Protein AF-0000000072265231 (afdb_homodimer)

Solvent-accessible surface area (backbone atoms only — not comparable to full-atom values): 34825 Å² total; per-residue (Å²): 138,82,78,79,78,76,76,75,78,77,76,75,73,74,76,71,72,74,74,79,69,71,78,82,55,50,32,37,19,34,35,49,40,60,22,12,35,55,33,32,48,22,30,31,47,48,51,47,38,50,59,7,33,94,73,64,71,48,45,66,60,46,20,39,75,48,39,19,14,90,84,55,50,67,36,39,29,47,83,65,45,37,38,50,45,76,45,57,57,79,75,37,70,82,28,54,29,37,33,34,30,21,34,34,64,88,60,57,61,84,84,46,57,71,58,35,49,50,53,50,52,35,47,74,70,72,29,27,40,33,15,28,23,51,25,23,56,49,43,58,71,54,63,65,39,78,76,34,58,40,16,34,37,67,90,46,37,66,62,48,53,73,71,37,80,87,47,44,70,32,56,36,41,25,49,34,75,27,88,68,29,36,18,11,36,14,30,46,15,20,31,30,47,36,37,41,49,38,29,74,73,72,31,55,69,58,27,47,52,48,24,50,71,33,49,36,41,42,60,56,44,71,34,89,46,49,41,40,37,37,28,64,55,66,20,66,63,48,40,48,48,46,45,51,40,66,77,23,31,54,65,65,67,54,64,64,53,50,17,51,75,66,66,44,50,52,66,55,47,36,50,38,26,35,61,48,69,67,33,43,52,66,53,50,47,50,50,51,25,52,52,46,32,51,49,43,35,57,72,45,88,64,50,65,57,55,39,17,36,59,25,42,30,92,34,49,66,56,38,50,50,51,30,51,75,68,72,45,70,59,71,76,71,51,37,67,84,121,136,82,77,77,76,75,77,76,78,78,76,74,72,72,75,70,71,74,73,77,67,71,79,80,55,48,32,39,20,34,37,48,39,61,22,12,35,56,32,31,49,21,32,31,46,48,53,47,37,49,60,6,33,93,73,63,70,47,44,66,61,45,21,40,75,49,39,20,14,91,83,54,51,69,38,39,29,47,83,66,46,35,37,50,47,74,44,56,58,80,75,37,71,80,28,54,27,38,33,33,31,20,33,36,62,89,60,57,60,83,84,46,59,70,58,35,50,49,54,49,50,34,46,73,70,72,29,27,41,34,16,28,22,53,25,23,55,47,42,57,72,54,63,66,39,78,76,34,58,40,15,34,37,66,91,46,38,67,63,47,52,72,71,36,80,89,48,43,64,30,55,35,43,25,50,35,76,26,89,68,28,35,19,12,36,15,29,45,15,20,30,31,48,35,36,40,49,39,29,74,75,73,32,55,67,58,28,48,51,48,24,52,71,33,52,36,40,44,60,58,43,70,35,89,46,50,41,41,40,35,28,66,56,67,24,67,63,50,42,48,49,48,45,50,41,67,77,23,31,52,64,66,67,54,62,62,53,51,16,52,75,66,59,44,50,52,67,54,46,37,49,38,26,34,60,53,69,69,33,43,53,65,54,50,46,50,49,50,23,50,51,45,31,51,50,42,34,59,72,45,89,65,51,65,57,55,36,16,36,59,25,40,30,93,35,49,66,56,37,50,50,50,31,51,75,68,70,45,71,58,69,75,72,49,37,68,84,122

Secondary structure (DSSP, 8-state):
----------------------PPPEEEEEEEPTTB-HHHHHHHHHHHHHHT-SSSS---SSEEEEEE-SSSS-EE-TTS-EEE-SS-GGGGTT-SEEEEE-B-GGG--TT-HHHHHHHHHHHHTT-EEEEEGGGHHHHHHHT--TT-EEE--GGGHHHHHHH-TT-EEE-SBS-EEETTEEEE-SHHHHHHHHHHHHHHHT-HHHHHHHHHHTT--THHHH---BGGGG-SS--HHHHHHHHHHHHTSSSPPPHHHHHHHTTS-HHHHHHHHHHHHSS-HHHHHHHHHHHHHHHHHHH----HHHHHHHTT-SSHHHHHHHHHHTTPPPGGGGS---/-----------------------PPEEEEEEEPTTB-HHHHHHHHHHHHHHT-SSSS---SSEEEEEE-SSSS-EE-TTS-EEE-SS-GGGGTT-SEEEEE-B-GGG--TT-HHHHHHHHHHHHTT-EEEEEGGGHHHHHHHT--TT-EEE--GGGHHHHHHH-TT-EEE-SBSEEEETTEEEE-SHHHHHHHHHHHHHHHT-HHHHHHHHHHTT--THHHH---BGGGG-SS--HHHHHHHHHHHHTSSSPPPHHHHHHHTTS-HHHHHHHHHHHHSS-HHHHHHHHHHHHHHHHHHH----HHHHHHHTT-SSHHHHHHHHHHTTPPPGGGGS---

Radius of gyration: 30.78 Å; Cα contacts (8 Å, |Δi|>4): 1288; chains: 2; bounding box: 164×71×79 Å

Structure (mmCIF, N/CA/C/O backbone):
data_AF-0000000072265231-model_v1
#
loop_
_entity.id
_entity.type
_entity.pdbx_description
1 polymer 'HTH araC/xylS-type domain-containing protein'
#
loop_
_atom_site.group_PDB
_atom_site.id
_atom_site.type_symbol
_atom_site.label_atom_id
_atom_site.label_alt_id
_atom_site.label_comp_id
_atom_site.label_asym_id
_atom_site.label_entity_id
_atom_site.label_seq_id
_atom_site.pdbx_PDB_ins_code
_atom_site.Cartn_x
_atom_site.Cartn_y
_atom_site.Cartn_z
_atom_site.occupancy
_atom_site.B_iso_or_equiv
_atom_site.auth_seq_id
_atom_site.auth_comp_id
_atom_site.auth_asym_id
_atom_site.auth_atom_id
_atom_site.pdbx_PDB_model_num
ATOM 1 N N . MET A 1 1 ? 81.688 3.184 -34.75 1 27.61 1 MET A N 1
ATOM 2 C CA . MET A 1 1 ? 80.812 2.008 -34.719 1 27.61 1 MET A CA 1
ATOM 3 C C . MET A 1 1 ? 79.938 2.012 -33.469 1 27.61 1 MET A C 1
ATOM 5 O O . MET A 1 1 ? 80.312 1.441 -32.438 1 27.61 1 MET A O 1
ATOM 9 N N . SER A 1 2 ? 79.438 3.213 -33.062 1 27.11 2 SER A N 1
ATOM 10 C CA . SER A 1 2 ? 78.75 3.711 -31.875 1 27.11 2 SER A CA 1
ATOM 11 C C . SER A 1 2 ? 77.375 3.035 -31.703 1 27.11 2 SER A C 1
ATOM 13 O O . SER A 1 2 ? 76.5 3.086 -32.594 1 27.11 2 SER A O 1
ATOM 15 N N . VAL A 1 3 ? 77.375 1.931 -30.922 1 30.22 3 VAL A N 1
ATOM 16 C CA . VAL A 1 3 ? 76.375 0.98 -30.531 1 30.22 3 VAL A CA 1
ATOM 17 C C . VAL A 1 3 ? 75.25 1.715 -29.812 1 30.22 3 VAL A C 1
ATOM 19 O O . VAL A 1 3 ? 75.438 2.342 -28.781 1 30.22 3 VAL A O 1
ATOM 22 N N . VAL A 1 4 ? 74.312 2.377 -30.562 1 28.75 4 VAL A N 1
ATOM 23 C CA . VAL A 1 4 ? 73.125 3.066 -30.094 1 28.75 4 VAL A CA 1
ATOM 24 C C . VAL A 1 4 ? 72.25 2.125 -29.234 1 28.75 4 VAL A C 1
ATOM 26 O O . VAL A 1 4 ? 71.875 1.062 -29.688 1 28.75 4 VAL A O 1
ATOM 29 N N . ASN A 1 5 ? 72.625 1.989 -27.938 1 28.3 5 ASN A N 1
ATOM 30 C CA . ASN A 1 5 ? 72 1.21 -26.891 1 28.3 5 ASN A CA 1
ATOM 31 C C . ASN A 1 5 ? 70.562 1.633 -26.703 1 28.3 5 ASN A C 1
ATOM 33 O O . ASN A 1 5 ? 70.25 2.758 -26.297 1 28.3 5 ASN A O 1
ATOM 37 N N . GLU A 1 6 ? 69.625 1.349 -27.719 1 29.06 6 GLU A N 1
ATOM 38 C CA . GLU A 1 6 ? 68.25 1.659 -27.656 1 29.06 6 GLU A CA 1
ATOM 39 C C . GLU A 1 6 ? 67.562 0.991 -26.438 1 29.06 6 GLU A C 1
ATOM 41 O O . GLU A 1 6 ? 67.438 -0.234 -26.406 1 29.06 6 GLU A O 1
ATOM 46 N N . THR A 1 7 ? 67.938 1.421 -25.203 1 29.33 7 THR A N 1
ATOM 47 C CA . THR A 1 7 ? 67.312 0.877 -24.016 1 29.33 7 THR A CA 1
ATOM 48 C C . THR A 1 7 ? 65.812 1.135 -24.047 1 29.33 7 THR A C 1
ATOM 50 O O . THR A 1 7 ? 65.375 2.287 -24.031 1 29.33 7 THR A O 1
ATOM 53 N N . GLY A 1 8 ? 65.062 0.436 -24.938 1 28.53 8 GLY A N 1
ATOM 54 C CA . GLY A 1 8 ? 63.594 0.529 -24.922 1 28.53 8 GLY A CA 1
ATOM 55 C C . GLY A 1 8 ? 62.969 0.185 -23.578 1 28.53 8 GLY A C 1
ATOM 56 O O . GLY A 1 8 ? 63.062 -0.96 -23.125 1 28.53 8 GLY A O 1
ATOM 57 N N . ARG A 1 9 ? 63 1.127 -22.531 1 31.67 9 ARG A N 1
ATOM 58 C CA . ARG A 1 9 ? 62.312 0.955 -21.25 1 31.67 9 ARG A CA 1
ATOM 59 C C . ARG A 1 9 ? 60.844 0.617 -21.453 1 31.67 9 ARG A C 1
ATOM 61 O O . ARG A 1 9 ? 60.125 1.367 -22.109 1 31.67 9 ARG A O 1
ATOM 68 N N . ASP A 1 10 ? 60.469 -0.664 -21.609 1 31.34 10 ASP A N 1
ATOM 69 C CA . ASP A 1 10 ? 59.094 -1.196 -21.594 1 31.34 10 ASP A CA 1
ATOM 70 C C . ASP A 1 10 ? 58.375 -0.794 -20.312 1 31.34 10 ASP A C 1
ATOM 72 O O . ASP A 1 10 ? 58.75 -1.235 -19.219 1 31.34 10 ASP A O 1
ATOM 76 N N . LEU A 1 11 ? 58.062 0.509 -20.078 1 30.86 11 LEU A N 1
ATOM 77 C CA . LEU A 1 11 ? 57.219 0.862 -18.938 1 30.86 11 LEU A CA 1
ATOM 78 C C . LEU A 1 11 ? 55.875 0.112 -19 1 30.86 11 LEU A C 1
ATOM 80 O O . LEU A 1 11 ? 55 0.437 -19.812 1 30.86 11 LEU A O 1
ATOM 84 N N . GLY A 1 12 ? 55.906 -1.235 -18.906 1 31.86 12 GLY A N 1
ATOM 85 C CA . GLY A 1 12 ? 54.625 -1.908 -18.641 1 31.86 12 GLY A CA 1
ATOM 86 C C . GLY A 1 12 ? 53.875 -1.325 -17.469 1 31.86 12 GLY A C 1
ATOM 87 O O . GLY A 1 12 ? 54.312 -1.486 -16.312 1 31.86 12 GLY A O 1
ATOM 88 N N . GLY A 1 13 ? 53.438 -0.114 -17.562 1 34.81 13 GLY A N 1
ATOM 89 C CA . GLY A 1 13 ? 52.531 0.368 -16.516 1 34.81 13 GLY A CA 1
ATOM 90 C C . GLY A 1 13 ? 51.469 -0.634 -16.125 1 34.81 13 GLY A C 1
ATOM 91 O O . GLY A 1 13 ? 50.75 -1.153 -17 1 34.81 13 GLY A O 1
ATOM 92 N N . LYS A 1 14 ? 51.688 -1.356 -15.016 1 34.59 14 LYS A N 1
ATOM 93 C CA . LYS A 1 14 ? 50.688 -2.184 -14.352 1 34.59 14 LYS A CA 1
ATOM 94 C C . LYS A 1 14 ? 49.375 -1.413 -14.164 1 34.59 14 LYS A C 1
ATOM 96 O O . LYS A 1 14 ? 49.375 -0.356 -13.523 1 34.59 14 LYS A O 1
ATOM 101 N N . ALA A 1 15 ? 48.469 -1.524 -15.023 1 34.97 15 ALA A N 1
ATOM 102 C CA . ALA A 1 15 ? 47.094 -1.153 -14.734 1 34.97 15 ALA A CA 1
ATOM 103 C C . ALA A 1 15 ? 46.656 -1.707 -13.383 1 34.97 15 ALA A C 1
ATOM 105 O O . ALA A 1 15 ? 46.562 -2.924 -13.195 1 34.97 15 ALA A O 1
ATOM 106 N N . GLU A 1 16 ? 47.125 -1.169 -12.273 1 35.59 16 GLU A N 1
ATOM 107 C CA . GLU A 1 16 ? 46.531 -1.557 -11.008 1 35.59 16 GLU A CA 1
ATOM 108 C C . GLU A 1 16 ? 45.031 -1.733 -11.148 1 35.59 16 GLU A C 1
ATOM 110 O O . GLU A 1 16 ? 44.312 -0.835 -11.633 1 35.59 16 GLU A O 1
ATOM 115 N N . ALA A 1 17 ? 44.531 -2.912 -11.25 1 38.34 17 ALA A N 1
ATOM 116 C CA . ALA A 1 17 ? 43.156 -3.295 -11.055 1 38.34 17 ALA A CA 1
ATOM 117 C C . ALA A 1 17 ? 42.5 -2.465 -9.945 1 38.34 17 ALA A C 1
ATOM 119 O O . ALA A 1 17 ? 42.969 -2.457 -8.812 1 38.34 17 ALA A O 1
ATOM 120 N N . THR A 1 18 ? 42.031 -1.324 -10.172 1 35.12 18 THR A N 1
ATOM 121 C CA . THR A 1 18 ? 41.219 -0.663 -9.172 1 35.12 18 THR A CA 1
ATOM 122 C C . THR A 1 18 ? 40.438 -1.687 -8.352 1 35.12 18 THR A C 1
ATOM 124 O O . THR A 1 18 ? 39.75 -2.553 -8.914 1 35.12 18 THR A O 1
ATOM 127 N N . ALA A 1 19 ? 40.812 -2.064 -7.238 1 41.62 19 ALA A N 1
ATOM 128 C CA . ALA A 1 19 ? 40.188 -2.908 -6.215 1 41.62 19 ALA A CA 1
ATOM 129 C C . ALA A 1 19 ? 38.688 -2.703 -6.16 1 41.62 19 ALA A C 1
ATOM 131 O O . ALA A 1 19 ? 38.188 -1.571 -6.25 1 41.62 19 ALA A O 1
ATOM 132 N N . ASP A 1 20 ? 37.844 -3.668 -6.566 1 43.22 20 ASP A N 1
ATOM 133 C CA . ASP A 1 20 ? 36.375 -3.777 -6.535 1 43.22 20 ASP A CA 1
ATOM 134 C C . ASP A 1 20 ? 35.812 -3.203 -5.242 1 43.22 20 ASP A C 1
ATOM 136 O O . ASP A 1 20 ? 36.031 -3.768 -4.164 1 43.22 20 ASP A O 1
ATOM 140 N N . VAL A 1 21 ? 35.906 -1.984 -4.863 1 47.62 21 VAL A N 1
ATOM 141 C CA . VAL A 1 21 ? 35.156 -1.453 -3.719 1 47.62 21 VAL A CA 1
ATOM 142 C C . VAL A 1 21 ? 33.844 -2.189 -3.574 1 47.62 21 VAL A C 1
ATOM 144 O O . VAL A 1 21 ? 33.094 -2.316 -4.539 1 47.62 21 VAL A O 1
ATOM 147 N N . PRO A 1 22 ? 33.812 -3.078 -2.574 1 56.72 22 PRO A N 1
ATOM 148 C CA . PRO A 1 22 ? 32.531 -3.744 -2.379 1 56.72 22 PRO A CA 1
ATOM 149 C C . PRO A 1 22 ? 31.344 -2.777 -2.451 1 56.72 22 PRO A C 1
ATOM 151 O O . PRO A 1 22 ? 31.484 -1.605 -2.094 1 56.72 22 PRO A O 1
ATOM 154 N N . PRO A 1 23 ? 30.406 -2.975 -3.266 1 63.88 23 PRO A N 1
ATOM 155 C CA . PRO A 1 23 ? 29.281 -2.049 -3.391 1 63.88 23 PRO A CA 1
ATOM 156 C C . PRO A 1 23 ? 28.703 -1.636 -2.039 1 63.88 23 PRO A C 1
ATOM 158 O O . PRO A 1 23 ? 28.672 -2.438 -1.102 1 63.88 23 PRO A O 1
ATOM 161 N N . ARG A 1 24 ? 28.719 -0.392 -1.669 1 82.44 24 ARG A N 1
ATOM 162 C CA . ARG A 1 24 ? 28.266 0.214 -0.426 1 82.44 24 ARG A CA 1
ATOM 163 C C . ARG A 1 24 ? 26.844 -0.247 -0.088 1 82.44 24 ARG A C 1
ATOM 165 O O . ARG A 1 24 ? 25.953 -0.21 -0.939 1 82.44 24 ARG A O 1
ATOM 172 N N . ARG A 1 25 ? 26.672 -0.852 1.176 1 93.12 25 ARG A N 1
ATOM 173 C CA . ARG A 1 25 ? 25.391 -1.323 1.702 1 93.12 25 ARG A CA 1
ATOM 174 C C . ARG A 1 25 ? 24.578 -0.167 2.264 1 93.12 25 ARG A C 1
ATOM 176 O O . ARG A 1 25 ? 25.078 0.617 3.076 1 93.12 25 ARG A O 1
ATOM 183 N N . LEU A 1 26 ? 23.422 0.061 1.728 1 96.25 26 LEU A N 1
ATOM 184 C CA . LEU A 1 26 ? 22.5 1.078 2.225 1 96.25 26 LEU A CA 1
ATOM 185 C C . LEU A 1 26 ? 21.891 0.654 3.555 1 96.25 26 LEU A C 1
ATOM 187 O O . LEU A 1 26 ? 21.266 -0.403 3.645 1 96.25 26 LEU A O 1
ATOM 191 N N . SER A 1 27 ? 22.109 1.451 4.602 1 97 27 SER A N 1
ATOM 192 C CA . SER A 1 27 ? 21.656 1.062 5.934 1 97 27 SER A CA 1
ATOM 193 C C . SER A 1 27 ? 20.516 1.944 6.414 1 97 27 SER A C 1
ATOM 195 O O . SER A 1 27 ? 20.562 3.168 6.273 1 97 27 SER A O 1
ATOM 197 N N . VAL A 1 28 ? 19.469 1.254 6.988 1 97.56 28 VAL A N 1
ATOM 198 C CA . VAL A 1 28 ? 18.281 1.949 7.492 1 97.56 28 VAL A CA 1
ATOM 199 C C . VAL A 1 28 ? 18 1.512 8.93 1 97.56 28 VAL A C 1
ATOM 201 O O . VAL A 1 28 ? 17.75 0.333 9.188 1 97.56 28 VAL A O 1
ATOM 204 N N . GLY A 1 29 ? 18.125 2.443 9.875 1 97.12 29 GLY A N 1
ATOM 205 C CA . GLY A 1 29 ? 17.672 2.219 11.242 1 97.12 29 GLY A CA 1
ATOM 206 C C . GLY A 1 29 ? 16.266 2.705 11.492 1 97.12 29 GLY A C 1
ATOM 207 O O . GLY A 1 29 ? 15.922 3.838 11.148 1 97.12 29 GLY A O 1
ATOM 208 N N . ILE A 1 30 ? 15.438 1.831 12.125 1 97.5 30 ILE A N 1
ATOM 209 C CA . ILE A 1 30 ? 14.031 2.17 12.297 1 97.5 30 ILE A CA 1
ATOM 210 C C . ILE A 1 30 ? 13.672 2.16 13.789 1 97.5 30 ILE A C 1
ATOM 212 O O . ILE A 1 30 ? 13.891 1.16 14.477 1 97.5 30 ILE A O 1
ATOM 216 N N . VAL A 1 31 ? 13.109 3.26 14.203 1 96.25 31 VAL A N 1
ATOM 217 C CA . VAL A 1 31 ? 12.602 3.381 15.57 1 96.25 31 VAL A CA 1
ATOM 218 C C . VAL A 1 31 ? 11.078 3.357 15.562 1 96.25 31 VAL A C 1
ATOM 220 O O . VAL A 1 31 ? 10.438 4.223 14.953 1 96.25 31 VAL A O 1
ATOM 223 N N . VAL A 1 32 ? 10.531 2.393 16.234 1 95.94 32 VAL A N 1
ATOM 224 C CA . VAL A 1 32 ? 9.078 2.305 16.281 1 95.94 32 VAL A CA 1
ATOM 225 C C . VAL A 1 32 ? 8.57 2.822 17.625 1 95.94 32 VAL A C 1
ATOM 227 O O . VAL A 1 32 ? 9.133 2.49 18.672 1 95.94 32 VAL A O 1
ATOM 230 N N . LEU A 1 33 ? 7.578 3.693 17.578 1 95.56 33 LEU A N 1
ATOM 231 C CA . LEU A 1 33 ? 7 4.293 18.781 1 95.56 33 LEU A CA 1
ATOM 232 C C . LEU A 1 33 ? 5.758 3.527 19.219 1 95.56 33 LEU A C 1
ATOM 234 O O . LEU A 1 33 ? 5.145 2.812 18.422 1 95.56 33 LEU A O 1
ATOM 238 N N . PRO A 1 34 ? 5.387 3.668 20.531 1 94.06 34 PRO A N 1
ATOM 239 C CA . PRO A 1 34 ? 4.125 3.059 20.969 1 94.06 34 PRO A CA 1
ATOM 240 C C . PRO A 1 34 ? 2.93 3.527 20.141 1 94.06 34 PRO A C 1
ATOM 242 O O . PRO A 1 34 ? 2.791 4.723 19.875 1 94.06 34 PRO A O 1
ATOM 245 N N . GLY A 1 35 ? 2.119 2.547 19.719 1 95.19 35 GLY A N 1
ATOM 246 C CA . GLY A 1 35 ? 0.937 2.869 18.938 1 95.19 35 GLY A CA 1
ATOM 247 C C . GLY A 1 35 ? 1.236 3.098 17.469 1 95.19 35 GLY A C 1
ATOM 248 O O . GLY A 1 35 ? 0.406 3.639 16.734 1 95.19 35 GLY A O 1
ATOM 249 N N . PHE A 1 36 ? 2.395 2.654 17.031 1 95.88 36 PHE A N 1
ATOM 250 C CA . PHE A 1 36 ? 2.773 2.889 15.648 1 95.88 36 PHE A CA 1
ATOM 251 C C . PHE A 1 36 ? 1.827 2.162 14.695 1 95.88 36 PHE A C 1
ATOM 253 O O . PHE A 1 36 ? 1.183 1.185 15.086 1 95.88 36 PHE A O 1
ATOM 260 N N . THR A 1 37 ? 1.709 2.73 13.523 1 96.75 37 THR A N 1
ATOM 261 C CA . THR A 1 37 ? 0.909 2.117 12.469 1 96.75 37 THR A CA 1
ATOM 262 C C . THR A 1 37 ? 1.708 1.041 11.734 1 96.75 37 THR A C 1
ATOM 264 O O . THR A 1 37 ? 2.771 1.32 11.18 1 96.75 37 THR A O 1
ATOM 267 N N . LEU A 1 38 ? 1.184 -0.122 11.688 1 96.75 38 LEU A N 1
ATOM 268 C CA . LEU A 1 38 ? 1.894 -1.271 11.141 1 96.75 38 LEU A CA 1
ATOM 269 C C . LEU A 1 38 ? 2.189 -1.069 9.656 1 96.75 38 LEU A C 1
ATOM 271 O O . LEU A 1 38 ? 3.283 -1.389 9.188 1 96.75 38 LEU A O 1
ATOM 275 N N . SER A 1 39 ? 1.264 -0.56 8.898 1 97.25 39 SER A N 1
ATOM 276 C CA . SER A 1 39 ? 1.458 -0.395 7.465 1 97.25 39 SER A CA 1
ATOM 277 C C . SER A 1 39 ? 2.498 0.679 7.164 1 97.25 39 SER A C 1
ATOM 279 O O . SER A 1 39 ? 3.234 0.582 6.18 1 97.25 39 SER A O 1
ATOM 281 N N . ALA A 1 40 ? 2.566 1.676 8.031 1 97.75 40 ALA A N 1
ATOM 282 C CA . ALA A 1 40 ? 3.615 2.678 7.852 1 97.75 40 ALA A CA 1
ATOM 283 C C . ALA A 1 40 ? 5 2.051 7.98 1 97.75 40 ALA A C 1
ATOM 285 O O . ALA A 1 40 ? 5.891 2.326 7.172 1 97.75 40 ALA A O 1
ATOM 286 N N . LEU A 1 41 ? 5.133 1.222 8.953 1 97.69 41 LEU A N 1
ATOM 287 C CA . LEU A 1 41 ? 6.398 0.517 9.148 1 97.69 41 LEU A CA 1
ATOM 288 C C . LEU A 1 41 ? 6.676 -0.427 7.984 1 97.69 41 LEU A C 1
ATOM 290 O O . LEU A 1 41 ? 7.75 -0.368 7.375 1 97.69 41 LEU A O 1
ATOM 294 N N . SER A 1 42 ? 5.773 -1.27 7.695 1 97.56 42 SER A N 1
ATOM 295 C CA . SER A 1 42 ? 6.004 -2.377 6.777 1 97.56 42 SER A CA 1
ATOM 296 C C . SER A 1 42 ? 6.223 -1.875 5.352 1 97.56 42 SER A C 1
ATOM 298 O O . SER A 1 42 ? 7.066 -2.404 4.625 1 97.56 42 SER A O 1
ATOM 300 N N . LEU A 1 43 ? 5.43 -0.871 4.941 1 97.69 43 LEU A N 1
ATOM 301 C CA . LEU A 1 43 ? 5.527 -0.352 3.582 1 97.69 43 LEU A CA 1
ATOM 302 C C . LEU A 1 43 ? 6.832 0.416 3.385 1 97.69 43 LEU A C 1
ATOM 304 O O . LEU A 1 43 ? 7.34 0.507 2.266 1 97.69 43 LEU A O 1
ATOM 308 N N . PHE A 1 44 ? 7.383 0.903 4.496 1 98.44 44 PHE A N 1
ATOM 309 C CA . PHE A 1 44 ? 8.703 1.52 4.406 1 98.44 44 PHE A CA 1
ATOM 310 C C . PHE A 1 44 ? 9.797 0.461 4.422 1 98.44 44 PHE A C 1
ATOM 312 O O . PHE A 1 44 ? 10.758 0.537 3.65 1 98.44 44 PHE A O 1
ATOM 319 N N . LEU A 1 45 ? 9.688 -0.549 5.168 1 98 45 LEU A N 1
ATOM 320 C CA . LEU A 1 45 ? 10.75 -1.513 5.449 1 98 45 LEU A CA 1
ATOM 321 C C . LEU A 1 45 ? 10.828 -2.562 4.344 1 98 45 LEU A C 1
ATOM 323 O O . LEU A 1 45 ? 11.93 -2.928 3.91 1 98 45 LEU A O 1
ATOM 327 N N . ASP A 1 46 ? 9.727 -3.082 3.898 1 97.5 46 ASP A N 1
ATOM 328 C CA . ASP A 1 46 ? 9.703 -4.242 3.01 1 97.5 46 ASP A CA 1
ATOM 329 C C . ASP A 1 46 ? 10.406 -3.934 1.689 1 97.5 46 ASP A C 1
ATOM 331 O O . ASP A 1 46 ? 11.086 -4.797 1.123 1 97.5 46 ASP A O 1
ATOM 335 N N . PRO A 1 47 ? 10.242 -2.672 1.139 1 97.38 47 PRO A N 1
ATOM 336 C CA . PRO A 1 47 ? 11.016 -2.387 -0.073 1 97.38 47 PRO A CA 1
ATOM 337 C C . PRO A 1 47 ? 12.523 -2.576 0.128 1 97.38 47 PRO A C 1
ATOM 339 O O . PRO A 1 47 ? 13.195 -3.121 -0.746 1 97.38 47 PRO A O 1
ATOM 342 N N . PHE A 1 48 ? 13.062 -2.172 1.239 1 97.81 48 PHE A N 1
ATOM 343 C CA . PHE A 1 48 ? 14.484 -2.361 1.507 1 97.81 48 PHE A CA 1
ATOM 344 C C . PHE A 1 48 ? 14.812 -3.842 1.656 1 97.81 48 PHE A C 1
ATOM 346 O O . PHE A 1 48 ? 15.859 -4.301 1.19 1 97.81 48 PHE A O 1
ATOM 353 N N . ARG A 1 49 ? 13.93 -4.551 2.316 1 96.88 49 ARG A N 1
ATOM 354 C CA . ARG A 1 49 ? 14.125 -5.992 2.463 1 96.88 49 ARG A CA 1
ATOM 355 C C . ARG A 1 49 ? 14.195 -6.676 1.104 1 96.88 49 ARG A C 1
ATOM 357 O O . ARG A 1 49 ? 15.07 -7.508 0.868 1 96.88 49 ARG A O 1
ATOM 364 N N . LEU A 1 50 ? 13.266 -6.316 0.24 1 94.56 50 LEU A N 1
ATOM 365 C CA . LEU A 1 50 ? 13.219 -6.902 -1.096 1 94.56 50 LEU A CA 1
ATOM 366 C C . LEU A 1 50 ? 14.422 -6.457 -1.924 1 94.56 50 LEU A C 1
ATOM 368 O O . LEU A 1 50 ? 14.898 -7.207 -2.777 1 94.56 50 LEU A O 1
ATOM 372 N N . ALA A 1 51 ? 14.938 -5.285 -1.661 1 95 51 ALA A N 1
ATOM 373 C CA . ALA A 1 51 ? 16.078 -4.746 -2.387 1 95 51 ALA A CA 1
ATOM 374 C C . ALA A 1 51 ? 17.375 -5.395 -1.916 1 95 51 ALA A C 1
ATOM 376 O O . ALA A 1 51 ? 18.406 -5.301 -2.59 1 95 51 ALA A O 1
ATOM 377 N N . ALA A 1 52 ? 17.297 -6.016 -0.787 1 94.88 52 ALA A N 1
ATOM 378 C CA . ALA A 1 52 ? 18.516 -6.438 -0.097 1 94.88 52 ALA A CA 1
ATOM 379 C C . ALA A 1 52 ? 19.188 -7.598 -0.825 1 94.88 52 ALA A C 1
ATOM 381 O O . ALA A 1 52 ? 20.406 -7.781 -0.726 1 94.88 52 ALA A O 1
ATOM 382 N N . ASP A 1 53 ? 18.406 -8.367 -1.511 1 87.38 53 ASP A N 1
ATOM 383 C CA . ASP A 1 53 ? 18.984 -9.461 -2.285 1 87.38 53 ASP A CA 1
ATOM 384 C C . ASP A 1 53 ? 18.141 -9.766 -3.518 1 87.38 53 ASP A C 1
ATOM 386 O O . ASP A 1 53 ? 17.109 -9.125 -3.744 1 87.38 53 ASP A O 1
ATOM 390 N N . ASP A 1 54 ? 18.625 -10.703 -4.359 1 77.88 54 ASP A N 1
ATOM 391 C CA . ASP A 1 54 ? 18 -10.891 -5.664 1 77.88 54 ASP A CA 1
ATOM 392 C C . ASP A 1 54 ? 16.953 -12 -5.613 1 77.88 54 ASP A C 1
ATOM 394 O O . ASP A 1 54 ? 16.125 -12.133 -6.527 1 77.88 54 ASP A O 1
ATOM 398 N N . ARG A 1 55 ? 16.828 -12.711 -4.574 1 74.62 55 ARG A N 1
ATOM 399 C CA . ARG A 1 55 ? 16 -13.906 -4.598 1 74.62 55 ARG A CA 1
ATOM 400 C C . ARG A 1 55 ? 14.961 -13.875 -3.48 1 74.62 55 ARG A C 1
ATOM 402 O O . ARG A 1 55 ? 14.516 -14.922 -3.012 1 74.62 55 ARG A O 1
ATOM 409 N N . ASP A 1 56 ? 14.664 -12.742 -2.979 1 79.44 56 ASP A N 1
ATOM 410 C CA . ASP A 1 56 ? 13.664 -12.602 -1.922 1 79.44 56 ASP A CA 1
ATOM 411 C C . ASP A 1 56 ? 13.984 -13.516 -0.741 1 79.44 56 ASP A C 1
ATOM 413 O O . ASP A 1 56 ? 13.102 -14.211 -0.235 1 79.44 56 ASP A O 1
ATOM 417 N N . LYS A 1 57 ? 15.203 -13.578 -0.299 1 81.69 57 LYS A N 1
ATOM 418 C CA . LYS A 1 57 ? 15.625 -14.414 0.825 1 81.69 57 LYS A CA 1
ATOM 419 C C . LYS A 1 57 ? 15.938 -13.562 2.053 1 81.69 57 LYS A C 1
ATOM 421 O O . LYS A 1 57 ? 16.391 -14.078 3.074 1 81.69 57 LYS A O 1
ATOM 426 N N . SER A 1 58 ? 15.781 -12.312 1.901 1 87.44 58 SER A N 1
ATOM 427 C CA . SER A 1 58 ? 15.945 -11.352 2.99 1 87.44 58 SER A CA 1
ATOM 428 C C . SER A 1 58 ? 17.375 -11.344 3.508 1 87.44 58 SER A C 1
ATOM 430 O O . SER A 1 58 ? 17.609 -11.125 4.699 1 87.44 58 SER A O 1
ATOM 432 N N . ARG A 1 59 ? 18.312 -11.781 2.588 1 88.19 59 ARG A N 1
ATOM 433 C CA . ARG A 1 59 ? 19.719 -11.609 2.953 1 88.19 59 ARG A CA 1
ATOM 434 C C . ARG A 1 59 ? 20.125 -10.148 2.855 1 88.19 59 ARG A C 1
ATOM 436 O O . ARG A 1 59 ? 19.906 -9.5 1.827 1 88.19 59 ARG A O 1
ATOM 443 N N . GLN A 1 60 ? 20.656 -9.609 3.902 1 92.44 60 GLN A N 1
ATOM 444 C CA . GLN A 1 60 ? 20.953 -8.18 3.961 1 92.44 60 GLN A CA 1
ATOM 445 C C . GLN A 1 60 ? 22.281 -7.859 3.289 1 92.44 60 GLN A C 1
ATOM 447 O O . GLN A 1 60 ? 23.219 -7.422 3.949 1 92.44 60 GLN A O 1
ATOM 452 N N . ILE A 1 61 ? 22.281 -7.949 1.991 1 93 61 ILE A N 1
ATOM 453 C CA . ILE A 1 61 ? 23.5 -7.758 1.196 1 93 61 ILE A CA 1
ATOM 454 C C . ILE A 1 61 ? 23.562 -6.32 0.687 1 93 61 ILE A C 1
ATOM 456 O O . ILE A 1 61 ? 24.422 -5.543 1.11 1 93 61 ILE A O 1
ATOM 460 N N . ARG A 1 62 ? 22.578 -5.875 -0.064 1 92.81 62 ARG A N 1
ATOM 461 C CA . ARG A 1 62 ? 22.547 -4.539 -0.651 1 92.81 62 ARG A CA 1
ATOM 462 C C . ARG A 1 62 ? 22 -3.516 0.34 1 92.81 62 ARG A C 1
ATOM 464 O O . ARG A 1 62 ? 22.344 -2.334 0.275 1 92.81 62 ARG A O 1
ATOM 471 N N . CYS A 1 63 ? 21.141 -3.994 1.202 1 96.38 63 CYS A N 1
ATOM 472 C CA . CYS A 1 63 ? 20.516 -3.172 2.24 1 96.38 63 CYS A CA 1
ATOM 473 C C . CYS A 1 63 ? 20.609 -3.85 3.602 1 96.38 63 CYS A C 1
ATOM 475 O O . CYS A 1 63 ? 20.578 -5.078 3.689 1 96.38 63 CYS A O 1
ATOM 477 N N . ALA A 1 64 ? 20.781 -3.016 4.559 1 95.62 64 ALA A N 1
ATOM 478 C CA . ALA A 1 64 ? 20.734 -3.453 5.953 1 95.62 64 ALA A CA 1
ATOM 479 C C . ALA A 1 64 ? 19.703 -2.65 6.738 1 95.62 64 ALA A C 1
ATOM 481 O O . ALA A 1 64 ? 19.5 -1.462 6.48 1 95.62 64 ALA A O 1
ATOM 482 N N . TRP A 1 65 ? 19.016 -3.387 7.668 1 96.62 65 TRP A N 1
ATOM 483 C CA . TRP A 1 65 ? 18.031 -2.693 8.5 1 96.62 65 TRP A CA 1
ATOM 484 C C . TRP A 1 65 ? 18.031 -3.248 9.922 1 96.62 65 TRP A C 1
ATOM 486 O O . TRP A 1 65 ? 18.422 -4.391 10.148 1 96.62 65 TRP A O 1
ATOM 496 N N . LYS A 1 66 ? 17.703 -2.357 10.82 1 95.81 66 LYS A N 1
ATOM 497 C CA . LYS A 1 66 ? 17.469 -2.713 12.219 1 95.81 66 LYS A CA 1
ATOM 498 C C . LYS A 1 66 ? 16.234 -2.002 12.766 1 95.81 66 LYS A C 1
ATOM 500 O O . LYS A 1 66 ? 15.867 -0.926 12.289 1 95.81 66 LYS A O 1
ATOM 505 N N . ILE A 1 67 ? 15.625 -2.678 13.68 1 94.5 67 ILE A N 1
ATOM 506 C CA . ILE A 1 67 ? 14.453 -2.107 14.336 1 94.5 67 ILE A CA 1
ATOM 507 C C . ILE A 1 67 ? 14.75 -1.886 15.82 1 94.5 67 ILE A C 1
ATOM 509 O O . ILE A 1 67 ? 15.219 -2.797 16.516 1 94.5 67 ILE A O 1
ATOM 513 N N . CYS A 1 68 ? 14.414 -0.671 16.234 1 94.06 68 CYS A N 1
ATOM 514 C CA . CYS A 1 68 ? 14.656 -0.292 17.625 1 94.06 68 CYS A CA 1
ATOM 515 C C . CYS A 1 68 ? 13.414 0.342 18.234 1 94.06 68 CYS A C 1
ATOM 517 O O . CYS A 1 68 ? 12.477 0.698 17.516 1 94.06 68 CYS A O 1
ATOM 519 N N . THR A 1 69 ? 13.445 0.313 19.5 1 92.75 69 THR A N 1
ATOM 520 C CA . THR A 1 69 ? 12.508 1.101 20.297 1 92.75 69 THR A CA 1
ATOM 521 C C . THR A 1 69 ? 13.25 2.068 21.219 1 92.75 69 THR A C 1
ATOM 523 O O . THR A 1 69 ? 14.469 1.953 21.391 1 92.75 69 THR A O 1
ATOM 526 N N . LEU A 1 70 ? 12.531 3.02 21.656 1 88.56 70 LEU A N 1
ATOM 527 C CA . LEU A 1 70 ? 13.188 4.043 22.453 1 88.56 70 LEU A CA 1
ATOM 528 C C . LEU A 1 70 ? 13.742 3.449 23.75 1 88.56 70 LEU A C 1
ATOM 530 O O . LEU A 1 70 ? 14.859 3.777 24.156 1 88.56 70 LEU A O 1
ATOM 534 N N . SER A 1 71 ? 12.992 2.576 24.406 1 87.5 71 SER A N 1
ATOM 535 C CA . SER A 1 71 ? 13.367 2.033 25.703 1 87.5 71 SER A CA 1
ATOM 536 C C . SER A 1 71 ? 14.102 0.707 25.562 1 87.5 71 SER A C 1
ATOM 538 O O . SER A 1 71 ? 14.703 0.213 26.531 1 87.5 71 SER A O 1
ATOM 540 N N . GLY A 1 72 ? 14.07 0.155 24.453 1 90.44 72 GLY A N 1
ATOM 541 C CA . GLY A 1 72 ? 14.578 -1.196 24.281 1 90.44 72 GLY A CA 1
ATOM 542 C C . GLY A 1 72 ? 13.547 -2.266 24.578 1 90.44 72 GLY A C 1
ATOM 543 O O . GLY A 1 72 ? 13.781 -3.449 24.328 1 90.44 72 GLY A O 1
ATOM 544 N N . ASP A 1 73 ? 12.406 -1.831 25.047 1 92.5 73 ASP A N 1
ATOM 545 C CA . ASP A 1 73 ? 11.305 -2.748 25.344 1 92.5 73 ASP A CA 1
ATOM 546 C C . ASP A 1 73 ? 10.414 -2.957 24.125 1 92.5 73 ASP A C 1
ATOM 548 O O . ASP A 1 73 ? 10.398 -2.131 23.219 1 92.5 73 ASP A O 1
ATOM 552 N N . PRO A 1 74 ? 9.68 -4.105 24.141 1 92.88 74 PRO A N 1
ATOM 553 C CA . PRO A 1 74 ? 8.695 -4.293 23.078 1 92.88 74 PRO A CA 1
ATOM 554 C C . PRO A 1 74 ? 7.645 -3.188 23.047 1 92.88 74 PRO A C 1
ATOM 556 O O . PRO A 1 74 ? 7.309 -2.617 24.094 1 92.88 74 PRO A O 1
ATOM 559 N N . VAL A 1 75 ? 7.211 -2.859 21.859 1 93.44 75 VAL A N 1
ATOM 560 C CA . VAL A 1 75 ? 6.184 -1.835 21.688 1 93.44 75 VAL A CA 1
ATOM 561 C C . VAL A 1 75 ? 4.98 -2.426 20.969 1 93.44 75 VAL A C 1
ATOM 563 O O . VAL A 1 75 ? 5.129 -3.324 20.125 1 93.44 75 VAL A O 1
ATOM 566 N N . THR A 1 76 ? 3.803 -1.888 21.328 1 94.19 76 THR A N 1
ATOM 567 C CA . THR A 1 76 ? 2.551 -2.348 20.734 1 94.19 76 THR A CA 1
ATOM 568 C C . THR A 1 76 ? 2.094 -1.401 19.625 1 94.19 76 THR A C 1
ATOM 570 O O . THR A 1 76 ? 2.09 -0.182 19.812 1 94.19 76 THR A O 1
ATOM 573 N N . SER A 1 77 ? 1.741 -2.002 18.484 1 95 77 SER A N 1
ATOM 574 C CA . SER A 1 77 ? 1.22 -1.219 17.359 1 95 77 SER A CA 1
ATOM 575 C C . SER A 1 77 ? -0.212 -0.765 17.625 1 95 77 SER A C 1
ATOM 577 O O . SER A 1 77 ? -0.835 -1.194 18.594 1 95 77 SER A O 1
ATOM 579 N N . SER A 1 78 ? -0.708 0.1 16.75 1 94.75 78 SER A N 1
ATOM 580 C CA . SER A 1 78 ? -2.082 0.579 16.844 1 94.75 78 SER A CA 1
ATOM 581 C C . SER A 1 78 ? -3.078 -0.565 16.688 1 94.75 78 SER A C 1
ATOM 583 O O . SER A 1 78 ? -4.188 -0.512 17.219 1 94.75 78 SER A O 1
ATOM 585 N N . SER A 1 79 ? -2.672 -1.646 16 1 93.06 79 SER A N 1
ATOM 586 C CA . SER A 1 79 ? -3.559 -2.781 15.766 1 93.06 79 SER A CA 1
ATOM 587 C C . SER A 1 79 ? -3.395 -3.84 16.859 1 93.06 79 SER A C 1
ATOM 589 O O . SER A 1 79 ? -4.004 -4.91 16.781 1 93.06 79 SER A O 1
ATOM 591 N N . GLY A 1 80 ? -2.523 -3.594 17.781 1 91 80 GLY A N 1
ATOM 592 C CA . GLY A 1 80 ? -2.396 -4.488 18.922 1 91 80 GLY A CA 1
ATOM 593 C C . GLY A 1 80 ? -1.255 -5.477 18.781 1 91 80 GLY A C 1
ATOM 594 O O . GLY A 1 80 ? -1.022 -6.301 19.656 1 91 80 GLY A O 1
ATOM 595 N N . MET A 1 81 ? -0.499 -5.344 17.766 1 90 81 MET A N 1
ATOM 596 C CA . MET A 1 81 ? 0.634 -6.242 17.547 1 90 81 MET A CA 1
ATOM 597 C C . MET A 1 81 ? 1.855 -5.77 18.328 1 90 81 MET A C 1
ATOM 599 O O . MET A 1 81 ? 2.23 -4.598 18.266 1 90 81 MET A O 1
ATOM 603 N N . VAL A 1 82 ? 2.412 -6.711 18.984 1 92.75 82 VAL A N 1
ATOM 604 C CA . VAL A 1 82 ? 3.619 -6.398 19.734 1 92.75 82 VAL A CA 1
ATOM 605 C C . VAL A 1 82 ? 4.855 -6.777 18.922 1 92.75 82 VAL A C 1
ATOM 607 O O . VAL A 1 82 ? 4.945 -7.891 18.406 1 92.75 82 VAL A O 1
ATOM 610 N N . ILE A 1 83 ? 5.754 -5.82 18.812 1 89.44 83 ILE A N 1
ATOM 611 C CA . ILE A 1 83 ? 7.004 -6.102 18.125 1 89.44 83 ILE A CA 1
ATOM 612 C C . ILE A 1 83 ? 8.172 -5.984 19.094 1 89.44 83 ILE A C 1
ATOM 614 O O . ILE A 1 83 ? 8.172 -5.125 19.969 1 89.44 83 ILE A O 1
ATOM 618 N N . GLU A 1 84 ? 9.148 -6.797 18.828 1 90.88 84 GLU A N 1
ATOM 619 C CA . GLU A 1 84 ? 10.375 -6.785 19.609 1 90.88 84 GLU A CA 1
ATOM 620 C C . GLU A 1 84 ? 11.5 -6.078 18.859 1 90.88 84 GLU A C 1
ATOM 622 O O . GLU A 1 84 ? 11.719 -6.32 17.672 1 90.88 84 GLU A O 1
ATOM 627 N N . PRO A 1 85 ? 12.148 -5.184 19.625 1 90.12 85 PRO A N 1
ATOM 628 C CA . PRO A 1 85 ? 13.305 -4.57 18.969 1 90.12 85 PRO A CA 1
ATOM 629 C C . PRO A 1 85 ? 14.422 -5.57 18.688 1 90.12 85 PRO A C 1
ATOM 631 O O . PRO A 1 85 ? 14.586 -6.547 19.422 1 90.12 85 PRO A O 1
ATOM 634 N N . THR A 1 86 ? 15.188 -5.273 17.641 1 85 86 THR A N 1
ATOM 635 C CA . THR A 1 86 ? 16.266 -6.184 17.25 1 85 86 THR A CA 1
ATOM 636 C C . THR A 1 86 ? 17.594 -5.723 17.828 1 85 86 THR A C 1
ATOM 638 O O . THR A 1 86 ? 18.531 -6.52 17.984 1 85 86 THR A O 1
ATOM 641 N N . VAL A 1 87 ? 17.75 -4.434 18.109 1 89.31 87 VAL A N 1
ATOM 642 C CA . VAL A 1 87 ? 18.984 -3.855 18.625 1 89.31 87 VAL A CA 1
ATOM 643 C C . VAL A 1 87 ? 18.656 -2.658 19.516 1 89.31 87 VAL A C 1
ATOM 645 O O . VAL A 1 87 ? 17.547 -2.111 19.453 1 89.31 87 VAL A O 1
ATOM 648 N N . PRO A 1 88 ? 19.641 -2.312 20.344 1 90 88 PRO A N 1
ATOM 649 C CA . PRO A 1 88 ? 19.438 -1.078 21.109 1 90 88 PRO A CA 1
ATOM 650 C C . PRO A 1 88 ? 19.531 0.174 20.234 1 90 88 PRO A C 1
ATOM 652 O O . PRO A 1 88 ? 20.125 0.139 19.156 1 90 88 PRO A O 1
ATOM 655 N N . LEU A 1 89 ? 18.938 1.251 20.719 1 90.12 89 LEU A N 1
ATOM 656 C CA . LEU A 1 89 ? 18.812 2.508 19.984 1 90.12 89 LEU A CA 1
ATOM 657 C C . LEU A 1 89 ? 20.188 3.029 19.578 1 90.12 89 LEU A C 1
ATOM 659 O O . LEU A 1 89 ? 20.328 3.582 18.484 1 90.12 89 LEU A O 1
ATOM 663 N N . GLY A 1 90 ? 21.172 2.871 20.312 1 86.12 90 GLY A N 1
ATOM 664 C CA . GLY A 1 90 ? 22.5 3.404 20.062 1 86.12 90 GLY A CA 1
ATOM 665 C C . GLY A 1 90 ? 23.172 2.779 18.859 1 86.12 90 GLY A C 1
ATOM 666 O O . GLY A 1 90 ? 24.094 3.357 18.281 1 86.12 90 GLY A O 1
ATOM 667 N N . GLU A 1 91 ? 22.703 1.685 18.344 1 89.56 91 GLU A N 1
ATOM 668 C CA . GLU A 1 91 ? 23.344 0.938 17.266 1 89.56 91 GLU A CA 1
ATOM 669 C C . GLU A 1 91 ? 22.969 1.518 15.906 1 89.56 91 GLU A C 1
ATOM 671 O O . GLU A 1 91 ? 23.609 1.188 14.898 1 89.56 91 GLU A O 1
ATOM 676 N N . ILE A 1 92 ? 22 2.465 15.883 1 89.31 92 ILE A N 1
ATOM 677 C CA . ILE A 1 92 ? 21.578 2.904 14.562 1 89.31 92 ILE A CA 1
ATOM 678 C C . ILE A 1 92 ? 22.109 4.305 14.281 1 89.31 92 ILE A C 1
ATOM 680 O O . ILE A 1 92 ? 21.766 4.922 13.273 1 89.31 92 ILE A O 1
ATOM 684 N N . ASP A 1 93 ? 23.062 4.781 15.031 1 85.19 93 ASP A N 1
ATOM 685 C CA . ASP A 1 93 ? 23.594 6.133 14.922 1 85.19 93 ASP A CA 1
ATOM 686 C C . ASP A 1 93 ? 24.344 6.32 13.602 1 85.19 93 ASP A C 1
ATOM 688 O O . ASP A 1 93 ? 24.406 7.43 13.062 1 85.19 93 ASP A O 1
ATOM 692 N N . GLU A 1 94 ? 24.844 5.277 13.086 1 89.06 94 GLU A N 1
ATOM 693 C CA . GLU A 1 94 ? 25.703 5.406 11.906 1 89.06 94 GLU A CA 1
ATOM 694 C C . GLU A 1 94 ? 24.953 4.988 10.641 1 89.06 94 GLU A C 1
ATOM 696 O O . GLU A 1 94 ? 25.547 4.918 9.562 1 89.06 94 GLU A O 1
ATOM 701 N N . TYR A 1 95 ? 23.734 4.773 10.773 1 95 95 TYR A N 1
ATOM 702 C CA . TYR A 1 95 ? 22.969 4.324 9.617 1 95 95 TYR A CA 1
ATOM 703 C C . TYR A 1 95 ? 22.703 5.484 8.656 1 95 95 TYR A C 1
ATOM 705 O O . TYR A 1 95 ? 22.641 6.641 9.078 1 95 95 TYR A O 1
ATOM 713 N N . ASP A 1 96 ? 22.594 5.156 7.402 1 96.44 96 ASP A N 1
ATOM 714 C CA . ASP A 1 96 ? 22.406 6.172 6.371 1 96.44 96 ASP A CA 1
ATOM 715 C C . ASP A 1 96 ? 21.078 6.902 6.562 1 96.44 96 ASP A C 1
ATOM 717 O O . ASP A 1 96 ? 21 8.117 6.359 1 96.44 96 ASP A O 1
ATOM 721 N N . TYR A 1 97 ? 20.078 6.156 6.945 1 97.5 97 TYR A N 1
ATOM 722 C CA . TYR A 1 97 ? 18.75 6.676 7.215 1 97.5 97 TYR A CA 1
ATOM 723 C C . TYR A 1 97 ? 18.266 6.242 8.594 1 97.5 97 TYR A C 1
ATOM 725 O O . TYR A 1 97 ? 18.453 5.094 8.992 1 97.5 97 TYR A O 1
ATOM 733 N N . VAL A 1 98 ? 17.688 7.176 9.289 1 97.5 98 VAL A N 1
ATOM 734 C CA . VAL A 1 98 ? 17.016 6.895 10.555 1 97.5 98 VAL A CA 1
ATOM 735 C C . VAL A 1 98 ? 15.523 7.199 10.414 1 97.5 98 VAL A C 1
ATOM 737 O O . VAL A 1 98 ? 15.133 8.359 10.266 1 97.5 98 VAL A O 1
ATOM 740 N N . ALA A 1 99 ? 14.75 6.168 10.492 1 98.19 99 ALA A N 1
ATOM 741 C CA . ALA A 1 99 ? 13.305 6.332 10.359 1 98.19 99 ALA A CA 1
ATOM 742 C C . ALA A 1 99 ? 12.609 6.207 11.711 1 98.19 99 ALA A C 1
ATOM 744 O O . ALA A 1 99 ? 12.938 5.316 12.5 1 98.19 99 ALA A O 1
ATOM 745 N N . VAL A 1 100 ? 11.758 7.129 11.961 1 97.25 100 VAL A N 1
ATOM 746 C CA . VAL A 1 100 ? 10.898 7.066 13.141 1 97.25 100 VAL A CA 1
ATOM 747 C C . VAL A 1 100 ? 9.453 6.82 12.719 1 97.25 100 VAL A C 1
ATOM 749 O O . VAL A 1 100 ? 8.922 7.531 11.859 1 97.25 100 VAL A O 1
ATOM 752 N N . VAL A 1 101 ? 8.844 5.805 13.328 1 97.56 101 VAL A N 1
ATOM 753 C CA . VAL A 1 101 ? 7.504 5.41 12.914 1 97.56 101 VAL A CA 1
ATOM 754 C C . VAL A 1 101 ? 6.508 5.719 14.031 1 97.56 101 VAL A C 1
ATOM 756 O O . VAL A 1 101 ? 6.574 5.133 15.109 1 97.56 101 VAL A O 1
ATOM 759 N N . GLY A 1 102 ? 5.57 6.641 13.719 1 96.25 102 GLY A N 1
ATOM 760 C CA . GLY A 1 102 ? 4.469 6.941 14.625 1 96.25 102 GLY A CA 1
ATOM 761 C C . GLY A 1 102 ? 3.176 6.25 14.234 1 96.25 102 GLY A C 1
ATOM 762 O O . GLY A 1 102 ? 3.188 5.281 13.477 1 96.25 102 GLY A O 1
ATOM 763 N N . GLY A 1 103 ? 2.098 6.684 14.867 1 94.12 103 GLY A N 1
ATOM 764 C CA . GLY A 1 103 ? 0.781 6.109 14.633 1 94.12 103 GLY A CA 1
ATOM 765 C C . GLY A 1 103 ? -0.334 6.879 15.312 1 94.12 103 GLY A C 1
ATOM 766 O O . GLY A 1 103 ? -0.629 8.016 14.938 1 94.12 103 GLY A O 1
ATOM 767 N N . LEU A 1 104 ? -0.849 6.32 16.375 1 86.31 104 LEU A N 1
ATOM 768 C CA . LEU A 1 104 ? -1.945 6.965 17.094 1 86.31 104 LEU A CA 1
ATOM 769 C C . LEU A 1 104 ? -1.504 8.305 17.672 1 86.31 104 LEU A C 1
ATOM 771 O O . LEU A 1 104 ? -0.579 8.359 18.484 1 86.31 104 LEU A O 1
ATOM 775 N N . LEU A 1 105 ? -2.229 9.305 17.25 1 81.62 105 LEU A N 1
ATOM 776 C CA . LEU A 1 105 ? -1.867 10.641 17.703 1 81.62 105 LEU A CA 1
ATOM 777 C C . LEU A 1 105 ? -1.985 10.742 19.219 1 81.62 105 LEU A C 1
ATOM 779 O O . LEU A 1 105 ? -1.206 11.453 19.859 1 81.62 105 LEU A O 1
ATOM 783 N N . ALA A 1 106 ? -2.924 9.992 19.734 1 75.69 106 ALA A N 1
ATOM 784 C CA . ALA A 1 106 ? -3.145 10 21.188 1 75.69 106 ALA A CA 1
ATOM 785 C C . ALA A 1 106 ? -1.895 9.547 21.938 1 75.69 106 ALA A C 1
ATOM 787 O O . ALA A 1 106 ? -1.722 9.867 23.109 1 75.69 106 ALA A O 1
ATOM 788 N N . GLN A 1 107 ? -1.08 8.852 21.25 1 78.5 107 GLN A N 1
ATOM 789 C CA . GLN A 1 107 ? 0.131 8.344 21.891 1 78.5 107 GLN A CA 1
ATOM 790 C C . GLN A 1 107 ? 1.319 9.266 21.625 1 78.5 107 GLN A C 1
ATOM 792 O O . GLN A 1 107 ? 2.402 9.062 22.172 1 78.5 107 GLN A O 1
ATOM 797 N N . TYR A 1 108 ? 1.033 10.172 20.734 1 77.56 108 TYR A N 1
ATOM 798 C CA . TYR A 1 108 ? 2.057 11.18 20.484 1 77.56 108 TYR A CA 1
ATOM 799 C C . TYR A 1 108 ? 2.217 12.086 21.703 1 77.56 108 TYR A C 1
ATOM 801 O O . TYR A 1 108 ? 1.229 12.562 22.266 1 77.56 108 TYR A O 1
ATOM 809 N N . ARG A 1 109 ? 3.365 12.148 22.125 1 74.44 109 ARG A N 1
ATOM 810 C CA . ARG A 1 109 ? 3.699 13.055 23.219 1 74.44 109 ARG A CA 1
ATOM 811 C C . ARG A 1 109 ? 4.672 14.133 22.766 1 74.44 109 ARG A C 1
ATOM 813 O O . ARG A 1 109 ? 5.742 13.828 22.234 1 74.44 109 ARG A O 1
ATOM 820 N N . HIS A 1 110 ? 4.105 15.32 23 1 74 110 HIS A N 1
ATOM 821 C CA . HIS A 1 110 ? 4.949 16.469 22.688 1 74 110 HIS A CA 1
ATOM 822 C C . HIS A 1 110 ? 6.152 16.547 23.625 1 74 110 HIS A C 1
ATOM 824 O O . HIS A 1 110 ? 6.051 16.172 24.797 1 74 110 HIS A O 1
ATOM 830 N N . SER A 1 111 ? 7.266 16.922 23.094 1 71.31 111 SER A N 1
ATOM 831 C CA . SER A 1 111 ? 8.477 17.234 23.844 1 71.31 111 SER A CA 1
ATOM 832 C C . SER A 1 111 ? 9.094 15.984 24.453 1 71.31 111 SER A C 1
ATOM 834 O O . SER A 1 111 ? 9.469 15.969 25.625 1 71.31 111 SER A O 1
ATOM 836 N N . GLN A 1 112 ? 8.898 14.914 23.625 1 80.44 112 GLN A N 1
ATOM 837 C CA . GLN A 1 112 ? 9.695 13.758 24.016 1 80.44 112 GLN A CA 1
ATOM 838 C C . GLN A 1 112 ? 11.172 13.992 23.703 1 80.44 112 GLN A C 1
ATOM 840 O O . GLN A 1 112 ? 11.641 13.703 22.609 1 80.44 112 GLN A O 1
ATOM 845 N N . GLN A 1 113 ? 11.906 14.383 24.703 1 86.62 113 GLN A N 1
ATOM 846 C CA . GLN A 1 113 ? 13.258 14.906 24.547 1 86.62 113 GLN A CA 1
ATOM 847 C C . GLN A 1 113 ? 14.188 13.852 23.953 1 86.62 113 GLN A C 1
ATOM 849 O O . GLN A 1 113 ? 15.039 14.172 23.109 1 86.62 113 GLN A O 1
ATOM 854 N N . ALA A 1 114 ? 13.945 12.648 24.359 1 86.81 114 ALA A N 1
ATOM 855 C CA . ALA A 1 114 ? 14.82 11.586 23.859 1 86.81 114 ALA A CA 1
ATOM 856 C C . ALA A 1 114 ? 14.703 11.438 22.344 1 86.81 114 ALA A C 1
ATOM 858 O O . ALA A 1 114 ? 15.703 11.203 21.672 1 86.81 114 ALA A O 1
ATOM 859 N N . LEU A 1 115 ? 13.516 11.578 21.828 1 90.75 115 LEU A N 1
ATOM 860 C CA . LEU A 1 115 ? 13.289 11.453 20.391 1 90.75 115 LEU A CA 1
ATOM 861 C C . LEU A 1 115 ? 13.828 12.672 19.641 1 90.75 115 LEU A C 1
ATOM 863 O O . LEU A 1 115 ? 14.43 12.531 18.578 1 90.75 115 LEU A O 1
ATOM 867 N N . ILE A 1 116 ? 13.594 13.805 20.234 1 93.5 116 ILE A N 1
ATOM 868 C CA . ILE A 1 116 ? 14.094 15.039 19.641 1 93.5 116 ILE A CA 1
ATOM 869 C C . ILE A 1 116 ? 15.617 15 19.562 1 93.5 116 ILE A C 1
ATOM 871 O O . ILE A 1 116 ? 16.203 15.367 18.547 1 93.5 116 ILE A O 1
ATOM 875 N N . ASP A 1 117 ? 16.219 14.547 20.609 1 92.69 117 ASP A N 1
ATOM 876 C CA . ASP A 1 117 ? 17.672 14.438 20.656 1 92.69 117 ASP A CA 1
ATOM 877 C C . ASP A 1 117 ? 18.188 13.469 19.594 1 92.69 117 ASP A C 1
ATOM 879 O O . ASP A 1 117 ? 19.219 13.711 18.953 1 92.69 117 ASP A O 1
ATOM 883 N N . LEU A 1 118 ? 17.5 12.391 19.453 1 92.81 118 LEU A N 1
ATOM 884 C CA . LEU A 1 118 ? 17.859 11.406 18.438 1 92.81 118 LEU A CA 1
ATOM 885 C C . LEU A 1 118 ? 17.859 12.023 17.047 1 92.81 118 LEU A C 1
ATOM 887 O O . LEU A 1 118 ? 18.797 11.836 16.281 1 92.81 118 LEU A O 1
ATOM 891 N N . ILE A 1 119 ? 16.812 12.742 16.734 1 95.62 119 ILE A N 1
ATOM 892 C CA . ILE A 1 119 ? 16.641 13.352 15.43 1 95.62 119 ILE A CA 1
ATOM 893 C C . ILE A 1 119 ? 17.734 14.398 15.195 1 95.62 119 ILE A C 1
ATOM 895 O O . ILE A 1 119 ? 18.359 14.406 14.141 1 95.62 119 ILE A O 1
ATOM 899 N N . LYS A 1 120 ? 18 15.172 16.172 1 95 120 LYS A N 1
ATOM 900 C CA . LYS A 1 120 ? 19 16.219 16.047 1 95 120 LYS A CA 1
ATOM 901 C C . LYS A 1 120 ? 20.406 15.625 15.914 1 95 120 LYS A C 1
ATOM 903 O O . LYS A 1 120 ? 21.25 16.156 15.18 1 95 120 LYS A O 1
ATOM 908 N N . ARG A 1 121 ? 20.656 14.578 16.656 1 95 121 ARG A N 1
ATOM 909 C CA . ARG A 1 121 ? 21.938 13.906 16.562 1 95 121 ARG A CA 1
ATOM 910 C C . ARG A 1 121 ? 22.172 13.344 15.172 1 95 121 ARG A C 1
ATOM 912 O O . ARG A 1 121 ? 23.266 13.469 14.609 1 95 121 ARG A O 1
ATOM 919 N N . ALA A 1 122 ? 21.156 12.719 14.633 1 94.94 122 ALA A N 1
ATOM 920 C CA . ALA A 1 122 ? 21.25 12.203 13.266 1 94.94 122 ALA A CA 1
ATOM 921 C C . ALA A 1 122 ? 21.516 13.336 12.273 1 94.94 122 ALA A C 1
ATOM 923 O O . ALA A 1 122 ? 22.375 13.211 11.406 1 94.94 122 ALA A O 1
ATOM 924 N N . ASP A 1 123 ? 20.797 14.391 12.43 1 95.19 123 ASP A N 1
ATOM 925 C CA . ASP A 1 123 ? 20.969 15.547 11.562 1 95.19 123 ASP A CA 1
ATOM 926 C C . ASP A 1 123 ? 22.391 16.094 11.641 1 95.19 123 ASP A C 1
ATOM 928 O O . ASP A 1 123 ? 23.016 16.359 10.617 1 95.19 123 ASP A O 1
ATOM 932 N N . LYS A 1 124 ? 22.875 16.234 12.828 1 94.81 124 LYS A N 1
ATOM 933 C CA . LYS A 1 124 ? 24.219 16.766 13.055 1 94.81 124 LYS A CA 1
ATOM 934 C C . LYS A 1 124 ? 25.266 15.859 12.43 1 94.81 124 LYS A C 1
ATOM 936 O O . LYS A 1 124 ? 26.312 16.344 11.961 1 94.81 124 LYS A O 1
ATOM 941 N N . ARG A 1 125 ? 25 14.625 12.367 1 94.75 125 ARG A N 1
ATOM 942 C CA . ARG A 1 125 ? 25.938 13.656 11.82 1 94.75 125 ARG A CA 1
ATOM 943 C C . ARG A 1 125 ? 25.797 13.547 10.305 1 94.75 125 ARG A C 1
ATOM 945 O O . ARG A 1 125 ? 26.422 12.688 9.672 1 94.75 125 ARG A O 1
ATOM 952 N N . GLY A 1 126 ? 24.922 14.273 9.758 1 94.38 126 GLY A N 1
ATOM 953 C CA . GLY A 1 126 ? 24.734 14.289 8.312 1 94.38 126 GLY A CA 1
ATOM 954 C C . GLY A 1 126 ? 23.891 13.133 7.805 1 94.38 126 GLY A C 1
ATOM 955 O O . GLY A 1 126 ? 23.953 12.789 6.625 1 94.38 126 GLY A O 1
ATOM 956 N N . LYS A 1 127 ? 23.141 12.539 8.742 1 95.75 127 LYS A N 1
ATOM 957 C CA . LYS A 1 127 ? 22.281 11.43 8.352 1 95.75 127 LYS A CA 1
ATOM 958 C C . LYS A 1 127 ? 20.875 11.914 8.039 1 95.75 127 LYS A C 1
ATOM 960 O O . LYS A 1 127 ? 20.438 12.938 8.555 1 95.75 127 LYS A O 1
ATOM 965 N N . ALA A 1 128 ? 20.188 11.188 7.156 1 97.25 128 ALA A N 1
ATOM 966 C CA . ALA A 1 128 ? 18.812 11.523 6.805 1 97.25 128 ALA A CA 1
ATOM 967 C C . ALA A 1 128 ? 17.828 10.938 7.816 1 97.25 128 ALA A C 1
ATOM 969 O O . ALA A 1 128 ? 17.969 9.789 8.234 1 97.25 128 ALA A O 1
ATOM 970 N N . VAL A 1 129 ? 16.891 11.789 8.188 1 98.06 129 VAL A N 1
ATOM 971 C CA . VAL A 1 129 ? 15.836 11.336 9.094 1 98.06 129 VAL A CA 1
ATOM 972 C C . VAL A 1 129 ? 14.508 11.258 8.344 1 98.06 129 VAL A C 1
ATOM 974 O O . VAL A 1 129 ? 14.18 12.141 7.551 1 98.06 129 VAL A O 1
ATOM 977 N N . VAL A 1 130 ? 13.82 10.164 8.602 1 98.31 130 VAL A N 1
ATOM 978 C CA . VAL A 1 130 ? 12.516 9.93 7.996 1 98.31 130 VAL A CA 1
ATOM 979 C C . VAL A 1 130 ? 11.438 9.883 9.078 1 98.31 130 VAL A C 1
ATOM 981 O O . VAL A 1 130 ? 11.508 9.07 10 1 98.31 130 VAL A O 1
ATOM 984 N N . GLY A 1 131 ? 10.492 10.82 8.992 1 98.19 131 GLY A N 1
ATOM 985 C CA . GLY A 1 131 ? 9.32 10.773 9.859 1 98.19 131 GLY A CA 1
ATOM 986 C C . GLY A 1 131 ? 8.109 10.148 9.188 1 98.19 131 GLY A C 1
ATOM 987 O O . GLY A 1 131 ? 7.551 10.719 8.25 1 98.19 131 GLY A O 1
ATOM 988 N N . LEU A 1 132 ? 7.688 8.992 9.719 1 97.88 132 LEU A N 1
ATOM 989 C CA . LEU A 1 132 ? 6.57 8.25 9.148 1 97.88 132 LEU A CA 1
ATOM 990 C C . LEU A 1 132 ? 5.32 8.398 10.008 1 97.88 132 LEU A C 1
ATOM 992 O O . LEU A 1 132 ? 5.383 8.227 11.227 1 97.88 132 LEU A O 1
ATOM 996 N N . CYS A 1 133 ? 4.152 8.586 9.281 1 95.81 133 CYS A N 1
ATOM 997 C CA . CYS A 1 133 ? 2.887 8.797 9.977 1 95.81 133 CYS A CA 1
ATOM 998 C C . CYS A 1 133 ? 2.996 9.938 10.984 1 95.81 133 CYS A C 1
ATOM 1000 O O . CYS A 1 133 ? 3.439 11.031 10.633 1 95.81 133 CYS A O 1
ATOM 1002 N N . THR A 1 134 ? 2.592 9.828 12.273 1 94.12 134 THR A N 1
ATOM 1003 C CA . THR A 1 134 ? 2.574 10.945 13.211 1 94.12 134 THR A CA 1
ATOM 1004 C C . THR A 1 134 ? 3.988 11.289 13.68 1 94.12 134 THR A C 1
ATOM 1006 O O . THR A 1 134 ? 4.211 12.328 14.289 1 94.12 134 THR A O 1
ATOM 1009 N N . ALA A 1 135 ? 4.988 10.516 13.305 1 96.31 135 ALA A N 1
ATOM 1010 C CA . ALA A 1 135 ? 6.371 10.844 13.641 1 96.31 135 ALA A CA 1
ATOM 1011 C C . ALA A 1 135 ? 6.871 12.016 12.789 1 96.31 135 ALA A C 1
ATOM 1013 O O . ALA A 1 135 ? 7.91 12.609 13.094 1 96.31 135 ALA A O 1
ATOM 1014 N N . ALA A 1 136 ? 6.125 12.32 11.75 1 96.19 136 ALA A N 1
ATOM 1015 C CA . ALA A 1 136 ? 6.414 13.539 11 1 96.19 136 ALA A CA 1
ATOM 1016 C C . ALA A 1 136 ? 6.379 14.766 11.906 1 96.19 136 ALA A C 1
ATOM 1018 O O . ALA A 1 136 ? 7.16 15.703 11.727 1 96.19 136 ALA A O 1
ATOM 1019 N N . PHE A 1 137 ? 5.516 14.75 12.93 1 95.06 137 PHE A N 1
ATOM 1020 C CA . PHE A 1 137 ? 5.402 15.836 13.898 1 95.06 137 PHE A CA 1
ATOM 1021 C C . PHE A 1 137 ? 6.719 16.047 14.641 1 95.06 137 PHE A C 1
ATOM 1023 O O . PHE A 1 137 ? 7.098 17.172 14.938 1 95.06 137 PHE A O 1
ATOM 1030 N N . LEU A 1 138 ? 7.414 14.977 14.867 1 95.88 138 LEU A N 1
ATOM 1031 C CA . LEU A 1 138 ? 8.641 15.023 15.648 1 95.88 138 LEU A CA 1
ATOM 1032 C C . LEU A 1 138 ? 9.742 15.758 14.891 1 95.88 138 LEU A C 1
ATOM 1034 O O . LEU A 1 138 ? 10.586 16.422 15.5 1 95.88 138 LEU A O 1
ATOM 1038 N N . LEU A 1 139 ? 9.711 15.617 13.57 1 96.62 139 LEU A N 1
ATOM 1039 C CA . LEU A 1 139 ? 10.711 16.328 12.789 1 96.62 139 LEU A CA 1
ATOM 1040 C C . LEU A 1 139 ? 10.453 17.844 12.82 1 96.62 139 LEU A C 1
ATOM 1042 O O . LEU A 1 139 ? 11.391 18.625 12.883 1 96.62 139 LEU A O 1
ATOM 1046 N N . ALA A 1 140 ? 9.188 18.172 12.781 1 95.5 140 ALA A N 1
ATOM 1047 C CA . ALA A 1 140 ? 8.828 19.578 12.945 1 95.5 140 ALA A CA 1
ATOM 1048 C C . ALA A 1 140 ? 9.234 20.094 14.32 1 95.5 140 ALA A C 1
ATOM 1050 O O . ALA A 1 140 ? 9.82 21.188 14.438 1 95.5 140 ALA A O 1
ATOM 1051 N N . GLU A 1 141 ? 8.969 19.328 15.281 1 94.94 141 GLU A N 1
ATOM 1052 C CA . GLU A 1 141 ? 9.305 19.703 16.656 1 94.94 141 GLU A CA 1
ATOM 1053 C C . GLU A 1 141 ? 10.812 19.875 16.828 1 94.94 141 GLU A C 1
ATOM 1055 O O . GLU A 1 141 ? 11.266 20.766 17.531 1 94.94 141 GLU A O 1
ATOM 1060 N N . ALA A 1 142 ? 11.555 18.969 16.188 1 95.69 142 ALA A N 1
ATOM 1061 C CA . ALA A 1 142 ? 13.016 19 16.281 1 95.69 142 ALA A CA 1
ATOM 1062 C C . ALA A 1 142 ? 13.594 20.188 15.508 1 95.69 142 ALA A C 1
ATOM 1064 O O . ALA A 1 142 ? 14.766 20.531 15.68 1 95.69 142 ALA A O 1
ATOM 1065 N N . GLY A 1 143 ? 12.789 20.75 14.625 1 95.5 143 GLY A N 1
ATOM 1066 C CA . GLY A 1 143 ? 13.211 21.938 13.891 1 95.5 143 GLY A CA 1
ATOM 1067 C C . GLY A 1 143 ? 14.211 21.625 12.789 1 95.5 143 GLY A C 1
ATOM 1068 O O . GLY A 1 143 ? 15.039 22.469 12.445 1 95.5 143 GLY A O 1
ATOM 1069 N N . VAL A 1 144 ? 14.102 20.422 12.219 1 96.56 144 VAL A N 1
ATOM 1070 C CA . VAL A 1 144 ? 15.125 20.016 11.258 1 96.56 144 VAL A CA 1
ATOM 1071 C C . VAL A 1 144 ? 14.609 20.234 9.836 1 96.56 144 VAL A C 1
ATOM 1073 O O . VAL A 1 144 ? 15.352 20.047 8.867 1 96.56 144 VAL A O 1
ATOM 1076 N N . LEU A 1 145 ? 13.297 20.562 9.727 1 97.12 145 LEU A N 1
ATOM 1077 C CA . LEU A 1 145 ? 12.719 20.812 8.414 1 97.12 145 LEU A CA 1
ATOM 1078 C C . LEU A 1 145 ? 12.953 22.25 7.988 1 97.12 145 LEU A C 1
ATOM 1080 O O . LEU A 1 145 ? 12.219 23.156 8.406 1 97.12 145 LEU A O 1
ATOM 1084 N N . GLU A 1 146 ? 13.859 22.469 7.078 1 92.62 146 GLU A N 1
ATOM 1085 C CA . GLU A 1 146 ? 14.328 23.797 6.699 1 92.62 146 GLU A CA 1
ATOM 1086 C C . GLU A 1 146 ? 13.227 24.594 6.012 1 92.62 146 GLU A C 1
ATOM 1088 O O . GLU A 1 146 ? 13.117 25.812 6.215 1 92.62 146 GLU A O 1
ATOM 1093 N N . ASP A 1 147 ? 12.477 23.969 5.238 1 92.25 147 ASP A N 1
ATOM 1094 C CA . ASP A 1 147 ? 11.469 24.688 4.465 1 92.25 147 ASP A CA 1
ATOM 1095 C C . ASP A 1 147 ? 10.164 24.812 5.246 1 92.25 147 ASP A C 1
ATOM 1097 O O . ASP A 1 147 ? 9.195 25.406 4.758 1 92.25 147 ASP A O 1
ATOM 1101 N N . ARG A 1 148 ? 10.094 24.266 6.434 1 93.94 148 ARG A N 1
ATOM 1102 C CA . ARG A 1 148 ? 8.953 24.297 7.336 1 93.94 148 ARG A CA 1
ATOM 1103 C C . ARG A 1 148 ? 7.707 23.719 6.668 1 93.94 148 ARG A C 1
ATOM 1105 O O . ARG A 1 148 ? 6.602 24.219 6.871 1 93.94 148 ARG A O 1
ATOM 1112 N N . ASN A 1 149 ? 7.965 22.734 5.812 1 93.38 149 ASN A N 1
ATOM 1113 C CA . ASN A 1 149 ? 6.902 21.969 5.176 1 93.38 149 ASN A CA 1
ATOM 1114 C C . ASN A 1 149 ? 6.926 20.5 5.625 1 93.38 149 ASN A C 1
ATOM 1116 O O . ASN A 1 149 ? 7.965 19.844 5.566 1 93.38 149 ASN A O 1
ATOM 1120 N N . CYS A 1 150 ? 5.777 20.078 6.117 1 95.31 150 CYS A N 1
ATOM 1121 C CA . CYS A 1 150 ? 5.68 18.734 6.66 1 95.31 150 CYS A CA 1
ATOM 1122 C C . CYS A 1 150 ? 4.551 17.953 5.988 1 95.31 150 CYS A C 1
ATOM 1124 O O . CYS A 1 150 ? 3.41 18.422 5.953 1 95.31 150 CYS A O 1
ATOM 1126 N N . CYS A 1 151 ? 4.902 16.812 5.43 1 93.75 151 CYS A N 1
ATOM 1127 C CA . CYS A 1 151 ? 3.879 15.938 4.875 1 93.75 151 CYS A CA 1
ATOM 1128 C C . CYS A 1 151 ? 3.156 15.172 5.98 1 93.75 151 CYS A C 1
ATOM 1130 O O . CYS A 1 151 ? 3.775 14.406 6.723 1 93.75 151 CYS A O 1
ATOM 1132 N N . VAL A 1 152 ? 1.877 15.414 6.129 1 92.38 152 VAL A N 1
ATOM 1133 C CA . VAL A 1 152 ? 1.082 14.781 7.176 1 92.38 152 VAL A CA 1
ATOM 1134 C C . VAL A 1 152 ? -0.224 14.25 6.582 1 92.38 152 VAL A C 1
ATOM 1136 O O . VAL A 1 152 ? -0.622 14.656 5.488 1 92.38 152 VAL A O 1
ATOM 1139 N N . SER A 1 153 ? -0.793 13.305 7.273 1 89.19 153 SER A N 1
ATOM 1140 C CA . SER A 1 153 ? -2.113 12.828 6.875 1 89.19 153 SER A CA 1
ATOM 1141 C C . SER A 1 153 ? -3.154 13.945 6.977 1 89.19 153 SER A C 1
ATOM 1143 O O . SER A 1 153 ? -3.137 14.727 7.926 1 89.19 153 SER A O 1
ATOM 1145 N N . TRP A 1 154 ? -4.074 13.969 6.031 1 80.81 154 TRP A N 1
ATOM 1146 C CA . TRP A 1 154 ? -5.156 14.938 6.113 1 80.81 154 TRP A CA 1
ATOM 1147 C C . TRP A 1 154 ? -5.953 14.766 7.402 1 80.81 154 TRP A C 1
ATOM 1149 O O . TRP A 1 154 ? -6.516 15.727 7.93 1 80.81 154 TRP A O 1
ATOM 1159 N N . PHE A 1 155 ? -5.914 13.555 7.855 1 76.94 155 PHE A N 1
ATOM 1160 C CA . PHE A 1 155 ? -6.633 13.211 9.078 1 76.94 155 PHE A CA 1
ATOM 1161 C C . PHE A 1 155 ? -6.051 13.953 10.273 1 76.94 155 PHE A C 1
ATOM 1163 O O . PHE A 1 155 ? -6.75 14.195 11.258 1 76.94 155 PHE A O 1
ATOM 1170 N N . HIS A 1 156 ? -4.828 14.32 10.219 1 86.31 156 HIS A N 1
ATOM 1171 C CA . HIS A 1 156 ? -4.16 14.969 11.344 1 86.31 156 HIS A CA 1
ATOM 1172 C C . HIS A 1 156 ? -3.689 16.375 10.977 1 86.31 156 HIS A C 1
ATOM 1174 O O . HIS A 1 156 ? -2.834 16.938 11.656 1 86.31 156 HIS A O 1
ATOM 1180 N N . ARG A 1 157 ? -4.191 16.875 9.938 1 85.81 157 ARG A N 1
ATOM 1181 C CA . ARG A 1 157 ? -3.764 18.188 9.438 1 85.81 157 ARG A CA 1
ATOM 1182 C C . ARG A 1 157 ? -3.99 19.266 10.484 1 85.81 157 ARG A C 1
ATOM 1184 O O . ARG A 1 157 ? -3.07 20.031 10.812 1 85.81 157 ARG A O 1
ATOM 1191 N N . ASP A 1 158 ? -5.191 19.312 11.039 1 81.69 158 ASP A N 1
ATOM 1192 C CA . ASP A 1 158 ? -5.547 20.375 11.969 1 81.69 158 ASP A CA 1
ATOM 1193 C C . ASP A 1 158 ? -4.766 20.25 13.273 1 81.69 158 ASP A C 1
ATOM 1195 O O . ASP A 1 158 ? -4.316 21.25 13.836 1 81.69 158 ASP A O 1
ATOM 1199 N N . ASP A 1 159 ? -4.586 19 13.664 1 83.69 159 ASP A N 1
ATOM 1200 C CA . ASP A 1 159 ? -3.766 18.766 14.852 1 83.69 159 ASP A CA 1
ATOM 1201 C C . ASP A 1 159 ? -2.348 19.281 14.648 1 83.69 159 ASP A C 1
ATOM 1203 O O . ASP A 1 159 ? -1.77 19.891 15.555 1 83.69 159 ASP A O 1
ATOM 1207 N N . PHE A 1 160 ? -1.844 19.109 13.477 1 92.06 160 PHE A N 1
ATOM 1208 C CA . PHE A 1 160 ? -0.483 19.516 13.164 1 92.06 160 PHE A CA 1
ATOM 1209 C C . PHE A 1 160 ? -0.369 21.047 13.18 1 92.06 160 PHE A C 1
ATOM 1211 O O . PHE A 1 160 ? 0.546 21.594 13.789 1 92.06 160 PHE A O 1
ATOM 1218 N N . LEU A 1 161 ? -1.291 21.672 12.602 1 85.62 161 LEU A N 1
ATOM 1219 C CA . LEU A 1 161 ? -1.239 23.125 12.453 1 85.62 161 LEU A CA 1
ATOM 1220 C C . LEU A 1 161 ? -1.479 23.812 13.797 1 85.62 161 LEU A C 1
ATOM 1222 O O . LEU A 1 161 ? -0.977 24.922 14.023 1 85.62 161 LEU A O 1
ATOM 1226 N N . GLU A 1 162 ? -2.199 23.188 14.633 1 87.19 162 GLU A N 1
ATOM 1227 C CA . GLU A 1 162 ? -2.42 23.719 15.977 1 87.19 162 GLU A CA 1
ATOM 1228 C C . GLU A 1 162 ? -1.143 23.656 16.812 1 87.19 162 GLU A C 1
ATOM 1230 O O . GLU A 1 162 ? -0.907 24.531 17.656 1 87.19 162 GLU A O 1
ATOM 1235 N N . LEU A 1 163 ? -0.317 22.719 16.484 1 88.62 163 LEU A N 1
ATOM 1236 C CA . LEU A 1 163 ? 0.867 22.484 17.297 1 88.62 163 LEU A CA 1
ATOM 1237 C C . LEU A 1 163 ? 2.064 23.25 16.75 1 88.62 163 LEU A C 1
ATOM 1239 O O . LEU A 1 163 ? 2.961 23.641 17.516 1 88.62 163 LEU A O 1
ATOM 1243 N N . PHE A 1 164 ? 2.041 23.438 15.469 1 91.31 164 PHE A N 1
ATOM 1244 C CA . PHE A 1 164 ? 3.264 23.953 14.867 1 91.31 164 PHE A CA 1
ATOM 1245 C C . PHE A 1 164 ? 2.973 25.188 14.031 1 91.31 164 PHE A C 1
ATOM 1247 O O . PHE A 1 164 ? 2.721 25.094 12.828 1 91.31 164 PHE A O 1
ATOM 1254 N N . ASP A 1 165 ? 3.26 26.312 14.68 1 89.69 165 ASP A N 1
ATOM 1255 C CA . ASP A 1 165 ? 3.08 27.594 14.016 1 89.69 165 ASP A CA 1
ATOM 1256 C C . ASP A 1 165 ? 4.176 27.828 12.984 1 89.69 165 ASP A C 1
ATOM 1258 O O . ASP A 1 165 ? 5.344 27.516 13.227 1 89.69 165 ASP A O 1
ATOM 1262 N N . GLY A 1 166 ? 3.75 28.359 11.852 1 89.06 166 GLY A N 1
ATOM 1263 C CA . GLY A 1 166 ? 4.723 28.703 10.828 1 89.06 166 GLY A CA 1
ATOM 1264 C C . GLY A 1 166 ? 5.027 27.562 9.883 1 89.06 166 GLY A C 1
ATOM 1265 O O . GLY A 1 166 ? 5.754 27.734 8.898 1 89.06 166 GLY A O 1
ATOM 1266 N N . TYR A 1 167 ? 4.504 26.438 10.203 1 91.38 167 TYR A N 1
ATOM 1267 C CA . TYR A 1 167 ? 4.695 25.281 9.32 1 91.38 167 TYR A CA 1
ATOM 1268 C C . TYR A 1 167 ? 3.537 25.156 8.336 1 91.38 167 TYR A C 1
ATOM 1270 O O . TYR A 1 167 ? 2.424 25.609 8.617 1 91.38 167 TYR A O 1
ATOM 1278 N N . THR A 1 168 ? 3.873 24.562 7.195 1 90.56 168 THR A N 1
ATOM 1279 C CA . THR A 1 168 ? 2.84 24.125 6.266 1 90.56 168 THR A CA 1
ATOM 1280 C C . THR A 1 168 ? 2.604 22.625 6.395 1 90.56 168 THR A C 1
ATOM 1282 O O . THR A 1 168 ? 3.551 21.844 6.559 1 90.56 168 THR A O 1
ATOM 1285 N N . ALA A 1 169 ? 1.332 22.281 6.375 1 88.81 169 ALA A N 1
ATOM 1286 C CA . ALA A 1 169 ? 0.951 20.875 6.371 1 88.81 169 ALA A CA 1
ATOM 1287 C C . ALA A 1 169 ? 0.62 20.406 4.957 1 88.81 169 ALA A C 1
ATOM 1289 O O . ALA A 1 169 ? -0.434 20.734 4.414 1 88.81 169 ALA A O 1
ATOM 1290 N N . ASP A 1 170 ? 1.543 19.641 4.391 1 87.81 170 ASP A N 1
ATOM 1291 C CA . ASP A 1 170 ? 1.323 19.047 3.072 1 87.81 170 ASP A CA 1
ATOM 1292 C C . ASP A 1 170 ? 0.543 17.75 3.18 1 87.81 170 ASP A C 1
ATOM 1294 O O . ASP A 1 170 ? 1.081 16.734 3.629 1 87.81 170 ASP A O 1
ATOM 1298 N N . THR A 1 171 ? -0.692 17.75 2.721 1 84.5 171 THR A N 1
ATOM 1299 C CA . THR A 1 171 ? -1.539 16.578 2.824 1 84.5 171 THR A CA 1
ATOM 1300 C C . THR A 1 171 ? -1.788 15.961 1.448 1 84.5 171 THR A C 1
ATOM 1302 O O . THR A 1 171 ? -2.627 15.07 1.302 1 84.5 171 THR A O 1
ATOM 1305 N N . THR A 1 172 ? -1.037 16.375 0.479 1 74.25 172 THR A N 1
ATOM 1306 C CA . THR A 1 172 ? -1.354 15.984 -0.889 1 74.25 172 THR A CA 1
ATOM 1307 C C . THR A 1 172 ? -0.225 15.148 -1.485 1 74.25 172 THR A C 1
ATOM 1309 O O . THR A 1 172 ? -0.45 14.352 -2.402 1 74.25 172 THR A O 1
ATOM 1312 N N . SER A 1 173 ? 0.914 15.367 -0.929 1 83 173 SER A N 1
ATOM 1313 C CA . SER A 1 173 ? 2.062 14.617 -1.423 1 83 173 SER A CA 1
ATOM 1314 C C . SER A 1 173 ? 2.148 13.242 -0.763 1 83 173 SER A C 1
ATOM 1316 O O . SER A 1 173 ? 1.668 13.055 0.356 1 83 173 SER A O 1
ATOM 1318 N N . LEU A 1 174 ? 2.723 12.328 -1.521 1 88.38 174 LEU A N 1
ATOM 1319 C CA . LEU A 1 174 ? 2.977 11.023 -0.932 1 88.38 174 LEU A CA 1
ATOM 1320 C C . LEU A 1 174 ? 4.023 11.117 0.172 1 88.38 174 LEU A C 1
ATOM 1322 O O . LEU A 1 174 ? 3.934 10.414 1.183 1 88.38 174 LEU A O 1
ATOM 1326 N N . PHE A 1 175 ? 5.012 11.922 -0.076 1 92.81 175 PHE A N 1
ATOM 1327 C CA . PHE A 1 175 ? 6.035 12.266 0.903 1 92.81 175 PHE A CA 1
ATOM 1328 C C . PHE A 1 175 ? 6.691 13.594 0.556 1 92.81 175 PHE A C 1
ATOM 1330 O O . PHE A 1 175 ? 6.473 14.133 -0.529 1 92.81 175 PHE A O 1
ATOM 1337 N N . HIS A 1 176 ? 7.418 14.188 1.558 1 92.75 176 HIS A N 1
ATOM 1338 C CA . HIS A 1 176 ? 8.086 15.461 1.343 1 92.75 176 HIS A CA 1
ATOM 1339 C C . HIS A 1 176 ? 9.539 15.406 1.8 1 92.75 176 HIS A C 1
ATOM 1341 O O . HIS A 1 176 ? 9.836 14.914 2.893 1 92.75 176 HIS A O 1
ATOM 1347 N N . LEU A 1 177 ? 10.422 15.859 0.875 1 92.81 177 LEU A N 1
ATOM 1348 C CA . LEU A 1 177 ? 11.836 15.992 1.195 1 92.81 177 LEU A CA 1
ATOM 1349 C C . LEU A 1 177 ? 12.18 17.422 1.574 1 92.81 177 LEU A C 1
ATOM 1351 O O . LEU A 1 177 ? 12.008 18.344 0.767 1 92.81 177 LEU A O 1
ATOM 1355 N N . SER A 1 178 ? 12.555 17.688 2.762 1 93.88 178 SER A N 1
ATOM 1356 C CA . SER A 1 178 ? 13.109 18.938 3.244 1 93.88 178 SER A CA 1
ATOM 1357 C C . SER A 1 178 ? 14.609 18.828 3.508 1 93.88 178 SER A C 1
ATOM 1359 O O . SER A 1 178 ? 15.016 18.312 4.555 1 93.88 178 SER A O 1
ATOM 1361 N N . GLY A 1 179 ? 15.438 19.375 2.6 1 93 179 GLY A N 1
ATOM 1362 C CA . GLY A 1 179 ? 16.859 19.062 2.703 1 93 179 GLY A CA 1
ATOM 1363 C C . GLY A 1 179 ? 17.156 17.594 2.547 1 93 179 GLY A C 1
ATOM 1364 O O . GLY A 1 179 ? 16.875 17 1.503 1 93 179 GLY A O 1
ATOM 1365 N N . ARG A 1 180 ? 17.578 16.969 3.596 1 94.44 180 ARG A N 1
ATOM 1366 C CA . ARG A 1 180 ? 17.859 15.547 3.516 1 94.44 180 ARG A CA 1
ATOM 1367 C C . ARG A 1 180 ? 16.828 14.742 4.305 1 94.44 180 ARG A C 1
ATOM 1369 O O . ARG A 1 180 ? 16.844 13.508 4.285 1 94.44 180 ARG A O 1
ATOM 1376 N N . HIS A 1 181 ? 15.938 15.422 4.918 1 97.5 181 HIS A N 1
ATOM 1377 C CA . HIS A 1 181 ? 14.969 14.766 5.789 1 97.5 181 HI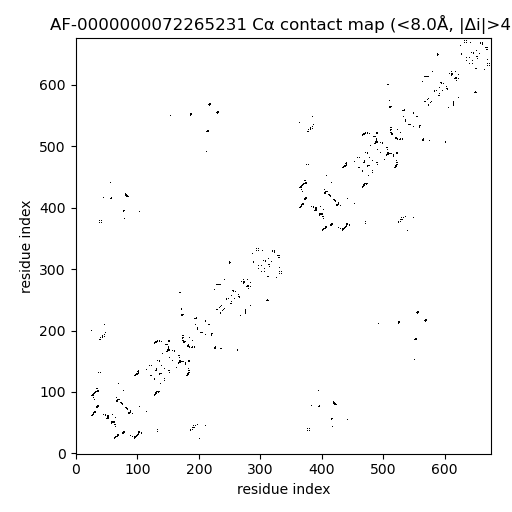S A CA 1
ATOM 1378 C C . HIS A 1 181 ? 13.641 14.555 5.074 1 97.5 181 HIS A C 1
ATOM 1380 O O . HIS A 1 181 ? 13.25 15.359 4.223 1 97.5 181 HIS A O 1
ATOM 1386 N N . TYR A 1 182 ? 12.969 13.453 5.438 1 97.19 182 TYR A N 1
ATOM 1387 C CA . TYR A 1 182 ? 11.711 13.086 4.789 1 97.19 182 TYR A CA 1
ATOM 1388 C C . TYR A 1 182 ? 10.57 13.055 5.797 1 97.19 182 TYR A C 1
ATOM 1390 O O . TYR A 1 182 ? 10.75 12.609 6.934 1 97.19 182 TYR A O 1
ATOM 1398 N N . THR A 1 183 ? 9.43 13.523 5.355 1 97.12 183 THR A N 1
ATOM 1399 C CA . THR A 1 183 ? 8.188 13.312 6.086 1 97.12 183 THR A CA 1
ATOM 1400 C C . THR A 1 183 ? 7.137 12.656 5.191 1 97.12 183 THR A C 1
ATOM 1402 O O . THR A 1 183 ? 7.098 12.914 3.986 1 97.12 183 THR A O 1
ATOM 1405 N N . CYS A 1 184 ? 6.359 11.781 5.805 1 94.88 184 CYS A N 1
ATOM 1406 C CA . CYS A 1 184 ? 5.367 10.992 5.09 1 94.88 184 CYS A CA 1
ATOM 1407 C C . CYS A 1 184 ? 4.18 10.664 5.988 1 94.88 184 CYS A C 1
ATOM 1409 O O . CYS A 1 184 ? 4.359 10.359 7.172 1 94.88 184 CYS A O 1
ATOM 1411 N N . ALA A 1 185 ? 3.004 10.742 5.406 1 93 185 ALA A N 1
ATOM 1412 C CA . ALA A 1 185 ? 1.785 10.5 6.176 1 93 185 ALA A CA 1
ATOM 1413 C C . ALA A 1 185 ? 1.618 9.016 6.488 1 93 185 ALA A C 1
ATOM 1415 O O . ALA A 1 185 ? 0.822 8.648 7.355 1 93 185 ALA A O 1
ATOM 1416 N N . GLY A 1 186 ? 2.301 8.172 5.859 1 94.25 186 GLY A N 1
ATOM 1417 C CA . GLY A 1 186 ? 2.131 6.734 5.953 1 94.25 186 GLY A CA 1
ATOM 1418 C C . GLY A 1 186 ? 1.48 6.129 4.727 1 94.25 186 GLY A C 1
ATOM 1419 O O . GLY A 1 186 ? 1.601 6.668 3.623 1 94.25 186 GLY A O 1
ATOM 1420 N N . GLY A 1 187 ? 0.89 4.961 4.922 1 92.56 187 GLY A N 1
ATOM 1421 C CA . GLY A 1 187 ? 0.234 4.305 3.803 1 92.56 187 GLY A CA 1
ATOM 1422 C C . GLY A 1 187 ? 1.144 4.121 2.604 1 92.56 187 GLY A C 1
ATOM 1423 O O . GLY A 1 187 ? 2.324 3.797 2.756 1 92.56 187 GLY A O 1
ATOM 1424 N N . LEU A 1 188 ? 0.541 4.355 1.481 1 91.5 188 LEU A N 1
ATOM 1425 C CA . LEU A 1 188 ? 1.287 4.164 0.243 1 91.5 188 LEU A CA 1
ATOM 1426 C C . LEU A 1 188 ? 2.426 5.172 0.131 1 91.5 188 LEU A C 1
ATOM 1428 O O . LEU A 1 188 ? 3.393 4.941 -0.6 1 91.5 188 LEU A O 1
ATOM 1432 N N . GLY A 1 189 ? 2.32 6.277 0.839 1 93.31 189 GLY A N 1
ATOM 1433 C CA . GLY A 1 189 ? 3.404 7.246 0.866 1 93.31 189 GLY A CA 1
ATOM 1434 C C . GLY A 1 189 ? 4.703 6.676 1.4 1 93.31 189 GLY A C 1
ATOM 1435 O O . GLY A 1 189 ? 5.785 7.008 0.909 1 93.31 189 GLY A O 1
ATOM 1436 N N . ALA A 1 190 ? 4.578 5.812 2.387 1 96.81 190 ALA A N 1
ATOM 1437 C CA . ALA A 1 190 ? 5.762 5.18 2.967 1 96.81 190 ALA A CA 1
ATOM 1438 C C . ALA A 1 190 ? 6.477 4.305 1.939 1 96.81 190 ALA A C 1
ATOM 1440 O O . ALA A 1 190 ? 7.707 4.305 1.862 1 96.81 190 ALA A O 1
ATOM 1441 N N . ALA A 1 191 ? 5.719 3.594 1.184 1 95.75 191 ALA A N 1
ATOM 1442 C CA . ALA A 1 191 ? 6.301 2.756 0.14 1 95.75 191 ALA A CA 1
ATOM 1443 C C . ALA A 1 191 ? 6.957 3.607 -0.945 1 95.75 191 ALA A C 1
ATOM 1445 O O . ALA A 1 191 ? 8.062 3.307 -1.396 1 95.75 191 ALA A O 1
ATOM 1446 N N . ALA A 1 192 ? 6.246 4.637 -1.346 1 92.69 192 ALA A N 1
ATOM 1447 C CA . ALA A 1 192 ? 6.773 5.531 -2.373 1 92.69 192 ALA A CA 1
ATOM 1448 C C . ALA A 1 192 ? 8.086 6.164 -1.927 1 92.69 192 ALA A C 1
ATOM 1450 O O . ALA A 1 192 ? 9.031 6.273 -2.715 1 92.69 192 ALA A O 1
ATOM 1451 N N . LEU A 1 193 ? 8.094 6.547 -0.708 1 95.06 193 LEU A N 1
ATOM 1452 C CA . LEU A 1 193 ? 9.305 7.133 -0.143 1 95.06 193 LEU A CA 1
ATOM 1453 C C . LEU A 1 193 ? 10.453 6.133 -0.171 1 95.06 193 LEU A C 1
ATOM 1455 O O . LEU A 1 193 ? 11.555 6.457 -0.623 1 95.06 193 LEU A O 1
ATOM 1459 N N . ALA A 1 194 ? 10.234 4.934 0.288 1 97.56 194 ALA A N 1
ATOM 1460 C CA . ALA A 1 194 ? 11.273 3.902 0.295 1 97.56 194 ALA A CA 1
ATOM 1461 C C . ALA A 1 194 ? 11.766 3.613 -1.119 1 97.56 194 ALA A C 1
ATOM 1463 O O . ALA A 1 194 ? 12.969 3.51 -1.353 1 97.56 194 ALA A O 1
ATOM 1464 N N . LEU A 1 195 ? 10.836 3.51 -2.033 1 95 195 LEU A N 1
ATOM 1465 C CA . LEU A 1 195 ? 11.188 3.227 -3.42 1 95 195 LEU A CA 1
ATOM 1466 C C . LEU A 1 195 ? 12 4.375 -4.023 1 95 195 LEU A C 1
ATOM 1468 O O . LEU A 1 195 ? 12.906 4.145 -4.82 1 95 195 LEU A O 1
ATOM 1472 N N . SER A 1 196 ? 11.664 5.586 -3.656 1 92.81 196 SER A N 1
ATOM 1473 C CA . SER A 1 196 ? 12.43 6.742 -4.117 1 92.81 196 SER A CA 1
ATOM 1474 C C . SER A 1 196 ? 13.867 6.691 -3.611 1 92.81 196 SER A C 1
ATOM 1476 O O . SER A 1 196 ? 14.805 6.996 -4.355 1 92.81 196 SER A O 1
ATOM 1478 N N . ILE A 1 197 ? 14.039 6.316 -2.391 1 94.56 197 ILE A N 1
ATOM 1479 C CA . ILE A 1 197 ? 15.375 6.188 -1.823 1 94.56 197 ILE A CA 1
ATOM 1480 C C . ILE A 1 197 ? 16.156 5.105 -2.572 1 94.56 197 ILE A C 1
ATOM 1482 O O . ILE A 1 197 ? 17.297 5.312 -2.963 1 94.56 197 ILE A O 1
ATOM 1486 N N . ILE A 1 198 ? 15.555 3.986 -2.803 1 94.81 198 ILE A N 1
ATOM 1487 C CA . ILE A 1 198 ? 16.203 2.873 -3.49 1 94.81 198 ILE A CA 1
ATOM 1488 C C . ILE A 1 198 ? 16.562 3.283 -4.914 1 94.81 198 ILE A C 1
ATOM 1490 O O . ILE A 1 198 ? 17.656 2.971 -5.402 1 94.81 198 ILE A O 1
ATOM 1494 N N . GLN A 1 199 ? 15.641 3.975 -5.559 1 89.44 199 GLN A N 1
ATOM 1495 C CA . GLN A 1 199 ? 15.883 4.473 -6.906 1 89.44 199 GLN A CA 1
ATOM 1496 C C . GLN A 1 199 ? 17.125 5.352 -6.949 1 89.44 199 GLN A C 1
ATOM 1498 O O . GLN A 1 199 ? 17.984 5.199 -7.832 1 89.44 199 GLN A O 1
ATOM 1503 N N . ASN A 1 200 ? 17.281 6.207 -6.008 1 90.56 200 ASN A N 1
ATOM 1504 C CA . ASN A 1 200 ? 18.344 7.199 -5.98 1 90.56 200 ASN A CA 1
ATOM 1505 C C . ASN A 1 200 ? 19.656 6.602 -5.48 1 90.56 200 ASN A C 1
ATOM 1507 O O . ASN A 1 200 ? 20.734 6.984 -5.938 1 90.56 200 ASN A O 1
ATOM 1511 N N . GLU A 1 201 ? 19.562 5.656 -4.52 1 91.5 201 GLU A N 1
ATOM 1512 C CA . GLU A 1 201 ? 20.75 5.152 -3.838 1 91.5 201 GLU A CA 1
ATOM 1513 C C . GLU A 1 201 ? 21.297 3.91 -4.531 1 91.5 201 GLU A C 1
ATOM 1515 O O . GLU A 1 201 ? 22.5 3.607 -4.422 1 91.5 201 GLU A O 1
ATOM 1520 N N . ILE A 1 202 ? 20.422 3.189 -5.184 1 91.38 202 ILE A N 1
ATOM 1521 C CA . ILE A 1 202 ? 20.859 1.923 -5.762 1 91.38 202 ILE A CA 1
ATOM 1522 C C . ILE A 1 202 ? 20.578 1.926 -7.266 1 91.38 202 ILE A C 1
ATOM 1524 O O . ILE A 1 202 ? 21.516 2.074 -8.062 1 91.38 202 ILE A O 1
ATOM 1528 N N . SER A 1 203 ? 19.281 1.797 -7.688 1 86.5 203 SER A N 1
ATOM 1529 C CA . SER A 1 203 ? 18.969 1.873 -9.109 1 86.5 203 SER A CA 1
ATOM 1530 C C . SER A 1 203 ? 17.469 1.978 -9.344 1 86.5 203 SER A C 1
ATOM 1532 O O . SER A 1 203 ? 16.672 1.483 -8.539 1 86.5 203 SER A O 1
ATOM 1534 N N . GLU A 1 204 ? 17.141 2.588 -10.398 1 84.06 204 GLU A N 1
ATOM 1535 C CA . GLU A 1 204 ? 15.75 2.664 -10.805 1 84.06 204 GLU A CA 1
ATOM 1536 C C . GLU A 1 204 ? 15.203 1.288 -11.18 1 84.06 204 GLU A C 1
ATOM 1538 O O . GLU A 1 204 ? 14.047 0.976 -10.906 1 84.06 204 GLU A O 1
ATOM 1543 N N . GLU A 1 205 ? 15.984 0.487 -11.758 1 81.06 205 GLU A N 1
ATOM 1544 C CA . GLU A 1 205 ? 15.578 -0.854 -12.164 1 81.06 205 GLU A CA 1
ATOM 1545 C C . GLU A 1 205 ? 15.156 -1.695 -10.969 1 81.06 205 GLU A C 1
ATOM 1547 O O . GLU A 1 205 ? 14.117 -2.359 -11.008 1 81.06 205 GLU A O 1
ATOM 1552 N N . LEU A 1 206 ? 15.938 -1.601 -9.945 1 87.38 206 LEU A N 1
ATOM 1553 C CA . LEU A 1 206 ? 15.617 -2.354 -8.734 1 87.38 206 LEU A CA 1
ATOM 1554 C C . LEU A 1 206 ? 14.344 -1.816 -8.086 1 87.38 206 LEU A C 1
ATOM 1556 O O . LEU A 1 206 ? 13.484 -2.59 -7.668 1 87.38 206 LEU A O 1
ATOM 1560 N N . ALA A 1 207 ? 14.219 -0.5 -8.055 1 90.94 207 ALA A N 1
ATOM 1561 C CA . ALA A 1 207 ? 13.023 0.118 -7.496 1 90.94 207 ALA A CA 1
ATOM 1562 C C . ALA A 1 207 ? 11.773 -0.321 -8.266 1 90.94 207 ALA A C 1
ATOM 1564 O O . ALA A 1 207 ? 10.75 -0.637 -7.656 1 90.94 207 ALA A O 1
ATOM 1565 N N . ARG A 1 208 ? 11.867 -0.377 -9.5 1 83.69 208 ARG A N 1
ATOM 1566 C CA . ARG A 1 208 ? 10.758 -0.792 -10.344 1 83.69 208 ARG A CA 1
ATOM 1567 C C . ARG A 1 208 ? 10.398 -2.254 -10.102 1 83.69 208 ARG A C 1
ATOM 1569 O O . ARG A 1 208 ? 9.219 -2.605 -10.039 1 83.69 208 ARG A O 1
ATOM 1576 N N . LYS A 1 209 ? 11.375 -3.045 -10 1 83.44 209 LYS A N 1
ATOM 1577 C CA . LYS A 1 209 ? 11.148 -4.461 -9.727 1 83.44 209 LYS A CA 1
ATOM 1578 C C . LYS A 1 209 ? 10.406 -4.648 -8.406 1 83.44 209 LYS A C 1
ATOM 1580 O O . LYS A 1 209 ? 9.438 -5.406 -8.336 1 83.44 209 LYS A O 1
ATOM 1585 N N . ILE A 1 210 ? 10.836 -3.945 -7.43 1 91.94 210 ILE A N 1
ATOM 1586 C CA . ILE A 1 210 ? 10.25 -4.051 -6.102 1 91.94 210 ILE A CA 1
ATOM 1587 C C . ILE A 1 210 ? 8.812 -3.533 -6.133 1 91.94 210 ILE A C 1
ATOM 1589 O O . ILE A 1 210 ? 7.91 -4.145 -5.555 1 91.94 210 ILE A O 1
ATOM 1593 N N . ALA A 1 211 ? 8.625 -2.404 -6.789 1 89.62 211 ALA A N 1
ATOM 1594 C CA . ALA A 1 211 ? 7.273 -1.872 -6.949 1 89.62 211 ALA A CA 1
ATOM 1595 C C . ALA A 1 211 ? 6.352 -2.9 -7.598 1 89.62 211 ALA A C 1
ATOM 1597 O O . ALA A 1 211 ? 5.199 -3.057 -7.188 1 89.62 211 ALA A O 1
ATOM 1598 N N . SER A 1 212 ? 6.887 -3.6 -8.5 1 84.75 212 SER A N 1
ATOM 1599 C CA . SER A 1 212 ? 6.117 -4.625 -9.203 1 84.75 212 SER A CA 1
ATOM 1600 C C . SER A 1 212 ? 5.77 -5.785 -8.273 1 84.75 212 SER A C 1
ATOM 1602 O O . SER A 1 212 ? 4.645 -6.281 -8.289 1 84.75 212 SER A O 1
ATOM 1604 N N . ILE A 1 213 ? 6.676 -6.172 -7.465 1 86.5 213 ILE A N 1
ATOM 1605 C CA . ILE A 1 213 ? 6.457 -7.266 -6.527 1 86.5 213 ILE A CA 1
ATOM 1606 C C . ILE A 1 213 ? 5.371 -6.875 -5.523 1 86.5 213 ILE A C 1
ATOM 1608 O O . ILE A 1 213 ? 4.508 -7.688 -5.188 1 86.5 213 ILE A O 1
ATOM 1612 N N . LEU A 1 214 ? 5.359 -5.625 -5.129 1 91.88 214 LEU A N 1
ATOM 1613 C CA . LEU A 1 214 ? 4.434 -5.141 -4.109 1 91.88 214 LEU A CA 1
ATOM 1614 C C . LEU A 1 214 ? 3.158 -4.598 -4.75 1 91.88 214 LEU A C 1
ATOM 1616 O O . LEU A 1 214 ? 2.271 -4.102 -4.051 1 91.88 214 LEU A O 1
ATOM 1620 N N . LEU A 1 215 ? 3.115 -4.629 -6.07 1 87.62 215 LEU A N 1
ATOM 1621 C CA . LEU A 1 215 ? 1.964 -4.184 -6.848 1 87.62 215 LEU A CA 1
ATOM 1622 C C . LEU A 1 215 ? 1.714 -2.691 -6.645 1 87.62 215 LEU A C 1
ATOM 1624 O O . LEU A 1 215 ? 0.563 -2.26 -6.551 1 87.62 215 LEU A O 1
ATOM 1628 N N . ILE A 1 216 ? 2.773 -1.943 -6.426 1 86.62 216 ILE A N 1
ATOM 1629 C CA . ILE A 1 216 ? 2.709 -0.492 -6.285 1 86.62 216 ILE A CA 1
ATOM 1630 C C . ILE A 1 216 ? 2.9 0.166 -7.648 1 86.62 216 ILE A C 1
ATOM 1632 O O . ILE A 1 216 ? 3.889 -0.094 -8.336 1 86.62 216 ILE A O 1
ATOM 1636 N N . PRO A 1 217 ? 1.972 1.036 -8.023 1 76.25 217 PRO A N 1
ATOM 1637 C CA . PRO A 1 217 ? 2.205 1.773 -9.266 1 76.25 217 PRO A CA 1
ATOM 1638 C C . PRO A 1 217 ? 3.447 2.662 -9.203 1 76.25 217 PRO A C 1
ATOM 1640 O O . PRO A 1 217 ? 3.494 3.604 -8.406 1 76.25 217 PRO A O 1
ATOM 1643 N N . TYR A 1 218 ? 4.391 2.334 -10.016 1 77.62 218 TYR A N 1
ATOM 1644 C CA . TYR A 1 218 ? 5.684 3.004 -9.93 1 77.62 218 TYR A CA 1
ATOM 1645 C C . TYR A 1 218 ? 5.562 4.48 -10.281 1 77.62 218 TYR A C 1
ATOM 1647 O O . TYR A 1 218 ? 6.402 5.293 -9.891 1 77.62 218 TYR A O 1
ATOM 1655 N N . GLU A 1 219 ? 4.547 4.84 -11.047 1 68.44 219 GLU A N 1
ATOM 1656 C CA . GLU A 1 219 ? 4.297 6.234 -11.398 1 68.44 219 GLU A CA 1
ATOM 1657 C C . GLU A 1 219 ? 4.141 7.098 -10.148 1 68.44 219 GLU A C 1
ATOM 1659 O O . GLU A 1 219 ? 4.379 8.305 -10.188 1 68.44 219 GLU A O 1
ATOM 1664 N N . LEU A 1 220 ? 3.803 6.402 -9.102 1 66.69 220 LEU A N 1
ATOM 1665 C CA . LEU A 1 220 ? 3.645 7.117 -7.844 1 66.69 220 LEU A CA 1
ATOM 1666 C C . LEU A 1 220 ? 5 7.523 -7.277 1 66.69 220 LEU A C 1
ATOM 1668 O O . LEU A 1 220 ? 5.086 8.453 -6.469 1 66.69 220 LEU A O 1
ATOM 1672 N N . VAL A 1 221 ? 5.984 6.746 -7.582 1 67.44 221 VAL A N 1
ATOM 1673 C CA . VAL A 1 221 ? 7.332 6.992 -7.082 1 67.44 221 VAL A CA 1
ATOM 1674 C C . VAL A 1 221 ? 7.961 8.156 -7.844 1 67.44 221 VAL A C 1
ATOM 1676 O O . VAL A 1 221 ? 8.648 8.992 -7.258 1 67.44 221 VAL A O 1
ATOM 1679 N N . ARG A 1 222 ? 7.852 8 -9.219 1 55.84 222 ARG A N 1
ATOM 1680 C CA . ARG A 1 222 ? 8.5 8.984 -10.086 1 55.84 222 ARG A CA 1
ATOM 1681 C C . ARG A 1 222 ? 7.883 10.367 -9.914 1 55.84 222 ARG A C 1
ATOM 1683 O O . ARG A 1 222 ? 8.562 11.383 -10.062 1 55.84 222 ARG A O 1
ATOM 1690 N N . SER A 1 223 ? 6.547 10.227 -9.922 1 46.22 223 SER A N 1
ATOM 1691 C CA . SER A 1 223 ? 5.902 11.523 -10.039 1 46.22 223 SER A CA 1
ATOM 1692 C C . SER A 1 223 ? 5.98 12.297 -8.727 1 46.22 223 SER A C 1
ATOM 1694 O O . SER A 1 223 ? 5.734 11.742 -7.66 1 46.22 223 SER A O 1
ATOM 1696 N N . GLU A 1 224 ? 7.023 13.023 -8.586 1 44.12 224 GLU A N 1
ATOM 1697 C CA . GLU A 1 224 ? 6.801 14.062 -7.59 1 44.12 224 GLU A CA 1
ATOM 1698 C C . GLU A 1 224 ? 5.316 14.383 -7.445 1 44.12 224 GLU A C 1
ATOM 1700 O O . GLU A 1 224 ? 4.945 15.484 -7.039 1 44.12 224 GLU A O 1
ATOM 1705 N N . GLN A 1 225 ? 4.555 13.438 -7.988 1 41.16 225 GLN A N 1
ATOM 1706 C CA . GLN A 1 225 ? 3.137 13.766 -8.078 1 41.16 225 GLN A CA 1
ATOM 1707 C C . GLN A 1 225 ? 2.457 13.648 -6.715 1 41.16 225 GLN A C 1
ATOM 1709 O O . GLN A 1 225 ? 2.812 12.781 -5.914 1 41.16 225 GLN A O 1
ATOM 1714 N N . PRO A 1 226 ? 1.812 14.648 -6.328 1 39.81 226 PRO A N 1
ATOM 1715 C CA . PRO A 1 226 ? 1.021 14.648 -5.098 1 39.81 226 PRO A CA 1
ATOM 1716 C C . PRO A 1 226 ? 0.184 13.383 -4.934 1 39.81 226 PRO A C 1
ATOM 1718 O O . PRO A 1 226 ? -0.269 12.805 -5.926 1 39.81 226 PRO A O 1
ATOM 1721 N N . ALA A 1 227 ? 0.309 12.508 -3.908 1 40.66 227 ALA A N 1
ATOM 1722 C CA . ALA A 1 227 ? -0.464 11.352 -3.451 1 40.66 227 ALA A CA 1
ATOM 1723 C C . ALA A 1 227 ? -1.944 11.523 -3.783 1 40.66 227 ALA A C 1
ATOM 1725 O O . ALA A 1 227 ? -2.682 10.539 -3.871 1 40.66 227 ALA A O 1
ATOM 1726 N N . LEU A 1 228 ? -2.52 12.602 -3.781 1 39.03 228 LEU A N 1
ATOM 1727 C CA . LEU A 1 228 ? -3.932 12.961 -3.85 1 39.03 228 LEU A CA 1
ATOM 1728 C C . LEU A 1 228 ? -4.562 12.445 -5.137 1 39.03 228 LEU A C 1
ATOM 1730 O O . LEU A 1 228 ? -5.777 12.539 -5.316 1 39.03 228 LEU A O 1
ATOM 1734 N N . SER A 1 229 ? -3.832 12.117 -6.184 1 37.34 229 SER A N 1
ATOM 1735 C CA . SER A 1 229 ? -4.457 11.797 -7.461 1 37.34 229 SER A CA 1
ATOM 1736 C C . SER A 1 229 ? -5.211 10.477 -7.391 1 37.34 229 SER A C 1
ATOM 1738 O O . SER A 1 229 ? -5.957 10.133 -8.312 1 37.34 229 SER A O 1
ATOM 1740 N N . PHE A 1 230 ? -4.867 9.688 -6.605 1 34.22 230 PHE A N 1
ATOM 1741 C CA . PHE A 1 230 ? -5.402 8.336 -6.672 1 34.22 230 PHE A CA 1
ATOM 1742 C C . PHE A 1 230 ? -6.84 8.297 -6.16 1 34.22 230 PHE A C 1
ATOM 1744 O O . PHE A 1 230 ? -7.5 7.258 -6.223 1 34.22 230 PHE A O 1
ATOM 1751 N N . ASN A 1 231 ? -7.207 8.906 -5.102 1 33.78 231 ASN A N 1
ATOM 1752 C CA . ASN A 1 231 ? -8.57 8.711 -4.625 1 33.78 231 ASN A CA 1
ATOM 1753 C C . ASN A 1 231 ? -9.594 9.164 -5.656 1 33.78 231 ASN A C 1
ATOM 1755 O O . ASN A 1 231 ? -9.516 10.289 -6.16 1 33.78 231 ASN A O 1
ATOM 1759 N N . GLY A 1 232 ? -9.82 8.477 -6.594 1 33.22 232 GLY A N 1
ATOM 1760 C CA . GLY A 1 232 ? -11.055 8.805 -7.281 1 33.22 232 GLY A CA 1
ATOM 1761 C C . GLY A 1 232 ? -11.922 9.789 -6.523 1 33.22 232 GLY A C 1
ATOM 1762 O O . GLY A 1 232 ? -13 10.164 -6.984 1 33.22 232 GLY A O 1
ATOM 1763 N N . VAL A 1 233 ? -12.156 9.469 -5.254 1 32.66 233 VAL A N 1
ATOM 1764 C CA . VAL A 1 233 ? -12.898 10.531 -4.586 1 32.66 233 VAL A CA 1
ATOM 1765 C C . VAL A 1 233 ? -12.18 11.867 -4.781 1 32.66 233 VAL A C 1
ATOM 1767 O O . VAL A 1 233 ? -10.953 11.914 -4.82 1 32.66 233 VAL A O 1
ATOM 1770 N N . ARG A 1 234 ? -12.766 12.898 -5.109 1 40.5 234 ARG A N 1
ATOM 1771 C CA . ARG A 1 234 ? -12.32 14.289 -5.066 1 40.5 234 ARG A CA 1
ATOM 1772 C C . ARG A 1 234 ? -11.242 14.484 -4.004 1 40.5 234 ARG A C 1
ATOM 1774 O O . ARG A 1 234 ? -11.5 14.289 -2.812 1 40.5 234 ARG A O 1
ATOM 1781 N N . SER A 1 235 ? -9.875 14.109 -4.258 1 46.47 235 SER A N 1
ATOM 1782 C CA . SER A 1 235 ? -8.773 14.508 -3.389 1 46.47 235 SER A CA 1
ATOM 1783 C C . SER A 1 235 ? -9.203 15.602 -2.416 1 46.47 235 SER A C 1
ATOM 1785 O O . SER A 1 235 ? -10.031 16.453 -2.752 1 46.47 235 SER A O 1
ATOM 1787 N N . PRO A 1 236 ? -9.047 15.273 -1.207 1 49.47 236 PRO A N 1
ATOM 1788 C CA . PRO A 1 236 ? -9.398 16.391 -0.338 1 49.47 236 PRO A CA 1
ATOM 1789 C C . PRO A 1 236 ? -8.977 17.75 -0.92 1 49.47 236 PRO A C 1
ATOM 1791 O O . PRO A 1 236 ? -9.711 18.734 -0.804 1 49.47 236 PRO A O 1
ATOM 1794 N N . MET A 1 237 ? -7.828 17.641 -1.63 1 58.44 237 MET A N 1
ATOM 1795 C CA . MET A 1 237 ? -7.379 18.891 -2.236 1 58.44 237 MET A CA 1
ATOM 1796 C C . MET A 1 237 ? -8.359 19.359 -3.307 1 58.44 237 MET A C 1
ATOM 1798 O O . MET A 1 237 ? -8.727 20.531 -3.348 1 58.44 237 MET A O 1
ATOM 1802 N N . ILE A 1 238 ? -8.742 18.297 -4.047 1 66.19 238 ILE A N 1
ATOM 1803 C CA . ILE A 1 238 ? -9.688 18.656 -5.102 1 66.19 238 ILE A CA 1
ATOM 1804 C C . ILE A 1 238 ? -11.008 19.094 -4.477 1 66.19 238 ILE A C 1
ATOM 1806 O O . ILE A 1 238 ? -11.609 20.078 -4.914 1 66.19 238 ILE A O 1
ATOM 1810 N N . ARG A 1 239 ? -11.328 18.344 -3.51 1 64.69 239 ARG A N 1
ATOM 1811 C CA . ARG A 1 239 ? -12.555 18.734 -2.82 1 64.69 239 ARG A CA 1
ATOM 1812 C C . ARG A 1 239 ? -12.414 20.109 -2.178 1 64.69 239 ARG A C 1
ATOM 1814 O O . ARG A 1 239 ? -13.328 20.938 -2.258 1 64.69 239 ARG A O 1
ATOM 1821 N N . LYS A 1 240 ? -11.297 20.297 -1.535 1 71.5 240 LYS A N 1
ATOM 1822 C CA . LYS A 1 240 ? -11.047 21.609 -0.946 1 71.5 240 LYS A CA 1
ATOM 1823 C C . LYS A 1 240 ? -10.992 22.703 -2.02 1 71.5 240 LYS A C 1
ATOM 1825 O O . LYS A 1 240 ? -11.539 23.797 -1.833 1 71.5 240 LYS A O 1
ATOM 1830 N N . ALA A 1 241 ? -10.305 22.312 -3.072 1 78.81 241 ALA A N 1
ATOM 1831 C CA . ALA A 1 241 ? -10.242 23.281 -4.168 1 78.81 241 ALA A CA 1
ATOM 1832 C C . ALA A 1 241 ? -11.641 23.594 -4.695 1 78.81 241 ALA A C 1
ATOM 1834 O O . ALA A 1 241 ? -11.992 24.766 -4.891 1 78.81 241 ALA A O 1
ATOM 1835 N N . ILE A 1 242 ? -12.367 22.516 -4.754 1 78.38 242 ILE A N 1
ATOM 1836 C CA . ILE A 1 242 ? -13.727 22.688 -5.266 1 78.38 242 ILE A CA 1
ATOM 1837 C C . ILE A 1 242 ? -14.555 23.484 -4.266 1 78.38 242 ILE A C 1
ATOM 1839 O O . ILE A 1 242 ? -15.344 24.344 -4.656 1 78.38 242 ILE A O 1
ATOM 1843 N N . ARG A 1 243 ? -14.336 23.219 -3.076 1 78.56 243 ARG A N 1
ATOM 1844 C CA . ARG A 1 243 ? -15.016 24.016 -2.053 1 78.56 243 ARG A CA 1
ATOM 1845 C C . ARG A 1 243 ? -14.617 25.484 -2.133 1 78.56 243 ARG A C 1
ATOM 1847 O O . ARG A 1 243 ? -15.469 26.359 -2.023 1 78.56 243 ARG A O 1
ATOM 1854 N N . ILE A 1 244 ? -13.344 25.703 -2.248 1 83.38 244 ILE A N 1
ATOM 1855 C CA . ILE A 1 244 ? -12.867 27.078 -2.418 1 83.38 244 ILE A CA 1
ATOM 1856 C C . ILE A 1 244 ? -13.531 27.703 -3.643 1 83.38 244 ILE A C 1
ATOM 1858 O O . ILE A 1 244 ? -14 28.844 -3.59 1 83.38 244 ILE A O 1
ATOM 1862 N N . PHE A 1 245 ? -13.617 26.891 -4.703 1 85.81 245 PHE A N 1
ATOM 1863 C CA . PHE A 1 245 ? -14.289 27.375 -5.895 1 85.81 245 PHE A CA 1
ATOM 1864 C C . PHE A 1 245 ? -15.734 27.766 -5.582 1 85.81 245 PHE A C 1
ATOM 1866 O O . PHE A 1 245 ? -16.172 28.859 -5.914 1 85.81 245 PHE A O 1
ATOM 1873 N N . GLU A 1 246 ? -16.344 26.875 -4.914 1 82.56 246 GLU A N 1
ATOM 1874 C CA . GLU A 1 246 ? -17.766 27.078 -4.633 1 82.56 246 GLU A CA 1
ATOM 1875 C C . GLU A 1 246 ? -17.984 28.281 -3.721 1 82.56 246 GLU A C 1
ATOM 1877 O O . GLU A 1 246 ? -18.938 29.031 -3.906 1 82.56 246 GLU A O 1
ATOM 1882 N N . GLU A 1 247 ? -17.141 28.453 -2.799 1 81.31 247 GLU A N 1
ATOM 1883 C CA . GLU A 1 247 ? -17.281 29.516 -1.808 1 81.31 247 GLU A CA 1
ATOM 1884 C C . GLU A 1 247 ? -16.875 30.875 -2.395 1 81.31 247 GLU A C 1
ATOM 1886 O O . GLU A 1 247 ? -17.234 31.922 -1.844 1 81.31 247 GLU A O 1
ATOM 1891 N N . THR A 1 248 ? -16.172 30.828 -3.504 1 85.06 248 THR A N 1
ATOM 1892 C CA . THR A 1 248 ? -15.648 32.062 -4.035 1 85.06 248 THR A CA 1
ATOM 1893 C C . THR A 1 248 ? -16.094 32.281 -5.48 1 85.06 248 THR A C 1
ATOM 1895 O O . THR A 1 248 ? -15.375 32.875 -6.277 1 85.06 248 THR A O 1
ATOM 1898 N N . LEU A 1 249 ? -17.188 31.766 -5.848 1 85.25 249 LEU A N 1
ATOM 1899 C CA . LEU A 1 249 ? -17.625 31.812 -7.234 1 85.25 249 LEU A CA 1
ATOM 1900 C C . LEU A 1 249 ? -17.875 33.25 -7.688 1 85.25 249 LEU A C 1
ATOM 1902 O O . LEU A 1 249 ? -17.531 33.625 -8.812 1 85.25 249 LEU A O 1
ATOM 1906 N N . GLU A 1 250 ? -18.5 34.031 -6.855 1 83.88 250 GLU A N 1
ATOM 1907 C CA . GLU A 1 250 ? -18.844 35.406 -7.176 1 83.88 250 GLU A CA 1
ATOM 1908 C C . GLU A 1 250 ? -17.594 36.281 -7.277 1 83.88 250 GLU A C 1
ATOM 1910 O O . GLU A 1 250 ? -17.547 37.219 -8.109 1 83.88 250 GLU A O 1
ATOM 1915 N N . ASP A 1 251 ? -16.672 36.031 -6.375 1 83.81 251 ASP A N 1
ATOM 1916 C CA . ASP A 1 251 ? -15.375 36.719 -6.359 1 83.81 251 ASP A CA 1
ATOM 1917 C C . ASP A 1 251 ? -14.227 35.719 -6.438 1 83.81 251 ASP A C 1
ATOM 1919 O O . ASP A 1 251 ? -13.625 35.375 -5.418 1 83.81 251 ASP A O 1
ATOM 1923 N N . PRO A 1 252 ? -13.984 35.375 -7.703 1 80.75 252 PRO A N 1
ATOM 1924 C CA . PRO A 1 252 ? -13.07 34.25 -7.855 1 80.75 252 PRO A CA 1
ATOM 1925 C C . PRO A 1 252 ? -11.641 34.562 -7.426 1 80.75 252 PRO A C 1
ATOM 1927 O O . PRO A 1 252 ? -11.125 35.625 -7.758 1 80.75 252 PRO A O 1
ATOM 1930 N N . VAL A 1 253 ? -11.062 33.625 -6.688 1 83.75 253 VAL A N 1
ATOM 1931 C CA . VAL A 1 253 ? -9.664 33.688 -6.266 1 83.75 253 VAL A CA 1
ATOM 1932 C C . VAL A 1 253 ? -8.766 33.156 -7.383 1 83.75 253 VAL A C 1
ATOM 1934 O O . VAL A 1 253 ? -9.086 32.188 -8.039 1 83.75 253 VAL A O 1
ATOM 1937 N N . PRO A 1 254 ? -7.742 34 -7.688 1 86.19 254 PRO A N 1
ATOM 1938 C CA . PRO A 1 254 ? -6.789 33.5 -8.68 1 86.19 254 PRO A CA 1
ATOM 1939 C C . PRO A 1 254 ? -6.281 32.094 -8.344 1 86.19 254 PRO A C 1
ATOM 1941 O O . PRO A 1 254 ? -6.148 31.734 -7.164 1 86.19 254 PRO A O 1
ATOM 1944 N N . MET A 1 255 ? -6.043 31.328 -9.445 1 87 255 MET A N 1
ATOM 1945 C CA . MET A 1 255 ? -5.629 29.938 -9.281 1 87 255 MET A CA 1
ATOM 1946 C C . MET A 1 255 ? -4.395 29.844 -8.391 1 87 255 MET A C 1
ATOM 1948 O O . MET A 1 255 ? -4.266 28.891 -7.605 1 87 255 MET A O 1
ATOM 1952 N N . ILE A 1 256 ? -3.564 30.859 -8.586 1 84.69 256 ILE A N 1
ATOM 1953 C CA . ILE A 1 256 ? -2.342 30.891 -7.789 1 84.69 256 ILE A CA 1
ATOM 1954 C C . ILE A 1 256 ? -2.689 30.984 -6.309 1 84.69 256 ILE A C 1
ATOM 1956 O O . ILE A 1 256 ? -2.033 30.375 -5.465 1 84.69 256 ILE A O 1
ATOM 1960 N N . ASP A 1 257 ? -3.727 31.703 -5.992 1 85.75 257 ASP A N 1
ATOM 1961 C CA . ASP A 1 257 ? -4.141 31.891 -4.602 1 85.75 257 ASP A CA 1
ATOM 1962 C C . ASP A 1 257 ? -4.863 30.656 -4.078 1 85.75 257 ASP A C 1
ATOM 1964 O O . ASP A 1 257 ? -4.727 30.297 -2.904 1 85.75 257 ASP A O 1
ATOM 1968 N N . VAL A 1 258 ? -5.609 30.031 -4.953 1 85.75 258 VAL A N 1
ATOM 1969 C CA . VAL A 1 258 ? -6.238 28.781 -4.57 1 85.75 258 VAL A CA 1
ATOM 1970 C C . VAL A 1 258 ? -5.168 27.75 -4.215 1 85.75 258 VAL A C 1
ATOM 1972 O O . VAL A 1 258 ? -5.242 27.094 -3.168 1 85.75 258 VAL A O 1
ATOM 1975 N N . ALA A 1 259 ? -4.215 27.688 -5.062 1 81.75 259 ALA A N 1
ATOM 1976 C CA . ALA A 1 259 ? -3.107 26.766 -4.848 1 81.75 259 ALA A CA 1
ATOM 1977 C C . ALA A 1 259 ? -2.381 27.062 -3.541 1 81.75 259 ALA A C 1
ATOM 1979 O O . ALA A 1 259 ? -2.057 26.156 -2.777 1 81.75 259 ALA A O 1
ATOM 1980 N N . ARG A 1 260 ? -2.213 28.359 -3.311 1 76.62 260 ARG A N 1
ATOM 1981 C CA . ARG A 1 260 ? -1.551 28.797 -2.088 1 76.62 260 ARG A CA 1
ATOM 1982 C C . ARG A 1 260 ? -2.336 28.359 -0.854 1 76.62 260 ARG A C 1
ATOM 1984 O O . ARG A 1 260 ? -1.753 27.875 0.12 1 76.62 260 ARG A O 1
ATOM 1991 N N . ARG A 1 261 ? -3.613 28.484 -0.946 1 75.25 261 ARG A N 1
ATOM 1992 C CA . ARG A 1 261 ? -4.477 28.094 0.166 1 75.25 261 ARG A CA 1
ATOM 1993 C C . ARG A 1 261 ? -4.426 26.594 0.409 1 75.25 261 ARG A C 1
ATOM 1995 O O . ARG A 1 261 ? -4.641 26.125 1.531 1 75.25 261 ARG A O 1
ATOM 2002 N N . LEU A 1 262 ? -4.172 25.969 -0.664 1 71.94 262 LEU A N 1
ATOM 2003 C CA . LEU A 1 262 ? -4.121 24.516 -0.601 1 71.94 262 LEU A CA 1
ATOM 2004 C C . LEU A 1 262 ? -2.717 24.031 -0.254 1 71.94 262 LEU A C 1
ATOM 2006 O O . LEU A 1 262 ? -2.492 22.844 -0.072 1 71.94 262 LEU A O 1
ATOM 2010 N N . GLY A 1 263 ? -1.74 25.078 -0.309 1 65.06 263 GLY A N 1
ATOM 2011 C CA . GLY A 1 263 ? -0.359 24.75 0.007 1 65.06 263 GLY A CA 1
ATOM 2012 C C . GLY A 1 263 ? 0.354 24.031 -1.118 1 65.06 263 GLY A C 1
ATOM 2013 O O . GLY A 1 263 ? 1.235 23.203 -0.871 1 65.06 263 GLY A O 1
ATOM 2014 N N . ILE A 1 264 ? -0.116 24.203 -2.301 1 67.38 264 ILE A N 1
ATOM 2015 C CA . ILE A 1 264 ? 0.471 23.516 -3.455 1 67.38 264 ILE A CA 1
ATOM 2016 C C . ILE A 1 264 ? 0.722 24.531 -4.57 1 67.38 264 ILE A C 1
ATOM 2018 O O . ILE A 1 264 ? 0.315 25.688 -4.469 1 67.38 264 ILE A O 1
ATOM 2022 N N . SER A 1 265 ? 1.6 24.141 -5.559 1 68.56 265 SER A N 1
ATOM 2023 C CA . SER A 1 265 ? 1.797 24.969 -6.734 1 68.56 265 SER A CA 1
ATOM 2024 C C . SER A 1 265 ? 0.624 24.859 -7.703 1 68.56 265 SER A C 1
ATOM 2026 O O . SER A 1 265 ? -0.145 23.891 -7.637 1 68.56 265 SER A O 1
ATOM 2028 N N . VAL A 1 266 ? 0.555 25.859 -8.508 1 78.12 266 VAL A N 1
ATOM 2029 C CA . VAL A 1 266 ? -0.486 25.844 -9.531 1 78.12 266 VAL A CA 1
ATOM 2030 C C . VAL A 1 266 ? -0.309 24.609 -10.422 1 78.12 266 VAL A C 1
ATOM 2032 O O . VAL A 1 266 ? -1.29 23.969 -10.812 1 78.12 266 VAL A O 1
ATOM 2035 N N . ARG A 1 267 ? 0.891 24.281 -10.617 1 71.88 267 ARG A N 1
ATOM 2036 C CA . ARG A 1 267 ? 1.187 23.109 -11.453 1 71.88 267 ARG A CA 1
ATOM 2037 C C . ARG A 1 267 ? 0.688 21.828 -10.805 1 71.88 267 ARG A C 1
ATOM 2039 O O . ARG A 1 267 ? 0.066 21 -11.461 1 71.88 267 ARG A O 1
ATOM 2046 N N . GLN A 1 268 ? 0.84 21.703 -9.625 1 66.31 268 GLN A N 1
ATOM 2047 C CA . GLN A 1 268 ? 0.379 20.547 -8.859 1 66.31 268 GLN A CA 1
ATOM 2048 C C . GLN A 1 268 ? -1.145 20.469 -8.844 1 66.31 268 GLN A C 1
ATOM 2050 O O . GLN A 1 268 ? -1.72 19.391 -8.961 1 66.31 268 GLN A O 1
ATOM 2055 N N . MET A 1 269 ? -1.753 21.641 -8.656 1 75.75 269 MET A N 1
ATOM 2056 C CA . MET A 1 269 ? -3.211 21.703 -8.648 1 75.75 269 MET A CA 1
ATOM 2057 C C . MET A 1 269 ? -3.781 21.25 -9.984 1 75.75 269 MET A C 1
ATOM 2059 O O . MET A 1 269 ? -4.684 20.406 -10.023 1 75.75 269 MET A O 1
ATOM 2063 N N . GLU A 1 270 ? -3.172 21.703 -11 1 77.06 270 GLU A N 1
ATOM 2064 C CA . GLU A 1 270 ? -3.641 21.375 -12.344 1 77.06 270 GLU A CA 1
ATOM 2065 C C . GLU A 1 270 ? -3.463 19.891 -12.641 1 77.06 270 GLU A C 1
ATOM 2067 O O . GLU A 1 270 ? -4.359 19.25 -13.195 1 77.06 270 GLU A O 1
ATOM 2072 N N . ARG A 1 271 ? -2.453 19.422 -12.211 1 68.75 271 ARG A N 1
ATOM 2073 C CA . ARG A 1 271 ? -2.191 18 -12.398 1 68.75 271 ARG A CA 1
ATOM 2074 C C . ARG A 1 271 ? -3.199 17.156 -11.625 1 68.75 271 ARG A C 1
ATOM 2076 O O . ARG A 1 271 ? -3.713 16.172 -12.148 1 68.75 271 ARG A O 1
ATOM 2083 N N . GLY A 1 272 ? -3.465 17.609 -10.398 1 65.56 272 GLY A N 1
ATOM 2084 C CA . GLY A 1 272 ? -4.469 16.922 -9.594 1 65.56 272 GLY A CA 1
ATOM 2085 C C . GLY A 1 272 ? -5.832 16.891 -10.258 1 65.56 272 GLY A C 1
ATOM 2086 O O . GLY A 1 272 ? -6.484 15.836 -10.273 1 65.56 272 GLY A O 1
ATOM 2087 N N . PHE A 1 273 ? -6.23 17.969 -10.773 1 73.19 273 PHE A N 1
ATOM 2088 C CA . PHE A 1 273 ? -7.531 18.062 -11.422 1 73.19 273 PHE A CA 1
ATOM 2089 C C . PHE A 1 273 ? -7.582 17.172 -12.664 1 73.19 273 PHE A C 1
ATOM 2091 O O . PHE A 1 273 ? -8.547 16.438 -12.867 1 73.19 273 PHE A O 1
ATOM 2098 N N . ARG A 1 274 ? -6.555 17.109 -13.367 1 69.06 274 ARG A N 1
ATOM 2099 C CA . ARG A 1 274 ? -6.508 16.312 -14.586 1 69.06 274 ARG A CA 1
ATOM 2100 C C . ARG A 1 274 ? -6.527 14.82 -14.25 1 69.06 274 ARG A C 1
ATOM 2102 O O . ARG A 1 274 ? -7.246 14.047 -14.883 1 69.06 274 ARG A O 1
ATOM 2109 N N . LEU A 1 275 ? -5.898 14.602 -13.273 1 58.75 275 LEU A N 1
ATOM 2110 C CA . LEU A 1 275 ? -5.781 13.195 -12.891 1 58.75 275 LEU A CA 1
ATOM 2111 C C . LEU A 1 275 ? -7.078 12.695 -12.266 1 58.75 275 LEU A C 1
ATOM 2113 O O . LEU A 1 275 ? -7.496 11.57 -12.516 1 58.75 275 LEU A O 1
ATOM 2117 N N . SER A 1 276 ? -7.629 13.562 -11.422 1 58.09 276 SER A N 1
ATOM 2118 C CA . SER A 1 276 ? -8.789 13.148 -10.641 1 58.09 276 SER A CA 1
ATOM 2119 C C . SER A 1 276 ? -10.07 13.25 -11.453 1 58.09 276 SER A C 1
ATOM 2121 O O . SER A 1 276 ? -10.953 12.398 -11.336 1 58.09 276 SER A O 1
ATOM 2123 N N . LEU A 1 277 ? -10.148 14.352 -12.188 1 63.34 277 LEU A N 1
ATOM 2124 C CA . LEU A 1 277 ? -11.438 14.648 -12.805 1 63.34 277 LEU A CA 1
ATOM 2125 C C . LEU A 1 277 ? -11.32 14.68 -14.328 1 63.34 277 LEU A C 1
ATOM 2127 O O . LEU A 1 277 ? -12.32 14.828 -15.031 1 63.34 277 LEU A O 1
ATOM 2131 N N . GLY A 1 278 ? -10.094 14.453 -14.758 1 62.09 278 GLY A N 1
ATOM 2132 C CA . GLY A 1 278 ? -9.875 14.516 -16.188 1 62.09 278 GLY A CA 1
ATOM 2133 C C . GLY A 1 278 ? -10.055 15.906 -16.766 1 62.09 278 GLY A C 1
ATOM 2134 O O . GLY A 1 278 ? -10.227 16.078 -17.969 1 62.09 278 GLY A O 1
ATOM 2135 N N . ARG A 1 279 ? -10.164 16.828 -15.953 1 73.81 279 ARG A N 1
ATOM 2136 C CA . ARG A 1 279 ? -10.383 18.219 -16.312 1 73.81 279 ARG A CA 1
ATOM 2137 C C . ARG A 1 279 ? -9.422 19.141 -15.555 1 73.81 279 ARG A C 1
ATOM 2139 O O . ARG A 1 279 ? -8.875 18.75 -14.523 1 73.81 279 ARG A O 1
ATOM 2146 N N . THR A 1 280 ? -9.156 20.328 -16.141 1 82 280 THR A N 1
ATOM 2147 C CA . THR A 1 280 ? -8.336 21.312 -15.43 1 82 280 THR A CA 1
ATOM 2148 C C . THR A 1 280 ? -9.133 21.969 -14.305 1 82 280 THR A C 1
ATOM 2150 O O . THR A 1 280 ? -10.359 21.891 -14.281 1 82 280 THR A O 1
ATOM 2153 N N . ALA A 1 281 ? -8.375 22.594 -13.438 1 84.81 281 ALA A N 1
ATOM 2154 C CA . ALA A 1 281 ? -9.023 23.359 -12.367 1 84.81 281 ALA A CA 1
ATOM 2155 C C . ALA A 1 281 ? -9.938 24.438 -12.938 1 84.81 281 ALA A C 1
ATOM 2157 O O . ALA A 1 281 ? -11.039 24.656 -12.43 1 84.81 281 ALA A O 1
ATOM 2158 N N . PHE A 1 282 ? -9.469 24.969 -13.977 1 85.75 282 PHE A N 1
ATOM 2159 C CA . PHE A 1 282 ? -10.234 26.016 -14.633 1 85.75 282 PHE A CA 1
ATOM 2160 C C . PHE A 1 282 ? -11.555 25.469 -15.164 1 85.75 282 PHE A C 1
ATOM 2162 O O . PHE A 1 282 ? -12.609 26.062 -14.953 1 85.75 282 PHE A O 1
ATOM 2169 N N . GLU A 1 283 ? -11.469 24.328 -15.75 1 86.5 283 GLU A N 1
ATOM 2170 C CA . GLU A 1 283 ? -12.664 23.719 -16.312 1 86.5 283 GLU A CA 1
ATOM 2171 C C . GLU A 1 283 ? -13.664 23.359 -15.227 1 86.5 283 GLU A C 1
ATOM 2173 O O . GLU A 1 283 ? -14.875 23.547 -15.398 1 86.5 283 GLU A O 1
ATOM 2178 N N . VAL A 1 284 ? -13.109 22.875 -14.219 1 86 284 VAL A N 1
ATOM 2179 C CA . VAL A 1 284 ? -13.969 22.484 -13.109 1 86 284 VAL A CA 1
ATOM 2180 C C . VAL A 1 284 ? -14.641 23.719 -12.516 1 86 284 VAL A C 1
ATOM 2182 O O . VAL A 1 284 ? -15.844 23.719 -12.234 1 86 284 VAL A O 1
ATOM 2185 N N . ARG A 1 285 ? -13.891 24.75 -12.289 1 89 285 ARG A N 1
ATOM 2186 C CA . ARG A 1 285 ? -14.461 25.984 -11.773 1 89 285 ARG A CA 1
ATOM 2187 C C . ARG A 1 285 ? -15.531 26.531 -12.711 1 89 285 ARG A C 1
ATOM 2189 O O . ARG A 1 285 ? -16.594 26.984 -12.266 1 89 285 ARG A O 1
ATOM 2196 N N . GLU A 1 286 ? -15.273 26.422 -13.953 1 88.31 286 GLU A N 1
ATOM 2197 C CA . GLU A 1 286 ? -16.234 26.891 -14.945 1 88.31 286 GLU A CA 1
ATOM 2198 C C . GLU A 1 286 ? -17.531 26.062 -14.883 1 88.31 286 GLU A C 1
ATOM 2200 O O . GLU A 1 286 ? -18.625 26.625 -15.016 1 88.31 286 GLU A O 1
ATOM 2205 N N . GLU A 1 287 ? -17.359 24.875 -14.727 1 89 287 GLU A N 1
ATOM 2206 C CA . GLU A 1 287 ? -18.531 24 -14.609 1 89 287 GLU A CA 1
ATOM 2207 C C . GLU A 1 287 ? -19.375 24.359 -13.391 1 89 287 GLU A C 1
ATOM 2209 O O . GLU A 1 287 ? -20.594 24.344 -13.445 1 89 287 GLU A O 1
ATOM 2214 N N . LEU A 1 288 ? -18.703 24.609 -12.391 1 88.88 288 LEU A N 1
ATOM 2215 C CA . LEU A 1 288 ? -19.391 25 -11.164 1 88.88 288 LEU A CA 1
ATOM 2216 C C . LEU A 1 288 ? -20.141 26.328 -11.359 1 88.88 288 LEU A C 1
ATOM 2218 O O . LEU A 1 288 ? -21.234 26.5 -10.828 1 88.88 288 LEU A O 1
ATOM 2222 N N . ARG A 1 289 ? -19.516 27.188 -12.07 1 90.75 289 ARG A N 1
ATOM 2223 C CA . ARG A 1 289 ? -20.156 28.469 -12.383 1 90.75 289 ARG A CA 1
ATOM 2224 C C . ARG A 1 289 ? -21.438 28.25 -13.172 1 90.75 289 ARG A C 1
ATOM 2226 O O . ARG A 1 289 ? -22.484 28.844 -12.859 1 90.75 289 ARG A O 1
ATOM 2233 N N . VAL A 1 290 ? -21.359 27.438 -14.117 1 91.12 290 VAL A N 1
ATOM 2234 C CA . VAL A 1 290 ? -22.516 27.156 -14.953 1 91.12 290 VAL A CA 1
ATOM 2235 C C . VAL A 1 290 ? -23.609 26.5 -14.117 1 91.12 290 VAL A C 1
ATOM 2237 O O . VAL A 1 290 ? -24.797 26.828 -14.25 1 91.12 290 VAL A O 1
ATOM 2240 N N . LYS A 1 291 ? -23.219 25.625 -13.398 1 89.31 291 LYS A N 1
ATOM 2241 C CA . LYS A 1 291 ? -24.172 24.953 -12.516 1 89.31 291 LYS A CA 1
ATOM 2242 C C . LYS A 1 291 ? -24.891 25.953 -11.609 1 89.31 291 LYS A C 1
ATOM 2244 O O . LYS A 1 291 ? -26.109 25.891 -11.453 1 89.31 291 LYS A O 1
ATOM 2249 N N . LYS A 1 292 ? -24.156 26.797 -11.023 1 89.94 292 LYS A N 1
ATOM 2250 C CA . LYS A 1 292 ? -24.734 27.828 -10.164 1 89.94 292 LYS A CA 1
ATOM 2251 C C . LYS A 1 292 ? -25.672 28.75 -10.945 1 89.94 292 LYS A C 1
ATOM 2253 O O . LYS A 1 292 ? -26.75 29.094 -10.461 1 89.94 292 LYS A O 1
ATOM 2258 N N . ALA A 1 293 ? -25.234 29.062 -12.055 1 92.25 293 ALA A N 1
ATOM 2259 C CA . ALA A 1 293 ? -26.062 29.906 -12.906 1 92.25 293 ALA A CA 1
ATOM 2260 C C . ALA A 1 293 ? -27.391 29.234 -13.219 1 92.25 293 ALA A C 1
ATOM 2262 O O . ALA A 1 293 ? -28.453 29.859 -13.133 1 92.25 293 ALA A O 1
ATOM 2263 N N . LYS A 1 294 ? -27.297 28 -13.508 1 89.94 294 LYS A N 1
ATOM 2264 C CA . LYS A 1 294 ? -28.5 27.234 -13.789 1 89.94 294 LYS A CA 1
ATOM 2265 C C . LYS A 1 294 ? -29.438 27.219 -12.586 1 89.94 294 LYS A C 1
ATOM 2267 O O . LYS A 1 294 ? -30.656 27.406 -12.734 1 89.94 294 LYS A O 1
ATOM 2272 N N . GLU A 1 295 ? -28.938 27.047 -11.539 1 86.94 295 GLU A N 1
ATOM 2273 C CA . GLU A 1 295 ? -29.703 27.031 -10.297 1 86.94 295 GLU A CA 1
ATOM 2274 C C . GLU A 1 295 ? -30.375 28.375 -10.047 1 86.94 295 GLU A C 1
ATOM 2276 O O . GLU A 1 295 ? -31.562 28.422 -9.719 1 86.94 295 GLU A O 1
ATOM 2281 N N . LEU A 1 296 ? -29.625 29.359 -10.211 1 89.19 296 LEU A N 1
ATOM 2282 C CA . LEU A 1 296 ? -30.156 30.703 -9.969 1 89.19 296 LEU A CA 1
ATOM 2283 C C . LEU A 1 296 ? -31.234 31.062 -10.992 1 89.19 296 LEU A C 1
ATOM 2285 O O . LEU A 1 296 ? -32.25 31.688 -10.641 1 89.19 296 LEU A O 1
ATOM 2289 N N . LEU A 1 297 ? -31.016 30.609 -12.188 1 89.56 297 LEU A N 1
ATOM 2290 C CA . LEU A 1 297 ? -31.984 30.875 -13.234 1 89.56 297 LEU A CA 1
ATOM 2291 C C . LEU A 1 297 ? -33.281 30.141 -12.961 1 89.56 297 LEU A C 1
ATOM 2293 O O . LEU A 1 297 ? -34.375 30.656 -13.227 1 89.56 297 LEU A O 1
ATOM 2297 N N . ALA A 1 298 ? -33.188 29.047 -12.352 1 85.5 298 ALA A N 1
ATOM 2298 C CA . ALA A 1 298 ? -34.375 28.219 -12.062 1 85.5 298 ALA A CA 1
ATOM 2299 C C . ALA A 1 298 ? -35.062 28.672 -10.789 1 85.5 298 ALA A C 1
ATOM 2301 O O . ALA A 1 298 ? -36.281 28.547 -10.664 1 85.5 298 ALA A O 1
ATOM 2302 N N . GLU A 1 299 ? -34.312 29.281 -9.969 1 83.25 299 GLU A N 1
ATOM 2303 C CA . GLU A 1 299 ? -34.875 29.438 -8.625 1 83.25 299 GLU A CA 1
ATOM 2304 C C . GLU A 1 299 ? -35.125 30.922 -8.312 1 83.25 299 GLU A C 1
ATOM 2306 O O . GLU A 1 299 ? -35.781 31.234 -7.32 1 83.25 299 GLU A O 1
ATOM 2311 N N . THR A 1 300 ? -34.562 31.734 -9.148 1 84.88 300 THR A N 1
ATOM 2312 C CA . THR A 1 300 ? -34.688 33.156 -8.828 1 84.88 300 THR A CA 1
ATOM 2313 C C . THR A 1 300 ? -35.188 33.938 -10.039 1 84.88 300 THR A C 1
ATOM 2315 O O . THR A 1 300 ? -35.312 33.375 -11.133 1 84.88 300 THR A O 1
ATOM 2318 N N . SER A 1 301 ? -35.594 35.219 -9.852 1 87.44 301 SER A N 1
ATOM 2319 C CA . SER A 1 301 ? -36 36.094 -10.922 1 87.44 301 SER A CA 1
ATOM 2320 C C . SER A 1 301 ? -34.938 37.125 -11.242 1 87.44 301 SER A C 1
ATOM 2322 O O . SER A 1 301 ? -35.219 38.219 -11.766 1 87.44 301 SER A O 1
ATOM 2324 N N . LEU A 1 302 ? -33.719 36.781 -10.906 1 88.75 302 LEU A N 1
ATOM 2325 C CA . LEU A 1 302 ? -32.594 37.656 -11.164 1 88.75 302 LEU A CA 1
ATOM 2326 C C . LEU A 1 302 ? -32.375 37.875 -12.664 1 88.75 302 LEU A C 1
ATOM 2328 O O . LEU A 1 302 ? -32.688 36.969 -13.461 1 88.75 302 LEU A O 1
ATOM 2332 N N . SER A 1 303 ? -31.938 39.062 -13 1 90.81 303 SER A N 1
ATOM 2333 C CA . SER A 1 303 ? -31.625 39.312 -14.398 1 90.81 303 SER A CA 1
ATOM 2334 C C . SER A 1 303 ? -30.453 38.469 -14.867 1 90.81 303 SER A C 1
ATOM 2336 O O . SER A 1 303 ? -29.719 37.906 -14.047 1 90.81 303 SER A O 1
ATOM 2338 N N . LEU A 1 304 ? -30.312 38.344 -16.094 1 91.69 304 LEU A N 1
ATOM 2339 C CA . LEU A 1 304 ? -29.219 37.562 -16.656 1 91.69 304 LEU A CA 1
ATOM 2340 C C . LEU A 1 304 ? -27.875 38.094 -16.188 1 91.69 304 LEU A C 1
ATOM 2342 O O . LEU A 1 304 ? -26.953 37.312 -15.914 1 91.69 304 LEU A O 1
ATOM 2346 N N . LEU A 1 305 ? -27.812 39.438 -16.109 1 90.19 305 LEU A N 1
ATOM 2347 C CA . LEU A 1 305 ? -26.562 40.062 -15.664 1 90.19 305 LEU A CA 1
ATOM 2348 C C . LEU A 1 305 ? -26.281 39.75 -14.203 1 90.19 305 LEU A C 1
ATOM 2350 O O . LEU A 1 305 ? -25.141 39.469 -13.828 1 90.19 305 LEU A O 1
ATOM 2354 N N . GLU A 1 306 ? -27.312 39.812 -13.414 1 91.25 306 GLU A N 1
ATOM 2355 C CA . GLU A 1 306 ? -27.172 39.469 -12 1 91.25 306 GLU A CA 1
ATOM 2356 C C . GLU A 1 306 ? -26.75 38.031 -11.805 1 91.25 306 GLU A C 1
ATOM 2358 O O . GLU A 1 306 ? -25.906 37.719 -10.953 1 91.25 306 GLU A O 1
ATOM 2363 N N . VAL A 1 307 ? -27.359 37.125 -12.539 1 93.12 307 VAL A N 1
ATOM 2364 C CA . VAL A 1 307 ? -27 35.719 -12.484 1 93.12 307 VAL A CA 1
ATOM 2365 C C . VAL A 1 307 ? -25.547 35.531 -12.906 1 93.12 307 VAL A C 1
ATOM 2367 O O . VAL A 1 307 ? -24.812 34.781 -12.289 1 93.12 307 VAL A O 1
ATOM 2370 N N . ALA A 1 308 ? -25.156 36.25 -13.922 1 92.88 308 ALA A N 1
ATOM 2371 C CA . ALA A 1 308 ? -23.781 36.156 -14.398 1 92.88 308 ALA A CA 1
ATOM 2372 C C . ALA A 1 308 ? -22.797 36.531 -13.305 1 92.88 308 ALA A C 1
ATOM 2374 O O . ALA A 1 308 ? -21.859 35.781 -13 1 92.88 308 ALA A O 1
ATOM 2375 N N . VAL A 1 309 ? -23.062 37.594 -12.648 1 87 309 VAL A N 1
ATOM 2376 C CA . VAL A 1 309 ? -22.172 38.125 -11.617 1 87 309 VAL A CA 1
ATOM 2377 C C . VAL A 1 309 ? -22.172 37.188 -10.414 1 87 309 VAL A C 1
ATOM 2379 O O . VAL A 1 309 ? -21.109 36.844 -9.875 1 87 309 VAL A O 1
ATOM 2382 N N . ALA A 1 310 ? -23.312 36.719 -10.102 1 89 310 ALA A N 1
ATOM 2383 C CA . ALA A 1 310 ? -23.453 35.875 -8.93 1 89 310 ALA A CA 1
ATOM 2384 C C . ALA A 1 310 ? -22.766 34.531 -9.148 1 89 310 ALA A C 1
ATOM 2386 O O . ALA A 1 310 ? -22.391 33.844 -8.18 1 89 310 ALA A O 1
ATOM 2387 N N . SER A 1 311 ? -22.688 34.188 -10.375 1 91.88 311 SER A N 1
ATOM 2388 C CA . SER A 1 311 ? -22.078 32.906 -10.703 1 91.88 311 SER A CA 1
ATOM 2389 C C . SER A 1 311 ? -20.594 33.062 -11.039 1 91.88 311 SER A C 1
ATOM 2391 O O . SER A 1 311 ? -19.922 32.094 -11.383 1 91.88 311 SER A O 1
ATOM 2393 N N . GLY A 1 312 ? -20.094 34.312 -11.031 1 89.62 312 GLY A N 1
ATOM 2394 C CA . GLY A 1 312 ? -18.656 34.562 -11.164 1 89.62 312 GLY A CA 1
ATOM 2395 C C . GLY A 1 312 ? -18.25 34.938 -12.578 1 89.62 312 GLY A C 1
ATOM 2396 O O . GLY A 1 312 ? -17.062 34.938 -12.906 1 89.62 312 GLY A O 1
ATOM 2397 N N . PHE A 1 313 ? -19.156 35.281 -13.398 1 90.5 313 PHE A N 1
ATOM 2398 C CA . PHE A 1 313 ? -18.844 35.75 -14.742 1 90.5 313 PHE A CA 1
ATOM 2399 C C . PHE A 1 313 ? -18.734 37.281 -14.773 1 90.5 313 PHE A C 1
ATOM 2401 O O . PHE A 1 313 ? -19.344 37.969 -13.961 1 90.5 313 PHE A O 1
ATOM 2408 N N . THR A 1 314 ? -17.906 37.719 -15.688 1 86.25 314 THR A N 1
ATOM 2409 C CA . THR A 1 314 ? -17.719 39.188 -15.812 1 86.25 314 THR A CA 1
ATOM 2410 C C . THR A 1 314 ? -18.938 39.844 -16.438 1 86.25 314 THR A C 1
ATOM 2412 O O . THR A 1 314 ? -19.25 41 -16.141 1 86.25 314 THR A O 1
ATOM 2415 N N . ASP A 1 315 ? -19.547 39.062 -17.359 1 88.69 315 ASP A N 1
ATOM 2416 C CA . ASP A 1 315 ? -20.734 39.594 -18.047 1 88.69 315 ASP A CA 1
ATOM 2417 C C . ASP A 1 315 ? -21.562 38.469 -18.641 1 88.69 315 ASP A C 1
ATOM 2419 O O . ASP A 1 315 ? -21.188 37.281 -18.531 1 88.69 315 ASP A O 1
ATOM 2423 N N . THR A 1 316 ? -22.734 38.875 -19.125 1 91.19 316 THR A N 1
ATOM 2424 C CA . THR A 1 316 ? -23.656 37.906 -19.703 1 91.19 316 THR A CA 1
ATOM 2425 C C . THR A 1 316 ? -23.031 37.219 -20.906 1 91.19 316 THR A C 1
ATOM 2427 O O . THR A 1 316 ? -23.281 36.031 -21.156 1 91.19 316 THR A O 1
ATOM 2430 N N . ARG A 1 317 ? -22.219 37.938 -21.594 1 89.75 317 ARG A N 1
ATOM 2431 C CA . ARG A 1 317 ? -21.547 37.375 -22.766 1 89.75 317 ARG A CA 1
ATOM 2432 C C . ARG A 1 317 ? -20.625 36.219 -22.359 1 89.75 317 ARG A C 1
ATOM 2434 O O . ARG A 1 317 ? -20.609 35.156 -23 1 89.75 317 ARG A O 1
ATOM 2441 N N . SER A 1 318 ? -19.859 36.469 -21.359 1 92.38 318 SER A N 1
ATOM 2442 C CA . SER A 1 318 ? -18.938 35.438 -20.875 1 92.38 318 SER A CA 1
ATOM 2443 C C . SER A 1 318 ? -19.703 34.219 -20.359 1 92.38 318 SER A C 1
ATOM 2445 O O . SER A 1 318 ? -19.266 33.094 -20.562 1 92.38 318 SER A O 1
ATOM 2447 N N . MET A 1 319 ? -20.781 34.469 -19.75 1 93.5 319 MET A N 1
ATOM 2448 C CA . MET A 1 319 ? -21.609 33.375 -19.266 1 93.5 319 MET A CA 1
ATOM 2449 C C . MET A 1 319 ? -22.156 32.562 -20.438 1 93.5 319 MET A C 1
ATOM 2451 O O . MET A 1 319 ? -22.062 31.328 -20.438 1 93.5 319 MET A O 1
ATOM 2455 N N . ASN A 1 320 ? -22.688 33.219 -21.391 1 91.94 320 ASN A N 1
ATOM 2456 C CA . ASN A 1 320 ? -23.234 32.531 -22.578 1 91.94 320 ASN A CA 1
ATOM 2457 C C . ASN A 1 320 ? -22.188 31.688 -23.266 1 91.94 320 ASN A C 1
ATOM 2459 O O . ASN A 1 320 ? -22.484 30.578 -23.719 1 91.94 320 ASN A O 1
ATOM 2463 N N . ARG A 1 321 ? -21.062 32.188 -23.359 1 90 321 ARG A N 1
ATOM 2464 C CA . ARG A 1 321 ? -19.953 31.453 -23.984 1 90 321 ARG A CA 1
ATOM 2465 C C . ARG A 1 321 ? -19.656 30.156 -23.234 1 90 321 ARG A C 1
ATOM 2467 O O . ARG A 1 321 ? -19.406 29.125 -23.844 1 90 321 ARG A O 1
ATOM 2474 N N . SER A 1 322 ? -19.656 30.297 -21.953 1 91.31 322 SER A N 1
ATOM 2475 C CA . SER A 1 322 ? -19.359 29.125 -21.125 1 91.31 322 SER A CA 1
ATOM 2476 C C . SER A 1 322 ? -20.469 28.078 -21.234 1 91.31 322 SER A C 1
ATOM 2478 O O . SER A 1 322 ? -20.188 26.875 -21.266 1 91.31 322 SER A O 1
ATOM 2480 N N . PHE A 1 323 ? -21.703 28.484 -21.281 1 91.56 323 PHE A N 1
ATOM 2481 C CA . PHE A 1 323 ? -22.812 27.578 -21.5 1 91.56 323 PHE A CA 1
ATOM 2482 C C . PHE A 1 323 ? -22.656 26.828 -22.828 1 91.56 323 PHE A C 1
ATOM 2484 O O . PHE A 1 323 ? -22.812 25.609 -22.891 1 91.56 323 PHE A O 1
ATOM 2491 N N . SER A 1 324 ? -22.266 27.562 -23.781 1 89.12 324 SER A N 1
ATOM 2492 C CA . SER A 1 324 ? -22.094 26.984 -25.109 1 89.12 324 SER A CA 1
ATOM 2493 C C . SER A 1 324 ? -20.922 26 -25.125 1 89.12 324 SER A C 1
ATOM 2495 O O . SER A 1 324 ? -21.031 24.922 -25.703 1 89.12 324 SER A O 1
ATOM 2497 N N . ARG A 1 325 ? -19.875 26.344 -24.547 1 85.31 325 ARG A N 1
ATOM 2498 C CA . ARG A 1 325 ? -18.688 25.5 -24.5 1 85.31 325 ARG A CA 1
ATOM 2499 C C . ARG A 1 325 ? -18.984 24.172 -23.812 1 85.31 325 ARG A C 1
ATOM 2501 O O . ARG A 1 325 ? -18.422 23.141 -24.188 1 85.31 325 ARG A O 1
ATOM 2508 N N . GLN A 1 326 ? -19.859 24.297 -22.891 1 87.25 326 GLN A N 1
ATOM 2509 C CA . GLN A 1 326 ? -20.203 23.109 -22.125 1 87.25 326 GLN A CA 1
ATOM 2510 C C . GLN A 1 326 ? -21.422 22.406 -22.703 1 87.25 326 GLN A C 1
ATOM 2512 O O . GLN A 1 326 ? -22.016 21.547 -22.047 1 87.25 326 GLN A O 1
ATOM 2517 N N . LYS A 1 327 ? -21.891 22.859 -23.844 1 85.69 327 LYS A N 1
ATOM 2518 C CA . LYS A 1 327 ? -23.016 22.281 -24.594 1 85.69 327 LYS A CA 1
ATOM 2519 C C . LYS A 1 327 ? -24.297 22.328 -23.781 1 85.69 327 LYS A C 1
ATOM 2521 O O . LYS A 1 327 ? -25.047 21.344 -23.766 1 85.69 327 LYS A O 1
ATOM 2526 N N . GLN A 1 328 ? -24.453 23.328 -23.062 1 83.94 328 GLN A N 1
ATOM 2527 C CA . GLN A 1 328 ? -25.672 23.547 -22.297 1 83.94 328 GLN A CA 1
ATOM 2528 C C . GLN A 1 328 ? -26.656 24.422 -23.078 1 83.94 328 GLN A C 1
ATOM 2530 O O . GLN A 1 328 ? -26.266 25.141 -24 1 83.94 328 GLN A O 1
ATOM 2535 N N . LYS A 1 329 ? -27.922 24.359 -22.703 1 86.31 329 LYS A N 1
ATOM 2536 C CA . LYS A 1 329 ? -28.906 25.297 -23.234 1 86.31 329 LYS A CA 1
ATOM 2537 C C . LYS A 1 329 ? -28.562 26.734 -22.875 1 86.31 329 LYS A C 1
ATOM 2539 O O . LYS A 1 329 ? -27.844 26.984 -21.906 1 86.31 329 LYS A O 1
ATOM 2544 N N . ALA A 1 330 ? -29.109 27.609 -23.703 1 88.62 330 ALA A N 1
ATOM 2545 C CA . ALA A 1 330 ? -28.891 29.031 -23.406 1 88.62 330 ALA A CA 1
ATOM 2546 C C . ALA A 1 330 ? -29.453 29.391 -22.031 1 88.62 330 ALA A C 1
ATOM 2548 O O . ALA A 1 330 ? -30.5 28.891 -21.641 1 88.62 330 ALA A O 1
ATOM 2549 N N . PRO A 1 331 ? -28.75 30.234 -21.359 1 88.88 331 PRO A N 1
ATOM 2550 C CA . PRO A 1 331 ? -29.188 30.609 -20.016 1 88.88 331 PRO A CA 1
ATOM 2551 C C . PRO A 1 331 ? -30.656 31.047 -19.984 1 88.88 331 PRO A C 1
ATOM 2553 O O . PRO A 1 331 ? -31.391 30.672 -19.062 1 88.88 331 PRO A O 1
ATOM 2556 N N . ARG A 1 332 ? -31.141 31.719 -20.922 1 86.12 332 ARG A N 1
ATOM 2557 C CA . ARG A 1 332 ? -32.5 32.219 -20.953 1 86.12 332 ARG A CA 1
ATOM 2558 C C . ARG A 1 332 ? -33.5 31.062 -20.969 1 86.12 332 ARG A C 1
ATOM 2560 O O . ARG A 1 332 ? -34.656 31.219 -20.484 1 86.12 332 ARG A O 1
ATOM 2567 N N . ASP A 1 333 ? -33.094 30 -21.453 1 85.69 333 ASP A N 1
ATOM 2568 C CA . ASP A 1 333 ? -33.969 28.859 -21.609 1 85.69 333 ASP A CA 1
ATOM 2569 C C . ASP A 1 333 ? -34.188 28.141 -20.281 1 85.69 333 ASP A C 1
ATOM 2571 O O . ASP A 1 333 ? -35.062 27.281 -20.172 1 85.69 333 ASP A O 1
ATOM 2575 N N . TYR A 1 334 ? -33.344 28.375 -19.391 1 82.38 334 TYR A N 1
ATOM 2576 C CA . TYR A 1 334 ? -33.5 27.734 -18.078 1 82.38 334 TYR A CA 1
ATOM 2577 C C . TYR A 1 334 ? -34.469 28.516 -17.203 1 82.38 334 TYR A C 1
ATOM 2579 O O . TYR A 1 334 ? -34.844 28.047 -16.125 1 82.38 334 TYR A O 1
ATOM 2587 N N . ARG A 1 335 ? -34.875 29.656 -17.531 1 75.38 335 ARG A N 1
ATOM 2588 C CA . ARG A 1 335 ? -35.875 30.422 -16.781 1 75.38 335 ARG A CA 1
ATOM 2589 C C . ARG A 1 335 ? -37.281 29.875 -16.984 1 75.38 335 ARG A C 1
ATOM 2591 O O . ARG A 1 335 ? -37.656 29.516 -18.109 1 75.38 335 ARG A O 1
ATOM 2598 N N . ARG A 1 336 ? -37.844 29.266 -15.977 1 58.69 336 ARG A N 1
ATOM 2599 C CA . ARG A 1 336 ? -39.219 28.844 -16.062 1 58.69 336 ARG A CA 1
ATOM 2600 C C . ARG A 1 336 ? -40.094 29.938 -16.688 1 58.69 336 ARG A C 1
ATOM 2602 O O . ARG A 1 336 ? -39.875 31.125 -16.438 1 58.69 336 ARG A O 1
ATOM 2609 N N . GLN A 1 337 ? -40.562 29.75 -17.859 1 49.53 337 GLN A N 1
ATOM 2610 C CA . GLN A 1 337 ? -41.688 30.562 -18.344 1 49.53 337 GLN A CA 1
ATOM 2611 C C . GLN A 1 337 ? -42.625 30.938 -17.203 1 49.53 337 GLN A C 1
ATOM 2613 O O . GLN A 1 337 ? -43.156 30.062 -16.516 1 49.53 337 GLN A O 1
ATOM 2618 N N . ARG A 1 338 ? -42.344 31.875 -16.375 1 40.84 338 ARG A N 1
ATOM 2619 C CA . ARG A 1 338 ? -43.562 32.469 -15.797 1 40.84 338 ARG A CA 1
ATOM 2620 C C . ARG A 1 338 ? -44.375 33.219 -16.859 1 40.84 338 ARG A C 1
ATOM 2622 O O . ARG A 1 338 ? -43.812 33.812 -17.781 1 40.84 338 ARG A O 1
ATOM 2629 N N . MET B 1 1 ? -84.438 3.609 21.453 1 27.17 1 MET B N 1
ATOM 2630 C CA . MET B 1 1 ? -83.312 3.855 22.406 1 27.17 1 MET B CA 1
ATOM 2631 C C . MET B 1 1 ? -82 3.387 21.828 1 27.17 1 MET B C 1
ATOM 2633 O O . MET B 1 1 ? -81.812 2.188 21.641 1 27.17 1 MET B O 1
ATOM 2637 N N . SER B 1 2 ? -81.5 4.117 20.812 1 28.27 2 SER B N 1
ATOM 2638 C CA . SER B 1 2 ? -80.438 4.004 19.812 1 28.27 2 SER B CA 1
ATOM 2639 C C . SER B 1 2 ? -79.062 3.998 20.469 1 28.27 2 SER B C 1
ATOM 2641 O O . SER B 1 2 ? -78.688 4.988 21.078 1 28.27 2 SER B O 1
ATOM 2643 N N . VAL B 1 3 ? -78.75 2.859 21.109 1 27.33 3 VAL B N 1
ATOM 2644 C CA . VAL B 1 3 ? -77.562 2.613 21.875 1 27.33 3 VAL B CA 1
ATOM 2645 C C . VAL B 1 3 ? -76.312 2.871 21 1 27.33 3 VAL B C 1
ATOM 2647 O O . VAL B 1 3 ? -76.125 2.225 19.969 1 27.33 3 VAL B O 1
ATOM 2650 N N . VAL B 1 4 ? -75.938 4.129 20.844 1 30.23 4 VAL B N 1
ATOM 2651 C CA . VAL B 1 4 ? -74.75 4.629 20.172 1 30.23 4 VAL B CA 1
ATOM 2652 C C . VAL B 1 4 ? -73.5 3.949 20.75 1 30.23 4 VAL B C 1
ATOM 2654 O O . VAL B 1 4 ? -73.188 4.125 21.938 1 30.23 4 VAL B O 1
ATOM 2657 N N . ASN B 1 5 ? -73.375 2.633 20.562 1 27.59 5 ASN B N 1
ATOM 2658 C CA . ASN B 1 5 ? -72.25 1.867 21.047 1 27.59 5 ASN B CA 1
ATOM 2659 C C . ASN B 1 5 ? -70.938 2.43 20.516 1 27.59 5 ASN B C 1
ATOM 2661 O O . ASN B 1 5 ? -70.625 2.363 19.312 1 27.59 5 ASN B O 1
ATOM 2665 N N . GLU B 1 6 ? -70.5 3.627 20.969 1 27.97 6 GLU B N 1
ATOM 2666 C CA . GLU B 1 6 ? -69.25 4.285 20.547 1 27.97 6 GLU B CA 1
ATOM 2667 C C . GLU B 1 6 ? -68.062 3.451 20.922 1 27.97 6 GLU B C 1
ATOM 2669 O O . GLU B 1 6 ? -67.5 3.574 22.031 1 27.97 6 GLU B O 1
ATOM 2674 N N . THR B 1 7 ? -68.062 2.133 20.859 1 29.17 7 THR B N 1
ATOM 2675 C CA . THR B 1 7 ? -66.875 1.482 21.375 1 29.17 7 THR B CA 1
ATOM 2676 C C . THR B 1 7 ? -65.625 1.845 20.531 1 29.17 7 THR B C 1
ATOM 2678 O O . THR B 1 7 ? -65.5 1.418 19.375 1 29.17 7 THR B O 1
ATOM 2681 N N . GLY B 1 8 ? -65.25 3.145 20.438 1 28.09 8 GLY B N 1
ATOM 2682 C CA . GLY B 1 8 ? -64 3.432 19.688 1 28.09 8 GLY B CA 1
ATOM 2683 C C . GLY B 1 8 ? -62.812 2.73 20.266 1 28.09 8 GLY B C 1
ATOM 2684 O O . GLY B 1 8 ? -62.344 3.051 21.359 1 28.09 8 GLY B O 1
ATOM 2685 N N . ARG B 1 9 ? -62.594 1.362 20.125 1 30.84 9 ARG B N 1
ATOM 2686 C CA . ARG B 1 9 ? -61.375 0.666 20.516 1 30.84 9 ARG B CA 1
ATOM 2687 C C . ARG B 1 9 ? -60.156 1.314 19.891 1 30.84 9 ARG B C 1
ATOM 2689 O O . ARG B 1 9 ? -60.062 1.427 18.672 1 30.84 9 ARG B O 1
ATOM 2696 N N . ASP B 1 10 ? -59.562 2.352 20.516 1 30.44 10 ASP B N 1
ATOM 2697 C CA . ASP B 1 10 ? -58.25 2.928 20.172 1 30.44 10 ASP B CA 1
ATOM 2698 C C . ASP B 1 10 ? -57.156 1.86 20.172 1 30.44 10 ASP B C 1
ATOM 2700 O O . ASP B 1 10 ? -56.844 1.287 21.219 1 30.44 10 ASP B O 1
ATOM 2704 N N . LEU B 1 11 ? -57.125 0.872 19.25 1 31.22 11 LEU B N 1
ATOM 2705 C CA . LEU B 1 11 ? -55.969 -0.015 19.125 1 31.22 11 LEU B CA 1
ATOM 2706 C C . LEU B 1 11 ? -54.688 0.785 18.922 1 31.22 11 LEU B C 1
ATOM 2708 O O . LEU B 1 11 ? -54.469 1.366 17.859 1 31.22 11 LEU B O 1
ATOM 2712 N N . GLY B 1 12 ? -54.281 1.595 19.938 1 31.75 12 GLY B N 1
ATOM 2713 C CA . GLY B 1 12 ? -52.906 2.08 19.844 1 31.75 12 GLY B CA 1
ATOM 2714 C C . GLY B 1 12 ? -51.906 0.974 19.625 1 31.75 12 GLY B C 1
ATOM 2715 O O . GLY B 1 12 ? -51.625 0.176 20.531 1 31.75 12 GLY B O 1
ATOM 2716 N N . GLY B 1 13 ? -51.938 0.296 18.516 1 34.25 13 GLY B N 1
ATOM 2717 C CA . GLY B 1 13 ? -50.812 -0.59 18.25 1 34.25 13 GLY B CA 1
ATOM 2718 C C . GLY B 1 13 ? -49.469 0.046 18.547 1 34.25 13 GLY B C 1
ATOM 2719 O O . GLY B 1 13 ? -49.188 1.14 18.062 1 34.25 13 GLY B O 1
ATOM 2720 N N . LYS B 1 14 ? -48.969 -0.227 19.75 1 33.94 14 LYS B N 1
ATOM 2721 C CA . LYS B 1 14 ? -47.562 0.078 20.062 1 33.94 14 LYS B CA 1
ATOM 2722 C C . LYS B 1 14 ? -46.625 -0.381 18.953 1 33.94 14 LYS B C 1
ATOM 2724 O O . LYS B 1 14 ? -46.625 -1.56 18.594 1 33.94 14 LYS B O 1
ATOM 2729 N N . ALA B 1 15 ? -46.344 0.459 18.078 1 35.12 15 ALA B N 1
ATOM 2730 C CA . ALA B 1 15 ? -45.156 0.234 17.25 1 35.12 15 ALA B CA 1
ATOM 2731 C C . ALA B 1 15 ? -44 -0.277 18.078 1 35.12 15 ALA B C 1
ATOM 2733 O O . ALA B 1 15 ? -43.469 0.439 18.938 1 35.12 15 ALA B O 1
ATOM 2734 N N . GLU B 1 16 ? -44.031 -1.522 18.562 1 35.28 16 GLU B N 1
ATOM 2735 C CA . GLU B 1 16 ? -42.781 -2.045 19.125 1 35.28 16 GLU B CA 1
ATOM 2736 C C . GLU B 1 16 ? -41.562 -1.516 18.359 1 35.28 16 GLU B C 1
ATOM 2738 O O . GLU B 1 16 ? -41.5 -1.635 17.141 1 35.28 16 GLU B O 1
ATOM 2743 N N . ALA B 1 17 ? -40.969 -0.536 18.844 1 38.06 17 ALA B N 1
ATOM 2744 C CA . ALA B 1 17 ? -39.594 -0.15 18.453 1 38.06 17 ALA B CA 1
ATOM 2745 C C . ALA B 1 17 ? -38.75 -1.375 18.109 1 38.06 17 ALA B C 1
ATOM 2747 O O . ALA B 1 17 ? -38.594 -2.279 18.922 1 38.06 17 ALA B O 1
ATOM 2748 N N . THR B 1 18 ? -38.844 -1.914 17 1 35.66 18 THR B N 1
ATOM 2749 C CA . THR B 1 18 ? -37.844 -2.912 16.609 1 35.66 18 THR B CA 1
ATOM 2750 C C . THR B 1 18 ? -36.531 -2.65 17.297 1 35.66 18 THR B C 1
ATOM 2752 O O . THR B 1 18 ? -36 -1.53 17.266 1 35.66 18 THR B O 1
ATOM 2755 N N . ALA B 1 19 ? -36.156 -3.262 18.312 1 41.72 19 ALA B N 1
ATOM 2756 C CA . ALA B 1 19 ? -34.938 -3.285 19.078 1 41.72 19 ALA B CA 1
ATOM 2757 C C . ALA B 1 19 ? -33.719 -3.119 18.156 1 41.72 19 ALA B C 1
ATOM 2759 O O . ALA B 1 19 ? -33.688 -3.689 17.062 1 41.72 19 ALA B O 1
ATOM 2760 N N . ASP B 1 20 ? -33 -1.994 18.156 1 43.09 20 ASP B N 1
ATOM 2761 C CA . ASP B 1 20 ? -31.781 -1.632 17.484 1 43.09 20 ASP B CA 1
ATOM 2762 C C . ASP B 1 20 ? -30.812 -2.811 17.438 1 43.09 20 ASP B C 1
ATOM 2764 O O . ASP B 1 20 ? -30.281 -3.23 18.469 1 43.09 20 ASP B O 1
ATOM 2768 N N . VAL B 1 21 ? -31.031 -3.926 16.859 1 47.88 21 VAL B N 1
ATOM 2769 C CA . VAL B 1 21 ? -29.984 -4.926 16.672 1 47.88 21 VAL B CA 1
ATOM 2770 C C . VAL B 1 21 ? -28.625 -4.242 16.562 1 47.88 21 VAL B C 1
ATOM 2772 O O . VAL B 1 21 ? -28.453 -3.307 15.781 1 47.88 21 VAL B O 1
ATOM 2775 N N . PRO B 1 22 ? -27.891 -4.332 17.672 1 56.84 22 PRO B N 1
ATOM 2776 C CA . PRO B 1 22 ? -26.562 -3.734 17.562 1 56.84 22 PRO B CA 1
ATOM 2777 C C . PRO B 1 22 ? -25.859 -4.07 16.234 1 56.84 22 PRO B C 1
ATOM 2779 O O . PRO B 1 22 ? -26.094 -5.141 15.672 1 56.84 22 PRO B O 1
ATOM 2782 N N . PRO B 1 23 ? -25.484 -3.158 15.469 1 64.12 23 PRO B N 1
ATOM 2783 C CA . PRO B 1 23 ? -24.844 -3.438 14.18 1 64.12 23 PRO B CA 1
ATOM 2784 C C . PRO B 1 23 ? -23.797 -4.535 14.266 1 64.12 23 PRO B C 1
ATOM 2786 O O . PRO B 1 23 ? -23.094 -4.652 15.281 1 64.12 23 PRO B O 1
ATOM 2789 N N . ARG B 1 24 ? -23.938 -5.641 13.594 1 82.5 24 ARG B N 1
ATOM 2790 C CA . ARG B 1 24 ? -23.078 -6.812 13.539 1 82.5 24 ARG B CA 1
ATOM 2791 C C . ARG B 1 24 ? -21.625 -6.41 13.32 1 82.5 24 ARG B C 1
ATOM 2793 O O . ARG B 1 24 ? -21.312 -5.617 12.422 1 82.5 24 ARG B O 1
ATOM 2800 N N . ARG B 1 25 ? -20.703 -6.859 14.289 1 93.25 25 ARG B N 1
ATOM 2801 C CA . ARG B 1 25 ? -19.266 -6.617 14.234 1 93.25 25 ARG B CA 1
ATOM 2802 C C . ARG B 1 25 ? -18.578 -7.59 13.281 1 93.25 25 ARG B C 1
ATOM 2804 O O . ARG B 1 25 ? -18.781 -8.805 13.383 1 93.25 25 ARG B O 1
ATOM 2811 N N . LEU B 1 26 ? -17.953 -7.102 12.273 1 96.31 26 LEU B N 1
ATOM 2812 C CA . LEU B 1 26 ? -17.188 -7.914 11.336 1 96.31 26 LEU B CA 1
ATOM 2813 C C . LEU B 1 26 ? -15.906 -8.43 11.984 1 96.31 26 LEU B C 1
ATOM 2815 O O . LEU B 1 26 ? -15.086 -7.637 12.453 1 96.31 26 LEU B O 1
ATOM 2819 N N . SER B 1 27 ? -15.742 -9.75 12.047 1 97.06 27 SER B N 1
ATOM 2820 C CA . SER B 1 27 ? -14.609 -10.32 12.758 1 97.06 27 SER B CA 1
ATOM 2821 C C . SER B 1 27 ? -13.625 -10.977 11.789 1 97.06 27 SER B C 1
ATOM 2823 O O . SER B 1 27 ? -14.031 -11.703 10.883 1 97.06 27 SER B O 1
ATOM 2825 N N . VAL B 1 28 ? -12.305 -10.672 12.039 1 97.56 28 VAL B N 1
ATOM 2826 C CA . VAL B 1 28 ? -11.234 -11.211 11.203 1 97.56 28 VAL B CA 1
ATOM 2827 C C . VAL B 1 28 ? -10.172 -11.859 12.086 1 97.56 28 VAL B C 1
ATOM 2829 O O . VAL B 1 28 ? -9.547 -11.195 12.922 1 97.56 28 VAL B O 1
ATOM 2832 N N . GLY B 1 29 ? -10.023 -13.172 11.969 1 97.12 29 GLY B N 1
ATOM 2833 C CA . GLY B 1 29 ? -8.906 -13.883 12.578 1 97.12 29 GLY B CA 1
ATOM 2834 C C . GLY B 1 29 ? -7.723 -14.055 11.648 1 97.12 29 GLY B C 1
ATOM 2835 O O . GLY B 1 29 ? -7.879 -14.477 10.5 1 97.12 29 GLY B O 1
ATOM 2836 N N . ILE B 1 30 ? -6.508 -13.727 12.164 1 97.44 30 ILE B N 1
ATOM 2837 C CA . ILE B 1 30 ? -5.332 -13.734 11.305 1 97.44 30 ILE B CA 1
ATOM 2838 C C . ILE B 1 30 ? -4.289 -14.695 11.875 1 97.44 30 ILE B C 1
ATOM 2840 O O . ILE B 1 30 ? -3.883 -14.57 13.031 1 97.44 30 ILE B O 1
ATOM 2844 N N . VAL B 1 31 ? -3.871 -15.594 11.023 1 96.19 31 VAL B N 1
ATOM 2845 C CA . VAL B 1 31 ? -2.793 -16.516 11.359 1 96.19 31 VAL B CA 1
ATOM 2846 C C . VAL B 1 31 ? -1.525 -16.125 10.602 1 96.19 31 VAL B C 1
ATOM 2848 O O . VAL B 1 31 ? -1.51 -16.125 9.367 1 96.19 31 VAL B O 1
ATOM 2851 N N . VAL B 1 32 ? -0.511 -15.836 11.344 1 95.88 32 VAL B N 1
ATOM 2852 C CA . VAL B 1 32 ? 0.743 -15.469 10.695 1 95.88 32 VAL B CA 1
ATOM 2853 C C . VAL B 1 32 ? 1.718 -16.641 10.75 1 95.88 32 VAL B C 1
ATOM 2855 O O . VAL B 1 32 ? 1.858 -17.297 11.789 1 95.88 32 VAL B O 1
ATOM 2858 N N . LEU B 1 33 ? 2.324 -16.953 9.609 1 95.38 33 LEU B N 1
ATOM 2859 C CA . LEU B 1 33 ? 3.266 -18.062 9.492 1 95.38 33 LEU B CA 1
ATOM 2860 C C . LEU B 1 33 ? 4.703 -17.562 9.625 1 95.38 33 LEU B C 1
ATOM 2862 O O . LEU B 1 33 ? 4.98 -16.391 9.422 1 95.38 33 LEU B O 1
ATOM 2866 N N . PRO B 1 34 ? 5.637 -18.516 10 1 93.94 34 PRO B N 1
ATOM 2867 C CA . PRO B 1 34 ? 7.047 -18.109 10.008 1 93.94 34 PRO B CA 1
ATOM 2868 C C . PRO B 1 34 ? 7.512 -17.562 8.664 1 93.94 34 PRO B C 1
ATOM 2870 O O . PRO B 1 34 ? 7.207 -18.141 7.617 1 93.94 34 PRO B O 1
ATOM 2873 N N . GLY B 1 35 ? 8.203 -16.422 8.727 1 95.06 35 GLY B N 1
ATOM 2874 C CA . GLY B 1 35 ? 8.719 -15.797 7.516 1 95.06 35 GLY B CA 1
ATOM 2875 C C . GLY B 1 35 ? 7.676 -14.984 6.773 1 95.06 35 GLY B C 1
ATOM 2876 O O . GLY B 1 35 ? 7.867 -14.633 5.609 1 95.06 35 GLY B O 1
ATOM 2877 N N . PHE B 1 36 ? 6.598 -14.656 7.457 1 95.81 36 PHE B N 1
ATOM 2878 C CA . PHE B 1 36 ? 5.527 -13.922 6.793 1 95.81 36 PHE B CA 1
ATOM 2879 C C . PHE B 1 36 ? 6.008 -12.539 6.359 1 95.81 36 PHE B C 1
ATOM 2881 O O . PHE B 1 36 ? 6.973 -12.008 6.914 1 95.81 36 PHE B O 1
ATOM 2888 N N . THR B 1 37 ? 5.379 -12.055 5.309 1 96.69 37 THR B N 1
ATOM 2889 C CA . THR B 1 37 ? 5.66 -10.711 4.816 1 96.69 37 THR B CA 1
ATOM 2890 C C . THR B 1 37 ? 4.887 -9.664 5.617 1 96.69 37 THR B C 1
ATOM 2892 O O . THR B 1 37 ? 3.656 -9.711 5.68 1 96.69 37 THR B O 1
ATOM 2895 N N . LEU B 1 38 ? 5.574 -8.734 6.152 1 96.69 38 LEU B N 1
ATOM 2896 C CA . LEU B 1 38 ? 4.98 -7.746 7.047 1 96.69 38 LEU B CA 1
ATOM 2897 C C . LEU B 1 38 ? 3.943 -6.902 6.316 1 96.69 38 LEU B C 1
ATOM 2899 O O . LEU B 1 38 ? 2.873 -6.617 6.859 1 96.69 38 LEU B O 1
ATOM 2903 N N . SER B 1 39 ? 4.211 -6.488 5.113 1 97.19 39 SER B N 1
ATOM 2904 C CA . SER B 1 39 ? 3.289 -5.633 4.379 1 97.19 39 SER B CA 1
ATOM 2905 C C . SER B 1 39 ? 2.02 -6.383 3.998 1 97.19 39 SER B C 1
ATOM 2907 O O . SER B 1 39 ? 0.936 -5.797 3.947 1 97.19 39 SER B O 1
ATOM 2909 N N . ALA B 1 40 ? 2.158 -7.672 3.758 1 97.75 40 ALA B N 1
ATOM 2910 C CA . ALA B 1 40 ? 0.958 -8.461 3.49 1 97.75 40 ALA B CA 1
ATOM 2911 C C . ALA B 1 40 ? 0.02 -8.461 4.691 1 97.75 40 ALA B C 1
ATOM 2913 O O . ALA B 1 40 ? -1.19 -8.281 4.543 1 97.75 40 ALA B O 1
ATOM 2914 N N . LEU B 1 41 ? 0.595 -8.625 5.828 1 97.69 41 LEU B N 1
ATOM 2915 C CA . LEU B 1 41 ? -0.189 -8.594 7.059 1 97.69 41 LEU B CA 1
ATOM 2916 C C . LEU B 1 41 ? -0.785 -7.211 7.285 1 97.69 41 LEU B C 1
ATOM 2918 O O . LEU B 1 41 ? -1.995 -7.074 7.484 1 97.69 41 LEU B O 1
ATOM 2922 N N . SER B 1 42 ? 0.03 -6.23 7.285 1 97.62 42 SER B N 1
ATOM 2923 C CA . SER B 1 42 ? -0.365 -4.898 7.727 1 97.62 42 SER B CA 1
ATOM 2924 C C . SER B 1 42 ? -1.383 -4.281 6.773 1 97.62 42 SER B C 1
ATOM 2926 O O . SER B 1 42 ? -2.322 -3.611 7.207 1 97.62 42 SER B O 1
ATOM 2928 N N . LEU B 1 43 ? -1.17 -4.469 5.461 1 97.69 43 LEU B N 1
ATOM 2929 C CA . LEU B 1 43 ? -2.059 -3.877 4.465 1 97.69 43 LEU B CA 1
ATOM 2930 C C . LEU B 1 43 ? -3.422 -4.559 4.48 1 97.69 43 LEU B C 1
ATOM 2932 O O . LEU B 1 43 ? -4.43 -3.949 4.117 1 97.69 43 LEU B O 1
ATOM 2936 N N . PHE B 1 44 ? -3.439 -5.809 4.965 1 98.44 44 PHE B N 1
ATOM 2937 C CA . PHE B 1 44 ? -4.727 -6.469 5.145 1 98.44 44 PHE B CA 1
ATOM 2938 C C . PHE B 1 44 ? -5.379 -6.035 6.453 1 98.44 44 PHE B C 1
ATOM 2940 O O . PHE B 1 44 ? -6.578 -5.762 6.496 1 98.44 44 PHE B O 1
ATOM 2947 N N . LEU B 1 45 ? -4.672 -5.859 7.484 1 98 45 LEU B N 1
ATOM 2948 C CA . LEU B 1 45 ? -5.188 -5.664 8.836 1 98 45 LEU B CA 1
ATOM 2949 C C . LEU B 1 45 ? -5.562 -4.207 9.07 1 98 45 LEU B C 1
ATOM 2951 O O . LEU B 1 45 ? -6.609 -3.918 9.656 1 98 45 LEU B O 1
ATOM 2955 N N . ASP B 1 46 ? -4.738 -3.279 8.664 1 97.56 46 ASP B N 1
ATOM 2956 C CA . ASP B 1 46 ? -4.895 -1.876 9.031 1 97.56 46 ASP B CA 1
ATOM 2957 C C . ASP B 1 46 ? -6.215 -1.315 8.508 1 97.56 46 ASP B C 1
ATOM 2959 O O . ASP B 1 46 ? -6.855 -0.498 9.172 1 97.56 46 ASP B O 1
ATOM 2963 N N . PRO B 1 47 ? -6.66 -1.729 7.262 1 97.44 47 PRO B N 1
ATOM 2964 C CA . PRO B 1 47 ? -7.98 -1.248 6.844 1 97.44 47 PRO B CA 1
ATOM 2965 C C . PRO B 1 47 ? -9.086 -1.618 7.836 1 97.44 47 PRO B C 1
ATOM 2967 O O . PRO B 1 47 ? -9.953 -0.796 8.133 1 97.44 47 PRO B O 1
ATOM 2970 N N . PHE B 1 48 ? -9.07 -2.807 8.375 1 97.81 48 PHE B N 1
ATOM 2971 C CA . PHE B 1 48 ? -10.07 -3.205 9.359 1 97.81 48 PHE B CA 1
ATOM 2972 C C . PHE B 1 48 ? -9.914 -2.4 10.641 1 97.81 48 PHE B C 1
ATOM 2974 O O . PHE B 1 48 ? -10.906 -2.012 11.266 1 97.81 48 PHE B O 1
ATOM 2981 N N . ARG B 1 49 ? -8.688 -2.182 11.031 1 96.94 49 ARG B N 1
ATOM 2982 C CA . ARG B 1 49 ? -8.43 -1.373 12.219 1 96.94 49 ARG B CA 1
ATOM 2983 C C . ARG B 1 49 ? -9.008 0.029 12.062 1 96.94 49 ARG B C 1
ATOM 2985 O O . ARG B 1 49 ? -9.664 0.542 12.977 1 96.94 49 ARG B O 1
ATOM 2992 N N . LEU B 1 50 ? -8.758 0.622 10.914 1 94.88 50 LEU B N 1
ATOM 2993 C CA . LEU B 1 50 ? -9.25 1.967 10.633 1 94.88 50 LEU B CA 1
ATOM 2994 C C . LEU B 1 50 ? -10.773 1.972 10.516 1 94.88 50 LEU B C 1
ATOM 2996 O O . LEU B 1 50 ? -11.422 2.959 10.867 1 94.88 50 LEU B O 1
ATOM 3000 N N . ALA B 1 51 ? -11.352 0.885 10.078 1 95.19 51 ALA B N 1
ATOM 3001 C CA . ALA B 1 51 ? -12.797 0.766 9.914 1 95.19 51 ALA B CA 1
ATOM 3002 C C . ALA B 1 51 ? -13.484 0.562 11.266 1 95.19 51 ALA B C 1
ATOM 3004 O O . ALA B 1 51 ? -14.703 0.738 11.383 1 95.19 51 ALA B O 1
ATOM 3005 N N . ALA B 1 52 ? -12.695 0.19 12.227 1 95.06 52 ALA B N 1
ATOM 3006 C CA . ALA B 1 52 ? -13.266 -0.304 13.477 1 95.06 52 ALA B CA 1
ATOM 3007 C C . ALA B 1 52 ? -13.906 0.828 14.273 1 95.06 52 ALA B C 1
ATOM 3009 O O . ALA B 1 52 ? -14.828 0.595 15.062 1 95.06 52 ALA B O 1
ATOM 3010 N N . ASP B 1 53 ? -13.414 2.004 14.078 1 87.75 53 ASP B N 1
ATOM 3011 C CA . ASP B 1 53 ? -14.023 3.15 14.75 1 87.75 53 ASP B CA 1
ATOM 3012 C C . ASP B 1 53 ? -13.859 4.422 13.922 1 87.75 53 ASP B C 1
ATOM 3014 O O . ASP B 1 53 ? -13.266 4.395 12.844 1 87.75 53 ASP B O 1
ATOM 3018 N N . ASP B 1 54 ? -14.484 5.523 14.406 1 78.25 54 ASP B N 1
ATOM 3019 C CA . ASP B 1 54 ? -14.57 6.719 13.57 1 78.25 54 ASP B CA 1
ATOM 3020 C C . ASP B 1 54 ? -13.414 7.668 13.844 1 78.25 54 ASP B C 1
ATOM 3022 O O . ASP B 1 54 ? -13.156 8.586 13.07 1 78.25 54 ASP B O 1
ATOM 3026 N N . ARG B 1 55 ? -12.625 7.438 14.82 1 75.62 55 ARG B N 1
ATOM 3027 C CA . ARG B 1 55 ? -11.664 8.453 15.234 1 75.62 55 ARG B CA 1
ATOM 3028 C C . ARG B 1 55 ? -10.242 7.891 15.242 1 75.62 55 ARG B C 1
ATOM 3030 O O . ARG B 1 55 ? -9.383 8.367 15.992 1 75.62 55 ARG B O 1
ATOM 3037 N N . ASP B 1 56 ? -10.016 6.844 14.555 1 80.12 56 ASP B N 1
ATOM 3038 C CA . ASP B 1 56 ? -8.688 6.238 14.477 1 80.12 56 ASP B CA 1
ATOM 3039 C C . ASP B 1 56 ? -8.133 5.945 15.867 1 80.12 56 ASP B C 1
ATOM 3041 O O . ASP B 1 56 ? -6.98 6.27 16.156 1 80.12 56 ASP B O 1
ATOM 3045 N N . LYS B 1 57 ? -8.906 5.387 16.75 1 82.25 57 LYS B N 1
ATOM 3046 C CA . LYS B 1 57 ? -8.484 5.051 18.094 1 82.25 57 LYS B CA 1
ATOM 3047 C C . LYS B 1 57 ? -8.336 3.543 18.266 1 82.25 57 LYS B C 1
ATOM 3049 O O . LYS B 1 57 ? -8.086 3.061 19.375 1 82.25 57 LYS B O 1
ATOM 3054 N N . SER B 1 58 ? -8.578 2.844 17.234 1 88.19 58 SER B N 1
ATOM 3055 C CA . SER B 1 58 ? -8.398 1.397 17.188 1 88.19 58 SER B CA 1
ATOM 3056 C C . SER B 1 58 ? -9.328 0.688 18.156 1 88.19 58 SER B C 1
ATOM 3058 O O . SER B 1 58 ? -8.984 -0.358 18.719 1 88.19 58 SER B O 1
ATOM 3060 N N . ARG B 1 59 ? -10.461 1.406 18.484 1 89 59 ARG B N 1
ATOM 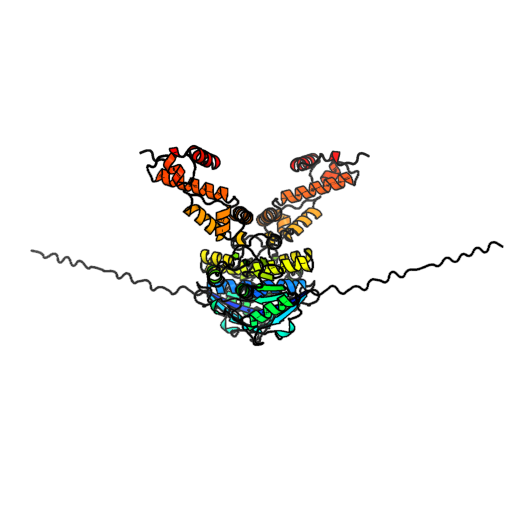3061 C CA . ARG B 1 59 ? -11.484 0.7 19.234 1 89 59 ARG B CA 1
ATOM 3062 C C . ARG B 1 59 ? -12.227 -0.305 18.359 1 89 59 ARG B C 1
ATOM 3064 O O . ARG B 1 59 ? -12.719 0.046 17.297 1 89 59 ARG B O 1
ATOM 3071 N N . GLN B 1 60 ? -12.266 -1.533 18.781 1 92.69 60 GLN B N 1
ATOM 3072 C CA . GLN B 1 60 ? -12.82 -2.596 17.938 1 92.69 60 GLN B CA 1
ATOM 3073 C C . GLN B 1 60 ? -14.344 -2.646 18.062 1 92.69 60 GLN B C 1
ATOM 3075 O O . GLN B 1 60 ? -14.898 -3.627 18.562 1 92.69 60 GLN B O 1
ATOM 3080 N N . ILE B 1 61 ? -14.984 -1.668 17.469 1 93.25 61 ILE B N 1
ATOM 3081 C CA . ILE B 1 61 ? -16.438 -1.52 17.547 1 93.25 61 ILE B CA 1
ATOM 3082 C C . ILE B 1 61 ? -17.078 -2.135 16.312 1 93.25 61 ILE B C 1
ATOM 3084 O O . ILE B 1 61 ? -17.766 -3.162 16.406 1 93.25 61 ILE B O 1
ATOM 3088 N N . ARG B 1 62 ? -16.766 -1.67 15.141 1 93.06 62 ARG B N 1
ATOM 3089 C CA . ARG B 1 62 ? -17.344 -2.141 13.891 1 93.06 62 ARG B CA 1
ATOM 3090 C C . ARG B 1 62 ? -16.625 -3.391 13.383 1 93.06 62 ARG B C 1
ATOM 3092 O O . ARG B 1 62 ? -17.234 -4.211 12.688 1 93.06 62 ARG B O 1
ATOM 3099 N N . CYS B 1 63 ? -15.359 -3.479 13.711 1 96.5 63 CYS B N 1
ATOM 3100 C CA . CYS B 1 63 ? -14.523 -4.613 13.336 1 96.5 63 CYS B CA 1
ATOM 3101 C C . CYS B 1 63 ? -13.758 -5.145 14.539 1 96.5 63 CYS B C 1
ATOM 3103 O O . CYS B 1 63 ? -13.398 -4.379 15.438 1 96.5 63 CYS B O 1
ATOM 3105 N N . ALA B 1 64 ? -13.609 -6.426 14.516 1 95.75 64 ALA B N 1
ATOM 3106 C CA . ALA B 1 64 ? -12.758 -7.102 15.484 1 95.75 64 ALA B CA 1
ATOM 3107 C C . ALA B 1 64 ? -11.695 -7.945 14.789 1 95.75 64 ALA B C 1
ATOM 3109 O O . ALA B 1 64 ? -11.938 -8.508 13.719 1 95.75 64 ALA B O 1
ATOM 3110 N N . TRP B 1 65 ? -10.484 -7.938 15.43 1 96.62 65 TRP B N 1
ATOM 3111 C CA . TRP B 1 65 ? -9.414 -8.75 14.859 1 96.62 65 TRP B CA 1
ATOM 3112 C C . TRP B 1 65 ? -8.57 -9.383 15.961 1 96.62 65 TRP B C 1
ATOM 3114 O O . TRP B 1 65 ? -8.516 -8.875 17.078 1 96.62 65 TRP B O 1
ATOM 3124 N N . LYS B 1 66 ? -8.039 -10.531 15.617 1 95.81 66 LYS B N 1
ATOM 3125 C CA . LYS B 1 66 ? -7.059 -11.219 16.453 1 95.81 66 LYS B CA 1
ATOM 3126 C C . LYS B 1 66 ? -5.93 -11.797 15.594 1 95.81 66 LYS B C 1
ATOM 3128 O O . LYS B 1 66 ? -6.121 -12.086 14.414 1 95.81 66 LYS B O 1
ATOM 3133 N N . ILE B 1 67 ? -4.805 -11.852 16.219 1 94.5 67 ILE B N 1
ATOM 3134 C CA . ILE B 1 67 ? -3.641 -12.43 15.555 1 94.5 67 ILE B CA 1
ATOM 3135 C C . ILE B 1 67 ? -3.199 -13.695 16.281 1 94.5 67 ILE B C 1
ATOM 3137 O O . ILE B 1 67 ? -3.025 -13.68 17.5 1 94.5 67 ILE B O 1
ATOM 3141 N N . CYS B 1 68 ? -3.004 -14.711 15.469 1 94.06 68 CYS B N 1
ATOM 3142 C CA . CYS B 1 68 ? -2.59 -16 16.016 1 94.06 68 CYS B CA 1
ATOM 3143 C C . CYS B 1 68 ? -1.403 -16.562 15.242 1 94.06 68 CYS B C 1
ATOM 3145 O O . CYS B 1 68 ? -1.074 -16.078 14.156 1 94.06 68 CYS B O 1
ATOM 3147 N N . THR B 1 69 ? -0.784 -17.453 15.906 1 92.62 69 THR B N 1
ATOM 3148 C CA . THR B 1 69 ? 0.207 -18.312 15.273 1 92.62 69 THR B CA 1
ATOM 3149 C C . THR B 1 69 ? -0.182 -19.781 15.414 1 92.62 69 THR B C 1
ATOM 3151 O O . THR B 1 69 ? -1.074 -20.109 16.203 1 92.62 69 THR B O 1
ATOM 3154 N N . LEU B 1 70 ? 0.414 -20.562 14.602 1 88.44 70 LEU B N 1
ATOM 3155 C CA . LEU B 1 70 ? 0.035 -21.969 14.609 1 88.44 70 LEU B CA 1
ATOM 3156 C C . LEU B 1 70 ? 0.365 -22.625 15.953 1 88.44 70 LEU B C 1
ATOM 3158 O O . LEU B 1 70 ? -0.433 -23.391 16.484 1 88.44 70 LEU B O 1
ATOM 3162 N N . SER B 1 71 ? 1.527 -22.312 16.516 1 87.38 71 SER B N 1
ATOM 3163 C CA . SER B 1 71 ? 2.002 -22.969 17.734 1 87.38 71 SER B CA 1
ATOM 3164 C C . SER B 1 71 ? 1.633 -22.156 18.969 1 87.38 71 SER B C 1
ATOM 3166 O O . SER B 1 71 ? 1.736 -22.656 20.094 1 87.38 71 SER B O 1
ATOM 3168 N N . GLY B 1 72 ? 1.229 -21 18.797 1 90.44 72 GLY B N 1
ATOM 3169 C CA . GLY B 1 72 ? 1.041 -20.094 19.922 1 90.44 72 GLY B CA 1
ATOM 3170 C C . GLY B 1 72 ? 2.305 -19.359 20.312 1 90.44 72 GLY B C 1
ATOM 3171 O O . GLY B 1 72 ? 2.266 -18.438 21.141 1 90.44 72 GLY B O 1
ATOM 3172 N N . ASP B 1 73 ? 3.391 -19.688 19.641 1 92.5 73 ASP B N 1
ATOM 3173 C CA . ASP B 1 73 ? 4.668 -19.031 19.891 1 92.5 73 ASP B CA 1
ATOM 3174 C C . ASP B 1 73 ? 4.852 -17.812 18.984 1 92.5 73 ASP B C 1
ATOM 3176 O O . ASP B 1 73 ? 4.203 -17.719 17.938 1 92.5 73 ASP B O 1
ATOM 3180 N N . PRO B 1 74 ? 5.738 -16.891 19.438 1 92.88 74 PRO B N 1
ATOM 3181 C CA . PRO B 1 74 ? 6.062 -15.781 18.547 1 92.88 74 PRO B CA 1
ATOM 3182 C C . PRO B 1 74 ? 6.652 -16.25 17.203 1 92.88 74 PRO B C 1
ATOM 3184 O O . PRO B 1 74 ? 7.32 -17.281 17.156 1 92.88 74 PRO B O 1
ATOM 3187 N N . VAL B 1 75 ? 6.344 -15.523 16.188 1 93.44 75 VAL B N 1
ATOM 3188 C CA . VAL B 1 75 ? 6.855 -15.844 14.852 1 93.44 75 VAL B CA 1
ATOM 3189 C C . VAL B 1 75 ? 7.629 -14.656 14.297 1 93.44 75 VAL B C 1
ATOM 3191 O O . VAL B 1 75 ? 7.301 -13.5 14.586 1 93.44 75 VAL B O 1
ATOM 3194 N N . THR B 1 76 ? 8.664 -14.977 13.508 1 94.19 76 THR B N 1
ATOM 3195 C CA . THR B 1 76 ? 9.516 -13.961 12.906 1 94.19 76 THR B CA 1
ATOM 3196 C C . THR B 1 76 ? 9.117 -13.703 11.453 1 94.19 76 THR B C 1
ATOM 3198 O O . THR B 1 76 ? 8.922 -14.648 10.688 1 94.19 76 THR B O 1
ATOM 3201 N N . SER B 1 77 ? 8.977 -12.406 11.125 1 95 77 SER B N 1
ATOM 3202 C CA . SER B 1 77 ? 8.664 -12.023 9.758 1 95 77 SER B CA 1
ATOM 3203 C C . SER B 1 77 ? 9.883 -12.172 8.852 1 95 77 SER B C 1
ATOM 3205 O O . SER B 1 77 ? 10.992 -12.422 9.32 1 95 77 SER B O 1
ATOM 3207 N N . SER B 1 78 ? 9.656 -12.016 7.559 1 94.75 78 SER B N 1
ATOM 3208 C CA . SER B 1 78 ? 10.734 -12.07 6.574 1 94.75 78 SER B CA 1
ATOM 3209 C C . SER B 1 78 ? 11.75 -10.953 6.801 1 94.75 78 SER B C 1
ATOM 3211 O O . SER B 1 78 ? 12.93 -11.109 6.48 1 94.75 78 SER B O 1
ATOM 3213 N N . SER B 1 79 ? 11.312 -9.844 7.426 1 93.06 79 SER B N 1
ATOM 3214 C CA . SER B 1 79 ? 12.211 -8.711 7.668 1 93.06 79 SER B CA 1
ATOM 3215 C C . SER B 1 79 ? 12.867 -8.812 9.039 1 93.06 79 SER B C 1
ATOM 3217 O O . SER B 1 79 ? 13.594 -7.906 9.453 1 93.06 79 SER B O 1
ATOM 3219 N N . GLY B 1 80 ? 12.547 -9.836 9.758 1 91 80 GLY B N 1
ATOM 3220 C CA . GLY B 1 80 ? 13.227 -10.07 11.023 1 91 80 GLY B CA 1
ATOM 3221 C C . GLY B 1 80 ? 12.438 -9.578 12.227 1 91 80 GLY B C 1
ATOM 3222 O O . GLY B 1 80 ? 12.891 -9.711 13.367 1 91 80 GLY B O 1
ATOM 3223 N N . MET B 1 81 ? 11.266 -9.133 12 1 89.94 81 MET B N 1
ATOM 3224 C CA . MET B 1 81 ? 10.43 -8.648 13.094 1 89.94 81 MET B CA 1
ATOM 3225 C C . MET B 1 81 ? 9.703 -9.805 13.766 1 89.94 81 MET B C 1
ATOM 3227 O O . MET B 1 81 ? 9.078 -10.625 13.094 1 89.94 81 MET B O 1
ATOM 3231 N N . VAL B 1 82 ? 9.789 -9.773 15.039 1 92.69 82 VAL B N 1
ATOM 3232 C CA . VAL B 1 82 ? 9.094 -10.805 15.805 1 92.69 82 VAL B CA 1
ATOM 3233 C C . VAL B 1 82 ? 7.75 -10.273 16.297 1 92.69 82 VAL B C 1
ATOM 3235 O O . VAL B 1 82 ? 7.676 -9.18 16.859 1 92.69 82 VAL B O 1
ATOM 3238 N N . ILE B 1 83 ? 6.715 -11.047 16.016 1 89.56 83 ILE B N 1
ATOM 3239 C CA . ILE B 1 83 ? 5.395 -10.664 16.5 1 89.56 83 ILE B CA 1
ATOM 3240 C C . ILE B 1 83 ? 4.887 -11.703 17.484 1 89.56 83 ILE B C 1
ATOM 3242 O O . ILE B 1 83 ? 5.133 -12.906 17.328 1 89.56 83 ILE B O 1
ATOM 3246 N N . GLU B 1 84 ? 4.141 -11.203 18.422 1 90.94 84 GLU B N 1
ATOM 3247 C CA . GLU B 1 84 ? 3.516 -12.055 19.422 1 90.94 84 GLU B CA 1
ATOM 3248 C C . GLU B 1 84 ? 2.035 -12.266 19.125 1 90.94 84 GLU B C 1
ATOM 3250 O O . GLU B 1 84 ? 1.315 -11.312 18.828 1 90.94 84 GLU B O 1
ATOM 3255 N N . PRO B 1 85 ? 1.67 -13.562 19.188 1 90.12 85 PRO B N 1
ATOM 3256 C CA . PRO B 1 85 ? 0.232 -13.781 19.016 1 90.12 85 PRO B CA 1
ATOM 3257 C C . PRO B 1 85 ? -0.602 -13.18 20.141 1 90.12 85 PRO B C 1
ATOM 3259 O O . PRO B 1 85 ? -0.132 -13.086 21.281 1 90.12 85 PRO B O 1
ATOM 3262 N N . THR B 1 86 ? -1.832 -12.812 19.781 1 84.75 86 THR B N 1
ATOM 3263 C CA . THR B 1 86 ? -2.701 -12.188 20.781 1 84.75 86 THR B CA 1
ATOM 3264 C C . THR B 1 86 ? -3.627 -13.219 21.406 1 84.75 86 THR B C 1
ATOM 3266 O O . THR B 1 86 ? -4.137 -13.008 22.516 1 84.75 86 THR B O 1
ATOM 3269 N N . VAL B 1 87 ? -3.914 -14.312 20.719 1 89.31 87 VAL B N 1
ATOM 3270 C CA . VAL B 1 87 ? -4.816 -15.352 21.188 1 89.31 87 VAL B CA 1
ATOM 3271 C C . VAL B 1 87 ? -4.383 -16.703 20.625 1 89.31 87 VAL B C 1
ATOM 3273 O O . VAL B 1 87 ? -3.629 -16.766 19.656 1 89.31 87 VAL B O 1
ATOM 3276 N N . PRO B 1 88 ? -4.863 -17.75 21.297 1 89.94 88 PRO B N 1
ATOM 3277 C CA . PRO B 1 88 ? -4.617 -19.078 20.703 1 89.94 88 PRO B CA 1
ATOM 3278 C C . PRO B 1 88 ? -5.426 -19.312 19.438 1 89.94 88 PRO B C 1
ATOM 3280 O O . PRO B 1 88 ? -6.457 -18.672 19.219 1 89.94 88 PRO B O 1
ATOM 3283 N N . LEU B 1 89 ? -4.949 -20.234 18.609 1 89.94 89 LEU B N 1
ATOM 3284 C CA . LEU B 1 89 ? -5.516 -20.516 17.297 1 89.94 89 LEU B CA 1
ATOM 3285 C C . LEU B 1 89 ? -6.988 -20.891 17.406 1 89.94 89 LEU B C 1
ATOM 3287 O O . LEU B 1 89 ? -7.797 -20.531 16.547 1 89.94 89 LEU B O 1
ATOM 3291 N N . GLY B 1 90 ? -7.402 -21.547 18.391 1 85.88 90 GLY B N 1
ATOM 3292 C CA . GLY B 1 90 ? -8.766 -22.047 18.562 1 85.88 90 GLY B CA 1
ATOM 3293 C C . GLY B 1 90 ? -9.781 -20.922 18.75 1 85.88 90 GLY B C 1
ATOM 3294 O O . GLY B 1 90 ? -10.977 -21.125 18.531 1 85.88 90 GLY B O 1
ATOM 3295 N N . GLU B 1 91 ? -9.375 -19.734 19.031 1 89.31 91 GLU B N 1
ATOM 3296 C CA . GLU B 1 91 ? -10.273 -18.625 19.344 1 89.31 91 GLU B CA 1
ATOM 3297 C C . GLU B 1 91 ? -10.797 -17.969 18.062 1 89.31 91 GLU B C 1
ATOM 3299 O O . GLU B 1 91 ? -11.742 -17.172 18.109 1 89.31 91 GLU B O 1
ATOM 3304 N N . ILE B 1 92 ? -10.219 -18.344 16.906 1 89.19 92 ILE B N 1
ATOM 3305 C CA . ILE B 1 92 ? -10.633 -17.609 15.719 1 89.19 92 ILE B CA 1
ATOM 3306 C C . ILE B 1 92 ? -11.555 -18.469 14.859 1 89.19 92 ILE B C 1
ATOM 3308 O O . ILE B 1 92 ? -11.914 -18.094 13.742 1 89.19 92 ILE B O 1
ATOM 3312 N N . ASP B 1 93 ? -12.07 -19.547 15.391 1 84.88 93 ASP B N 1
ATOM 3313 C CA . ASP B 1 93 ? -12.898 -20.5 14.648 1 84.88 93 ASP B CA 1
ATOM 3314 C C . ASP B 1 93 ? -14.219 -19.875 14.234 1 84.88 93 ASP B C 1
ATOM 3316 O O . ASP B 1 93 ? -14.805 -20.25 13.219 1 84.88 93 ASP B O 1
ATOM 3320 N N . GLU B 1 94 ? -14.664 -18.922 14.961 1 88.94 94 GLU B N 1
ATOM 3321 C CA . GLU B 1 94 ? -15.992 -18.375 14.711 1 88.94 94 GLU B CA 1
ATOM 3322 C C . GLU B 1 94 ? -15.906 -17.031 14 1 88.94 94 GLU B C 1
ATOM 3324 O O . GLU B 1 94 ? -16.922 -16.359 13.812 1 88.94 94 GLU B O 1
ATOM 3329 N N . TYR B 1 95 ? -14.781 -16.703 13.602 1 94.94 95 TYR B N 1
ATOM 3330 C CA . TYR B 1 95 ? -14.625 -15.398 12.953 1 94.94 95 TYR B CA 1
ATOM 3331 C C . TYR B 1 95 ? -15.156 -15.438 11.523 1 94.94 95 TYR B C 1
ATOM 3333 O O . TYR B 1 95 ? -15.156 -16.484 10.883 1 94.94 95 TYR B O 1
ATOM 3341 N N . ASP B 1 96 ? -15.625 -14.305 11.078 1 96.44 96 ASP B N 1
ATOM 3342 C CA . ASP B 1 96 ? -16.234 -14.211 9.75 1 96.44 96 ASP B CA 1
ATOM 3343 C C . ASP B 1 96 ? -15.203 -14.516 8.664 1 96.44 96 ASP B C 1
ATOM 3345 O O . ASP B 1 96 ? -15.523 -15.164 7.66 1 96.44 96 ASP B O 1
ATOM 3349 N N . TYR B 1 97 ? -14.008 -14.055 8.875 1 97.5 97 TYR B N 1
ATOM 3350 C CA . TYR B 1 97 ? -12.883 -14.273 7.969 1 97.5 97 TYR B CA 1
ATOM 3351 C C . TYR B 1 97 ? -11.68 -14.844 8.711 1 97.5 97 TYR B C 1
ATOM 3353 O O . TYR B 1 97 ? -11.367 -14.398 9.82 1 97.5 97 TYR B O 1
ATOM 3361 N N . VAL B 1 98 ? -11.086 -15.828 8.125 1 97.44 98 VAL B N 1
ATOM 3362 C CA . VAL B 1 98 ? -9.82 -16.375 8.602 1 97.44 98 VAL B CA 1
ATOM 3363 C C . VAL B 1 98 ? -8.719 -16.125 7.57 1 97.44 98 VAL B C 1
ATOM 3365 O O . VAL B 1 98 ? -8.742 -16.703 6.48 1 97.44 98 VAL B O 1
ATOM 3368 N N . ALA B 1 99 ? -7.797 -15.305 7.938 1 98.12 99 ALA B N 1
ATOM 3369 C CA . ALA B 1 99 ? -6.703 -14.984 7.027 1 98.12 99 ALA B CA 1
ATOM 3370 C C . ALA B 1 99 ? -5.414 -15.688 7.441 1 98.12 99 ALA B C 1
ATOM 3372 O O . ALA B 1 99 ? -5.07 -15.727 8.625 1 98.12 99 ALA B O 1
ATOM 3373 N N . VAL B 1 100 ? -4.797 -16.281 6.488 1 97.12 100 VAL B N 1
ATOM 3374 C CA . VAL B 1 100 ? -3.477 -16.859 6.688 1 97.12 100 VAL B CA 1
ATOM 3375 C C . VAL B 1 100 ? -2.43 -16.062 5.922 1 97.12 100 VAL B C 1
ATOM 3377 O O . VAL B 1 100 ? -2.586 -15.805 4.727 1 97.12 100 VAL B O 1
ATOM 3380 N N . VAL B 1 101 ? -1.385 -15.664 6.637 1 97.5 101 VAL B N 1
ATOM 3381 C CA . VAL B 1 101 ? -0.384 -14.789 6.031 1 97.5 101 VAL B CA 1
ATOM 3382 C C . VAL B 1 101 ? 0.931 -15.547 5.867 1 97.5 101 VAL B C 1
ATOM 3384 O O . VAL B 1 101 ? 1.556 -15.945 6.855 1 97.5 101 VAL B O 1
ATOM 3387 N N . GLY B 1 102 ? 1.344 -15.711 4.598 1 96.12 102 GLY B N 1
ATOM 3388 C CA . GLY B 1 102 ? 2.639 -16.297 4.277 1 96.12 102 GLY B CA 1
ATOM 3389 C C . GLY B 1 102 ? 3.688 -15.258 3.924 1 96.12 102 GLY B C 1
ATOM 3390 O O . GLY B 1 102 ? 3.529 -14.078 4.234 1 96.12 102 GLY B O 1
ATOM 3391 N N . GLY B 1 103 ? 4.785 -15.742 3.385 1 94 103 GLY B N 1
ATOM 3392 C CA . GLY B 1 103 ? 5.902 -14.883 3.01 1 94 103 GLY B CA 1
ATOM 3393 C C . GLY B 1 103 ? 6.988 -15.617 2.25 1 94 103 GLY B C 1
ATOM 3394 O O . GLY B 1 103 ? 6.777 -16.047 1.113 1 94 103 GLY B O 1
ATOM 3395 N N . LEU B 1 104 ? 8.094 -15.875 2.928 1 86.38 104 LEU B N 1
ATOM 3396 C CA . LEU B 1 104 ? 9.211 -16.547 2.281 1 86.38 104 LEU B CA 1
ATOM 3397 C C . LEU B 1 104 ? 8.82 -17.969 1.848 1 86.38 104 LEU B C 1
ATOM 3399 O O . LEU B 1 104 ? 8.445 -18.797 2.68 1 86.38 104 LEU B O 1
ATOM 3403 N N . LEU B 1 105 ? 8.961 -18.156 0.568 1 81.31 105 LEU B N 1
ATOM 3404 C CA . LEU B 1 105 ? 8.57 -19.453 0.035 1 81.31 105 LEU B CA 1
ATOM 3405 C C . LEU B 1 105 ? 9.398 -20.562 0.658 1 81.31 105 LEU B C 1
ATOM 3407 O O . LEU B 1 105 ? 8.906 -21.672 0.868 1 81.31 105 LEU B O 1
ATOM 3411 N N . ALA B 1 106 ? 10.633 -20.203 0.964 1 75.38 106 ALA B N 1
ATOM 3412 C CA . ALA B 1 106 ? 11.539 -21.172 1.563 1 75.38 106 ALA B CA 1
ATOM 3413 C C . ALA B 1 106 ? 10.984 -21.703 2.883 1 75.38 106 ALA B C 1
ATOM 3415 O O . ALA B 1 106 ? 11.359 -22.797 3.328 1 75.38 106 ALA B O 1
ATOM 3416 N N . GLN B 1 107 ? 10.133 -20.969 3.445 1 78.06 107 GLN B N 1
ATOM 3417 C CA . GLN B 1 107 ? 9.57 -21.359 4.73 1 78.06 107 GLN B CA 1
ATOM 3418 C C . GLN B 1 107 ? 8.234 -22.078 4.551 1 78.06 107 GLN B C 1
ATOM 3420 O O . GLN B 1 107 ? 7.66 -22.578 5.516 1 78.06 107 GLN B O 1
ATOM 3425 N N . TYR B 1 108 ? 7.793 -21.969 3.316 1 76.81 108 TYR B N 1
ATOM 3426 C CA . TYR B 1 108 ? 6.582 -22.719 2.998 1 76.81 108 TYR B CA 1
ATOM 3427 C C . TYR B 1 108 ? 6.844 -24.219 3.027 1 76.81 108 TYR B C 1
ATOM 3429 O O . TYR B 1 108 ? 7.832 -24.688 2.465 1 76.81 108 TYR B O 1
ATOM 3437 N N . ARG B 1 109 ? 6.105 -24.828 3.775 1 74.31 109 ARG B N 1
ATOM 3438 C CA . ARG B 1 109 ? 6.168 -26.281 3.834 1 74.31 109 ARG B CA 1
ATOM 3439 C C . ARG B 1 109 ? 4.867 -26.906 3.332 1 74.31 109 ARG B C 1
ATOM 3441 O O . ARG B 1 109 ? 3.787 -26.594 3.832 1 74.31 109 ARG B O 1
ATOM 3448 N N . HIS B 1 110 ? 5.172 -27.734 2.322 1 73.44 110 HIS B N 1
ATOM 3449 C CA . HIS B 1 110 ? 4.031 -28.469 1.781 1 73.44 110 HIS B CA 1
ATOM 3450 C C . HIS B 1 110 ? 3.482 -29.453 2.801 1 73.44 110 HIS B C 1
ATOM 3452 O O . HIS B 1 110 ? 4.238 -30.016 3.6 1 73.44 110 HIS B O 1
ATOM 3458 N N . SER B 1 111 ? 2.201 -29.594 2.828 1 70.94 111 SER B N 1
ATOM 3459 C CA . SER B 1 111 ? 1.494 -30.609 3.582 1 70.94 111 SER B CA 1
ATOM 3460 C C . SER B 1 111 ? 1.583 -30.359 5.082 1 70.94 111 SER B C 1
ATOM 3462 O O . SER B 1 111 ? 1.853 -31.281 5.859 1 70.94 111 SER B O 1
ATOM 3464 N N . GLN B 1 112 ? 1.604 -29.031 5.328 1 80.31 112 GLN B N 1
ATOM 3465 C CA . GLN B 1 112 ? 1.412 -28.734 6.742 1 80.31 112 GLN B CA 1
ATOM 3466 C C . GLN B 1 112 ? -0.023 -29.016 7.176 1 80.31 112 GLN B C 1
ATOM 3468 O O . GLN B 1 112 ? -0.895 -28.156 7.062 1 80.31 112 GLN B O 1
ATOM 3473 N N . GLN B 1 113 ? -0.214 -30.156 7.758 1 86.44 113 GLN B N 1
ATOM 3474 C CA . GLN B 1 113 ? -1.544 -30.719 7.992 1 86.44 113 GLN B CA 1
ATOM 3475 C C . GLN B 1 113 ? -2.359 -29.812 8.914 1 86.44 113 GLN B C 1
ATOM 3477 O O . GLN B 1 113 ? -3.562 -29.641 8.711 1 86.44 113 GLN B O 1
ATOM 3482 N N . ALA B 1 114 ? -1.658 -29.234 9.844 1 86.5 114 ALA B N 1
ATOM 3483 C CA . ALA B 1 114 ? -2.371 -28.375 10.789 1 86.5 114 ALA B CA 1
ATOM 3484 C C . ALA B 1 114 ? -3.008 -27.188 10.086 1 86.5 114 ALA B C 1
ATOM 3486 O O . ALA B 1 114 ? -4.125 -26.781 10.414 1 86.5 114 ALA B O 1
ATOM 3487 N N . LEU B 1 115 ? -2.318 -26.625 9.125 1 90.38 115 LEU B N 1
ATOM 3488 C CA . LEU B 1 115 ? -2.822 -25.484 8.383 1 90.38 115 LEU B CA 1
ATOM 3489 C C . LEU B 1 115 ? -3.938 -25.891 7.43 1 90.38 115 LEU B C 1
ATOM 3491 O O . LEU B 1 115 ? -4.945 -25.188 7.309 1 90.38 115 LEU B O 1
ATOM 3495 N N . ILE B 1 116 ? -3.729 -27.016 6.812 1 93.31 116 ILE B N 1
ATOM 3496 C CA . ILE B 1 116 ? -4.738 -27.531 5.898 1 93.31 116 ILE B CA 1
ATOM 3497 C C . ILE B 1 116 ? -6.031 -27.812 6.664 1 93.31 116 ILE B C 1
ATOM 3499 O O . ILE B 1 116 ? -7.121 -27.484 6.195 1 93.31 116 ILE B O 1
ATOM 3503 N N . ASP B 1 117 ? -5.891 -28.391 7.805 1 92.44 117 ASP B N 1
ATOM 3504 C CA . ASP B 1 117 ? -7.051 -28.688 8.633 1 92.44 117 ASP B CA 1
ATOM 3505 C C . ASP B 1 117 ? -7.777 -27.422 9.055 1 92.44 117 ASP B C 1
ATOM 3507 O O . ASP B 1 117 ? -9.008 -27.375 9.086 1 92.44 117 ASP B O 1
ATOM 3511 N N . LEU B 1 118 ? -7.016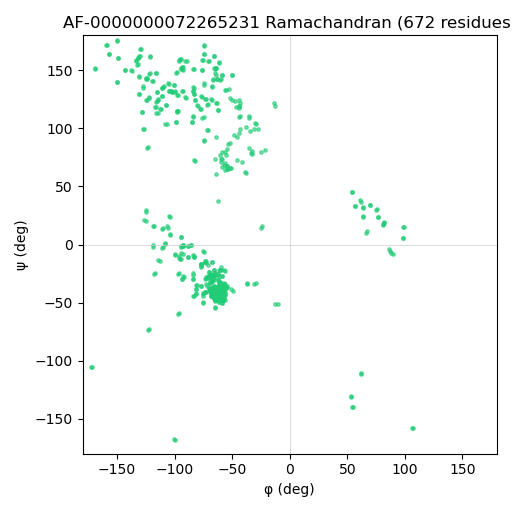 -26.438 9.391 1 92.56 118 LEU B N 1
ATOM 3512 C CA . LEU B 1 118 ? -7.594 -25.156 9.773 1 92.56 118 LEU B CA 1
ATOM 3513 C C . LEU B 1 118 ? -8.438 -24.578 8.641 1 92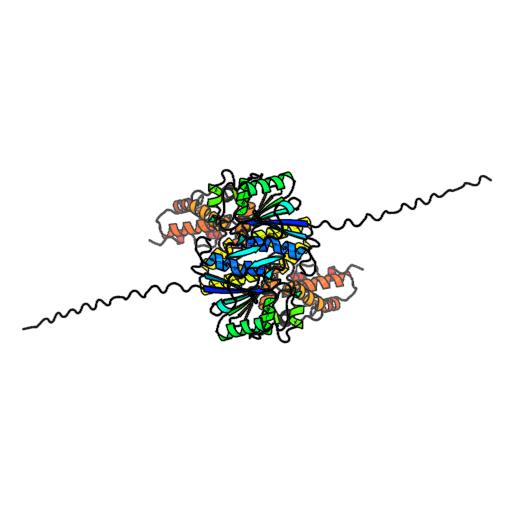.56 118 LEU B C 1
ATOM 3515 O O . LEU B 1 118 ? -9.562 -24.141 8.859 1 92.56 118 LEU B O 1
ATOM 3519 N N . ILE B 1 119 ? -7.91 -24.594 7.457 1 95.5 119 ILE B N 1
ATOM 3520 C CA . ILE B 1 119 ? -8.57 -24.031 6.281 1 95.5 119 ILE B CA 1
ATOM 3521 C C . ILE B 1 119 ? -9.844 -24.828 5.988 1 95.5 119 ILE B C 1
ATOM 3523 O O . ILE B 1 119 ? -10.906 -24.234 5.777 1 95.5 119 ILE B O 1
ATOM 3527 N N . LYS B 1 120 ? -9.758 -26.094 6.062 1 94.88 120 LYS B N 1
ATOM 3528 C CA . LYS B 1 120 ? -10.914 -26.953 5.773 1 94.88 120 LYS B CA 1
ATOM 3529 C C . LYS B 1 120 ? -11.992 -26.781 6.84 1 94.88 120 LYS B C 1
ATOM 3531 O O . LYS B 1 120 ? -13.188 -26.812 6.527 1 94.88 120 LYS B O 1
ATOM 3536 N N . ARG B 1 121 ? -11.562 -26.672 8.07 1 94.94 121 ARG B N 1
ATOM 3537 C CA . ARG B 1 121 ? -12.516 -26.453 9.148 1 94.94 121 ARG B CA 1
ATOM 3538 C C . ARG B 1 121 ? -13.273 -25.156 8.961 1 94.94 121 ARG B C 1
ATOM 3540 O O . ARG B 1 121 ? -14.492 -25.094 9.148 1 94.94 121 ARG B O 1
ATOM 3547 N N . ALA B 1 122 ? -12.562 -24.109 8.617 1 94.81 122 ALA B N 1
ATOM 3548 C CA . ALA B 1 122 ? -13.203 -22.828 8.359 1 94.81 122 ALA B CA 1
ATOM 3549 C C . ALA B 1 122 ? -14.195 -22.938 7.199 1 94.81 122 ALA B C 1
ATOM 3551 O O . ALA B 1 122 ? -15.328 -22.453 7.293 1 94.81 122 ALA B O 1
ATOM 3552 N N . ASP B 1 123 ? -13.773 -23.594 6.172 1 95.06 123 ASP B N 1
ATOM 3553 C CA . ASP B 1 123 ? -14.633 -23.797 5.008 1 95.06 123 ASP B CA 1
ATOM 3554 C C . ASP B 1 123 ? -15.906 -24.547 5.383 1 95.06 123 ASP B C 1
ATOM 3556 O O . ASP B 1 123 ? -17 -24.141 5.008 1 95.06 123 ASP B O 1
ATOM 3560 N N . LYS B 1 124 ? -15.742 -25.594 6.113 1 94.75 124 LYS B N 1
ATOM 3561 C CA . LYS B 1 124 ? -16.875 -26.422 6.527 1 94.75 124 LYS B CA 1
ATOM 3562 C C . LYS B 1 124 ? -17.844 -25.625 7.391 1 94.75 124 LYS B C 1
ATOM 3564 O O . LYS B 1 124 ? -19.047 -25.859 7.344 1 94.75 124 LYS B O 1
ATOM 3569 N N . ARG B 1 125 ? -17.344 -24.703 8.102 1 94.69 125 ARG B N 1
ATOM 3570 C CA . ARG B 1 125 ? -18.172 -23.891 8.992 1 94.69 125 ARG B CA 1
ATOM 3571 C C . ARG B 1 125 ? -18.781 -22.719 8.242 1 94.69 125 ARG B C 1
ATOM 3573 O O . ARG B 1 125 ? -19.422 -21.859 8.852 1 94.69 125 ARG B O 1
ATOM 3580 N N . GLY B 1 126 ? -18.516 -22.594 7.016 1 94.31 126 GLY B N 1
ATOM 3581 C CA . GLY B 1 126 ? -19.094 -21.547 6.191 1 94.31 126 GLY B CA 1
ATOM 3582 C C . GLY B 1 126 ? -18.375 -20.219 6.328 1 94.31 126 GLY B C 1
ATOM 3583 O O . GLY B 1 126 ? -18.938 -19.172 6.008 1 94.31 126 GLY B O 1
ATOM 3584 N N . LYS B 1 127 ? -17.156 -20.312 6.832 1 95.69 127 LYS B N 1
ATOM 3585 C CA . LYS B 1 127 ? -16.359 -19.094 6.988 1 95.69 127 LYS B CA 1
ATOM 3586 C C . LYS B 1 127 ? -15.469 -18.859 5.773 1 95.69 127 LYS B C 1
ATOM 3588 O O . LYS B 1 127 ? -15.086 -19.797 5.09 1 95.69 127 LYS B O 1
ATOM 3593 N N . ALA B 1 128 ? -15.172 -17.594 5.488 1 97.25 128 ALA B N 1
ATOM 3594 C CA . ALA B 1 128 ? -14.281 -17.234 4.379 1 97.25 128 ALA B CA 1
ATOM 3595 C C . ALA B 1 128 ? -12.82 -17.328 4.797 1 97.25 128 ALA B C 1
ATOM 3597 O O . ALA B 1 128 ? -12.453 -16.891 5.891 1 97.25 128 ALA B O 1
ATOM 3598 N N . VAL B 1 129 ? -12.062 -17.938 3.914 1 98 129 VAL B N 1
ATOM 3599 C CA . VAL B 1 129 ? -10.625 -18.031 4.152 1 98 129 VAL B CA 1
ATOM 3600 C C . VAL B 1 129 ? -9.883 -17.125 3.166 1 98 129 VAL B C 1
ATOM 3602 O O . VAL B 1 129 ? -10.219 -17.094 1.98 1 98 129 VAL B O 1
ATOM 3605 N N . VAL B 1 130 ? -8.922 -16.422 3.713 1 98.25 130 VAL B N 1
ATOM 3606 C CA . VAL B 1 130 ? -8.094 -15.523 2.916 1 98.25 130 VAL B CA 1
ATOM 3607 C C . VAL B 1 130 ? -6.641 -16 2.945 1 98.25 130 VAL B C 1
ATOM 3609 O O . VAL B 1 130 ? -6.043 -16.125 4.02 1 98.25 130 VAL B O 1
ATOM 3612 N N . GLY B 1 131 ? -6.117 -16.344 1.77 1 98.12 131 GLY B N 1
ATOM 3613 C CA . GLY B 1 131 ? -4.703 -16.641 1.646 1 98.12 131 GLY B CA 1
ATOM 3614 C C . GLY B 1 131 ? -3.885 -15.461 1.144 1 98.12 131 GLY B C 1
ATOM 3615 O O . GLY B 1 131 ? -4.027 -15.047 -0.008 1 98.12 131 GLY B O 1
ATOM 3616 N N . LEU B 1 132 ? -2.996 -14.969 2.01 1 97.81 132 LEU B N 1
ATOM 3617 C CA . LEU B 1 132 ? -2.18 -13.805 1.68 1 97.81 132 LEU B CA 1
ATOM 3618 C C . LEU B 1 132 ? -0.743 -14.219 1.378 1 97.81 132 LEU B C 1
ATOM 3620 O O . LEU B 1 132 ? -0.137 -14.977 2.139 1 97.81 132 LEU B O 1
ATOM 3624 N N . CYS B 1 133 ? -0.182 -13.555 0.303 1 95.75 1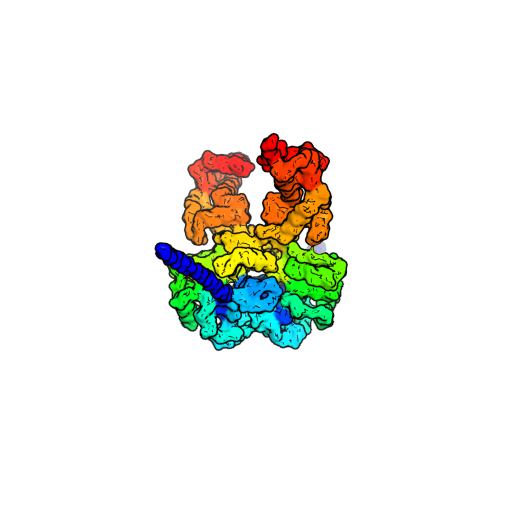33 CYS B N 1
ATOM 3625 C CA . CYS B 1 133 ? 1.171 -13.883 -0.13 1 95.75 133 CYS B CA 1
ATOM 3626 C C . CYS B 1 133 ? 1.312 -15.375 -0.386 1 95.75 133 CYS B C 1
ATOM 3628 O O . CYS B 1 133 ? 0.507 -15.969 -1.111 1 95.75 133 CYS B O 1
ATOM 3630 N N . THR B 1 134 ? 2.322 -16.109 0.118 1 94 134 THR B N 1
ATOM 3631 C CA . THR B 1 134 ? 2.543 -17.516 -0.215 1 94 134 THR B CA 1
ATOM 3632 C C . THR B 1 134 ? 1.522 -18.406 0.49 1 94 134 THR B C 1
ATOM 3634 O O . THR B 1 134 ? 1.396 -19.594 0.168 1 94 134 THR B O 1
ATOM 3637 N N . ALA B 1 135 ? 0.7 -17.875 1.365 1 96.19 135 ALA B N 1
ATOM 3638 C CA . ALA B 1 135 ? -0.36 -18.656 1.991 1 96.19 135 ALA B CA 1
ATOM 3639 C C . ALA B 1 135 ? -1.481 -18.953 1 1 96.19 135 ALA B C 1
ATOM 3641 O O . ALA B 1 135 ? -2.332 -19.812 1.252 1 96.19 135 ALA B O 1
ATOM 3642 N N . ALA B 1 136 ? -1.466 -18.25 -0.109 1 96.19 136 ALA B N 1
ATOM 3643 C CA . ALA B 1 136 ? -2.373 -18.594 -1.198 1 96.19 136 ALA B CA 1
ATOM 3644 C C . ALA B 1 136 ? -2.182 -20.047 -1.63 1 96.19 136 ALA B C 1
ATOM 3646 O O . ALA B 1 136 ? -3.145 -20.719 -1.982 1 96.19 136 ALA B O 1
ATOM 3647 N N . PHE B 1 137 ? -0.942 -20.547 -1.554 1 94.88 137 PHE B N 1
ATOM 3648 C CA . PHE B 1 137 ? -0.621 -21.938 -1.896 1 94.88 137 PHE B CA 1
ATOM 3649 C C . PHE B 1 137 ? -1.389 -22.906 -1.007 1 94.88 137 PHE B C 1
ATOM 3651 O O . PHE B 1 137 ? -1.821 -23.969 -1.465 1 94.88 137 PHE B O 1
ATOM 3658 N N . LEU B 1 138 ? -1.594 -22.516 0.208 1 95.75 138 LEU B N 1
ATOM 3659 C CA . LEU B 1 138 ? -2.229 -23.391 1.184 1 95.75 138 LEU B CA 1
ATOM 3660 C C . LEU B 1 138 ? -3.699 -23.609 0.846 1 95.75 138 LEU B C 1
ATOM 3662 O O . LEU B 1 138 ? -4.25 -24.688 1.103 1 95.75 138 LEU B O 1
ATOM 3666 N N . LEU B 1 139 ? -4.309 -22.594 0.275 1 96.5 139 LEU B N 1
ATOM 3667 C CA . LEU B 1 139 ? -5.703 -22.75 -0.118 1 96.5 139 LEU B CA 1
ATOM 3668 C C . LEU B 1 139 ? -5.832 -23.719 -1.291 1 96.5 139 LEU B C 1
ATOM 3670 O O . LEU B 1 139 ? -6.773 -24.516 -1.349 1 96.5 139 LEU B O 1
ATOM 3674 N N . ALA B 1 140 ? -4.879 -23.609 -2.189 1 95.31 140 ALA B N 1
ATOM 3675 C CA . ALA B 1 140 ? -4.84 -24.578 -3.283 1 95.31 140 ALA B CA 1
ATOM 3676 C C . ALA B 1 140 ? -4.602 -25.984 -2.758 1 95.31 140 ALA B C 1
ATOM 3678 O O . ALA B 1 140 ? -5.285 -26.938 -3.162 1 95.31 140 ALA B O 1
ATOM 3679 N N . GLU B 1 141 ? -3.705 -26.094 -1.872 1 94.75 141 GLU B N 1
ATOM 3680 C CA . GLU B 1 141 ? -3.385 -27.391 -1.281 1 94.75 141 GLU B CA 1
ATOM 3681 C C . GLU B 1 141 ? -4.59 -27.984 -0.555 1 94.75 141 GLU B C 1
ATOM 3683 O O . GLU B 1 141 ? -4.816 -29.188 -0.602 1 94.75 141 GLU B O 1
ATOM 3688 N N . ALA B 1 142 ? -5.32 -27.109 0.138 1 95.56 142 ALA B N 1
ATOM 3689 C CA . ALA B 1 142 ? -6.488 -27.547 0.901 1 95.56 142 ALA B CA 1
ATOM 3690 C C . ALA B 1 142 ? -7.641 -27.906 -0.025 1 95.56 142 ALA B C 1
ATOM 3692 O O . ALA B 1 142 ? -8.609 -28.547 0.402 1 95.56 142 ALA B O 1
ATOM 3693 N N . GLY B 1 143 ? -7.551 -27.484 -1.271 1 95.44 143 GLY B N 1
ATOM 3694 C CA . GLY B 1 143 ? -8.555 -27.859 -2.258 1 95.44 143 GLY B CA 1
ATOM 3695 C C . GLY B 1 143 ? -9.867 -27.109 -2.086 1 95.44 143 GLY B C 1
ATOM 3696 O O . GLY B 1 143 ? -10.93 -27.625 -2.43 1 95.44 143 GLY B O 1
ATOM 3697 N N . VAL B 1 144 ? -9.766 -25.875 -1.571 1 96.5 144 VAL B N 1
ATOM 3698 C CA . VAL B 1 144 ? -11.008 -25.172 -1.253 1 96.5 144 VAL B CA 1
ATOM 3699 C C . VAL B 1 144 ? -11.344 -24.188 -2.365 1 96.5 144 VAL B C 1
ATOM 3701 O O . VAL B 1 144 ? -12.406 -23.547 -2.344 1 96.5 144 VAL B O 1
ATOM 3704 N N . LEU B 1 145 ? -10.391 -24.016 -3.316 1 97 145 LEU B N 1
ATOM 3705 C CA . LEU B 1 145 ? -10.633 -23.125 -4.441 1 97 145 LEU B CA 1
ATOM 3706 C C . LEU B 1 145 ? -11.391 -23.844 -5.555 1 97 145 LEU B C 1
ATOM 3708 O O . LEU B 1 145 ? -10.789 -24.578 -6.348 1 97 145 LEU B O 1
ATOM 3712 N N . GLU B 1 146 ? -12.648 -23.547 -5.703 1 92.44 146 GLU B N 1
ATOM 3713 C CA . GLU B 1 146 ? -13.547 -24.281 -6.586 1 92.44 146 GLU B CA 1
ATOM 3714 C C . GLU B 1 146 ? -13.172 -24.062 -8.055 1 92.44 146 GLU B C 1
ATOM 3716 O O . GLU B 1 146 ? -13.273 -25 -8.859 1 92.44 146 GLU B O 1
ATOM 3721 N N . ASP B 1 147 ? -12.789 -22.922 -8.375 1 92 147 ASP B N 1
ATOM 3722 C CA . ASP B 1 147 ? -12.516 -22.609 -9.773 1 92 147 ASP B CA 1
ATOM 3723 C C . ASP B 1 147 ? -11.07 -22.938 -10.141 1 92 147 ASP B C 1
ATOM 3725 O O . ASP B 1 147 ? -10.656 -22.75 -11.281 1 92 147 ASP B O 1
ATOM 3729 N N . ARG B 1 148 ? -10.281 -23.406 -9.188 1 93.75 148 ARG B N 1
ATOM 3730 C CA . ARG B 1 148 ? -8.891 -23.797 -9.344 1 93.75 148 ARG B CA 1
ATOM 3731 C C . ARG B 1 148 ? -8.055 -22.641 -9.898 1 93.75 148 ARG B C 1
ATOM 3733 O O . ARG B 1 148 ? -7.16 -22.859 -10.719 1 93.75 148 ARG B O 1
ATOM 3740 N N . ASN B 1 149 ? -8.469 -21.438 -9.5 1 93.19 149 ASN B N 1
ATOM 3741 C CA . ASN B 1 149 ? -7.727 -20.219 -9.805 1 93.19 149 ASN B CA 1
ATOM 3742 C C . ASN B 1 149 ? -7.168 -19.562 -8.539 1 93.19 149 ASN B C 1
ATOM 3744 O O . ASN B 1 149 ? -7.906 -19.328 -7.582 1 93.19 149 ASN B O 1
ATOM 3748 N N . CYS B 1 150 ? -5.867 -19.375 -8.57 1 95.19 150 CYS B N 1
ATOM 3749 C CA . CYS B 1 150 ? -5.188 -18.828 -7.395 1 95.19 150 CYS B CA 1
ATOM 3750 C C . CYS B 1 150 ? -4.406 -17.578 -7.75 1 95.19 150 CYS B C 1
ATOM 3752 O O . CYS B 1 150 ? -3.588 -17.578 -8.672 1 95.19 150 CYS B O 1
ATOM 3754 N N . CYS B 1 151 ? -4.703 -16.484 -7.047 1 93.62 151 CYS B N 1
ATOM 3755 C CA . CYS B 1 151 ? -3.92 -15.273 -7.219 1 93.62 151 CYS B CA 1
ATOM 3756 C C . CYS B 1 151 ? -2.582 -15.375 -6.5 1 93.62 151 CYS B C 1
ATOM 3758 O O . CYS B 1 151 ? -2.541 -15.539 -5.277 1 93.62 151 CYS B O 1
ATOM 3760 N N . VAL B 1 152 ? -1.502 -15.344 -7.234 1 92.19 152 VAL B N 1
ATOM 3761 C CA . VAL B 1 152 ? -0.164 -15.469 -6.668 1 92.19 152 VAL B CA 1
ATOM 3762 C C . VAL B 1 152 ? 0.748 -14.391 -7.25 1 92.19 152 VAL B C 1
ATOM 3764 O O . VAL B 1 152 ? 0.43 -13.789 -8.281 1 92.19 152 VAL B O 1
ATOM 3767 N N . SER B 1 153 ? 1.799 -14.117 -6.527 1 88.81 153 SER B N 1
ATOM 3768 C CA . SER B 1 153 ? 2.805 -13.203 -7.059 1 88.81 153 SER B CA 1
ATOM 3769 C C . SER B 1 153 ? 3.457 -13.766 -8.32 1 88.81 153 SER B C 1
ATOM 3771 O O . SER B 1 153 ? 3.73 -14.969 -8.391 1 88.81 153 SER B O 1
ATOM 3773 N N . TRP B 1 154 ? 3.73 -12.891 -9.266 1 80.19 154 TRP B N 1
ATOM 3774 C CA . TRP B 1 154 ? 4.441 -13.344 -10.453 1 80.19 154 TRP B CA 1
ATOM 3775 C C . TRP B 1 154 ? 5.793 -13.945 -10.086 1 80.19 154 TRP B C 1
ATOM 3777 O O . TRP B 1 154 ? 6.297 -14.82 -10.789 1 80.19 154 TRP B O 1
ATOM 3787 N N . PHE B 1 155 ? 6.281 -13.469 -8.992 1 76.56 155 PHE B N 1
ATOM 3788 C CA . PHE B 1 155 ? 7.574 -13.938 -8.508 1 76.56 155 PHE B CA 1
ATOM 3789 C C . PHE B 1 155 ? 7.516 -15.414 -8.141 1 76.56 155 PHE B C 1
ATOM 3791 O O . PHE B 1 155 ? 8.531 -16.109 -8.18 1 76.56 155 PHE B O 1
ATOM 3798 N N . HIS B 1 156 ? 6.391 -15.906 -7.805 1 86.19 156 HIS B N 1
ATOM 3799 C CA . HIS B 1 156 ? 6.25 -17.297 -7.359 1 86.19 156 HIS B CA 1
ATOM 3800 C C . HIS B 1 156 ? 5.34 -18.078 -8.297 1 86.19 156 HIS B C 1
ATOM 3802 O O . HIS B 1 156 ? 4.832 -19.141 -7.926 1 86.19 156 HIS B O 1
ATOM 3808 N N . ARG B 1 157 ? 5.102 -17.562 -9.438 1 85.81 157 ARG B N 1
ATOM 3809 C CA . ARG B 1 157 ? 4.184 -18.188 -10.391 1 85.81 157 ARG B CA 1
ATOM 3810 C C . ARG B 1 157 ? 4.641 -19.594 -10.75 1 85.81 157 ARG B C 1
ATOM 3812 O O . ARG B 1 157 ? 3.863 -20.547 -10.656 1 85.81 157 ARG B O 1
ATOM 3819 N N . ASP B 1 158 ? 5.906 -19.734 -11.117 1 81.44 158 ASP B N 1
ATOM 3820 C CA . ASP B 1 158 ? 6.422 -21.016 -11.578 1 81.44 158 ASP B CA 1
ATOM 3821 C C . ASP B 1 158 ? 6.461 -22.031 -10.445 1 81.44 158 ASP B C 1
ATOM 3823 O O . ASP B 1 158 ? 6.141 -23.203 -10.641 1 81.44 158 ASP B O 1
ATOM 3827 N N . ASP B 1 159 ? 6.801 -21.516 -9.273 1 83.31 159 ASP B N 1
ATOM 3828 C CA . ASP B 1 159 ? 6.773 -22.375 -8.102 1 83.31 159 ASP B CA 1
ATOM 3829 C C . ASP B 1 159 ? 5.367 -22.922 -7.859 1 83.31 159 ASP B C 1
ATOM 3831 O O . ASP B 1 159 ? 5.203 -24.109 -7.547 1 83.31 159 ASP B O 1
ATOM 3835 N N . PHE B 1 160 ? 4.402 -22.094 -8.062 1 91.81 160 PHE B N 1
ATOM 3836 C CA . PHE B 1 160 ? 3.018 -22.484 -7.824 1 91.81 160 PHE B CA 1
ATOM 3837 C C . PHE B 1 160 ? 2.566 -23.531 -8.836 1 91.81 160 PHE B C 1
ATOM 3839 O O . PHE B 1 160 ? 1.984 -24.547 -8.469 1 91.81 160 PHE B O 1
ATOM 3846 N N . LEU B 1 161 ? 2.898 -23.328 -10.023 1 85.44 161 LEU B N 1
ATOM 3847 C CA . LEU B 1 161 ? 2.434 -24.203 -11.102 1 85.44 161 LEU B CA 1
ATOM 3848 C C . LEU B 1 161 ? 3.143 -25.547 -11.047 1 85.44 161 LEU B C 1
ATOM 3850 O O . LEU B 1 161 ? 2.58 -26.562 -11.453 1 85.44 161 LEU B O 1
ATOM 3854 N N . GLU B 1 162 ? 4.309 -25.547 -10.547 1 86.56 162 GLU B N 1
ATOM 3855 C CA . GLU B 1 162 ? 5.043 -26.797 -10.367 1 86.56 162 GLU B CA 1
ATOM 3856 C C . GLU B 1 162 ? 4.414 -27.656 -9.266 1 86.56 162 GLU B C 1
ATOM 3858 O O . GLU B 1 162 ? 4.438 -28.891 -9.344 1 86.56 162 GLU B O 1
ATOM 3863 N N . LEU B 1 163 ? 3.793 -27 -8.352 1 88.06 163 LEU B N 1
ATOM 3864 C CA . LEU B 1 163 ? 3.275 -27.703 -7.184 1 88.06 163 LEU B CA 1
ATOM 3865 C C . LEU B 1 163 ? 1.821 -28.109 -7.398 1 88.06 163 LEU B C 1
ATOM 3867 O O . LEU B 1 163 ? 1.366 -29.109 -6.844 1 88.06 163 LEU B O 1
ATOM 3871 N N . PHE B 1 164 ? 1.159 -27.312 -8.172 1 90.75 164 PHE B N 1
ATOM 3872 C CA . PHE B 1 164 ? -0.283 -27.516 -8.219 1 90.75 164 PHE B CA 1
ATOM 3873 C C . PHE B 1 164 ? -0.757 -27.688 -9.656 1 90.75 164 PHE B C 1
ATOM 3875 O O . PHE B 1 164 ? -1.132 -26.719 -10.312 1 90.75 164 PHE B O 1
ATOM 3882 N N . ASP B 1 165 ? -0.93 -28.969 -9.977 1 89.31 165 ASP B N 1
ATOM 3883 C CA . ASP B 1 165 ? -1.417 -29.312 -11.312 1 89.31 165 ASP B CA 1
ATOM 3884 C C . ASP B 1 165 ? -2.908 -29 -11.445 1 89.31 165 ASP B C 1
ATOM 3886 O O . ASP B 1 165 ? -3.682 -29.25 -10.516 1 89.31 165 ASP B O 1
ATOM 3890 N N . GLY B 1 166 ? -3.248 -28.438 -12.578 1 88.62 166 GLY B N 1
ATOM 3891 C CA . GLY B 1 166 ? -4.656 -28.188 -12.844 1 88.62 166 GLY B CA 1
ATOM 3892 C C . GLY B 1 166 ? -5.117 -26.828 -12.359 1 88.62 166 GLY B C 1
ATOM 3893 O O . GLY B 1 166 ? -6.254 -26.422 -12.609 1 88.62 166 GLY B O 1
ATOM 3894 N N . TYR B 1 167 ? -4.25 -26.188 -11.656 1 91.06 167 TYR B N 1
ATOM 3895 C CA . TYR B 1 167 ? -4.586 -24.844 -11.195 1 91.06 167 TYR B CA 1
ATOM 3896 C C . TYR B 1 167 ? -4.086 -23.781 -12.172 1 91.06 167 TYR B C 1
ATOM 3898 O O . TYR B 1 167 ? -3.129 -24.031 -12.914 1 91.06 167 TYR B O 1
ATOM 3906 N N . THR B 1 168 ? -4.801 -22.672 -12.156 1 90.44 168 THR B N 1
ATOM 3907 C CA . THR B 1 168 ? -4.312 -21.469 -12.828 1 90.44 168 THR B CA 1
ATOM 3908 C C . THR B 1 168 ? -3.695 -20.5 -11.82 1 90.44 168 THR B C 1
ATOM 3910 O O . THR B 1 168 ? -4.211 -20.328 -10.719 1 90.44 168 THR B O 1
ATOM 3913 N N . ALA B 1 169 ? -2.572 -19.969 -12.242 1 88.62 169 ALA B N 1
ATOM 3914 C CA . ALA B 1 169 ? -1.923 -18.938 -11.438 1 88.62 169 ALA B CA 1
ATOM 3915 C C . ALA B 1 169 ? -2.246 -17.547 -11.969 1 88.62 169 ALA B C 1
ATOM 3917 O O . ALA B 1 169 ? -1.723 -17.125 -13.008 1 88.62 169 ALA B O 1
ATOM 3918 N N . ASP B 1 170 ? -3.111 -16.844 -11.258 1 87.62 170 ASP B N 1
ATOM 3919 C CA . ASP B 1 170 ? -3.449 -15.469 -11.602 1 87.62 170 ASP B CA 1
ATOM 3920 C C . ASP B 1 170 ? -2.434 -14.492 -11.023 1 87.62 170 ASP B C 1
ATOM 3922 O O . ASP B 1 170 ? -2.41 -14.258 -9.812 1 87.62 170 ASP B O 1
ATOM 3926 N N . THR B 1 171 ? -1.636 -13.891 -11.875 1 84.25 171 THR B N 1
ATOM 3927 C CA . THR B 1 171 ? -0.596 -12.977 -11.414 1 84.25 171 THR B CA 1
ATOM 3928 C C . THR B 1 171 ? -0.935 -11.539 -11.797 1 84.25 171 THR B C 1
ATOM 3930 O O . THR B 1 171 ? -0.099 -10.641 -11.664 1 84.25 171 THR B O 1
ATOM 3933 N N . THR B 1 172 ? -2.156 -11.305 -12.188 1 74.06 172 THR B N 1
ATOM 3934 C CA . THR B 1 172 ? -2.486 -9.992 -12.75 1 74.06 172 THR B CA 1
ATOM 3935 C C . THR B 1 172 ? -3.523 -9.281 -11.883 1 74.06 172 THR B C 1
ATOM 3937 O O . THR B 1 172 ? -3.604 -8.055 -11.883 1 74.06 172 THR B O 1
ATOM 3940 N N . SER B 1 173 ? -4.238 -10.102 -11.211 1 82.81 173 SER B N 1
ATOM 3941 C CA . SER B 1 173 ? -5.266 -9.523 -10.344 1 82.81 173 SER B CA 1
ATOM 3942 C C . SER B 1 173 ? -4.68 -9.086 -9.008 1 82.81 173 SER B C 1
ATOM 3944 O O . SER B 1 173 ? -3.672 -9.641 -8.555 1 82.81 173 SER B O 1
ATOM 3946 N N . LEU B 1 174 ? -5.32 -8.078 -8.445 1 88.19 174 LEU B N 1
ATOM 3947 C CA . LEU B 1 174 ? -4.926 -7.68 -7.102 1 88.19 174 LEU B CA 1
ATOM 3948 C C . LEU B 1 174 ? -5.262 -8.773 -6.09 1 88.19 174 LEU B C 1
ATOM 3950 O O . LEU B 1 174 ? -4.508 -9 -5.141 1 88.19 174 LEU B O 1
ATOM 3954 N N . PHE B 1 175 ? -6.402 -9.375 -6.281 1 92.69 175 PHE B N 1
ATOM 3955 C CA . PHE B 1 175 ? -6.844 -10.539 -5.52 1 92.69 175 PHE B CA 1
ATOM 3956 C C . PHE B 1 175 ? -7.883 -11.336 -6.301 1 92.69 175 PHE B C 1
ATOM 3958 O O . PHE B 1 175 ? -8.375 -10.875 -7.336 1 92.69 175 PHE B O 1
ATOM 3965 N N . HIS B 1 176 ? -8.117 -12.602 -5.855 1 92.5 176 HIS B N 1
ATOM 3966 C CA . HIS B 1 176 ? -9.086 -13.461 -6.523 1 92.5 176 HIS B CA 1
ATOM 3967 C C . HIS B 1 176 ? -10.047 -14.094 -5.523 1 92.5 176 HIS B C 1
ATOM 3969 O O . HIS B 1 176 ? -9.625 -14.609 -4.484 1 92.5 176 HIS B O 1
ATOM 3975 N N . LEU B 1 177 ? -11.352 -13.953 -5.855 1 92.56 177 LEU B N 1
ATOM 3976 C CA . LEU B 1 177 ? -12.398 -14.609 -5.074 1 92.56 177 LEU B CA 1
ATOM 3977 C C . LEU B 1 177 ? -12.828 -15.914 -5.727 1 92.56 177 LEU B C 1
ATOM 3979 O O . LEU B 1 177 ? -13.305 -15.914 -6.863 1 92.56 177 LEU B O 1
ATOM 3983 N N . SER B 1 178 ? -12.609 -17.016 -5.121 1 93.62 178 SER B N 1
ATOM 3984 C CA . SER B 1 178 ? -13.125 -18.328 -5.492 1 93.62 178 SER B CA 1
ATOM 3985 C C . SER B 1 178 ? -14.203 -18.797 -4.516 1 93.62 178 SER B C 1
ATOM 3987 O O . SER B 1 178 ? -13.891 -19.281 -3.434 1 93.62 178 SER B O 1
ATOM 3989 N N . GLY B 1 179 ? -15.484 -18.719 -4.945 1 92.94 179 GLY B N 1
ATOM 3990 C CA . GLY B 1 179 ? -16.531 -18.922 -3.961 1 92.94 179 GLY B CA 1
ATOM 3991 C C . GLY B 1 179 ? -16.516 -17.891 -2.844 1 92.94 179 GLY B C 1
ATOM 3992 O O . GLY B 1 179 ? -16.672 -16.703 -3.09 1 92.94 179 GLY B O 1
ATOM 3993 N N . ARG B 1 180 ? -16.172 -18.312 -1.681 1 94.31 180 ARG B N 1
ATOM 3994 C CA . ARG B 1 180 ? -16.109 -17.375 -0.571 1 94.31 180 ARG B CA 1
ATOM 3995 C C . ARG B 1 180 ? -14.664 -17.141 -0.132 1 94.31 180 ARG B C 1
ATOM 3997 O O . ARG B 1 180 ? -14.398 -16.312 0.744 1 94.31 180 ARG B O 1
ATOM 4004 N N . HIS B 1 181 ? -13.781 -17.828 -0.758 1 97.44 181 HIS B N 1
ATOM 4005 C CA . HIS B 1 181 ? -12.383 -17.766 -0.347 1 97.44 181 HIS B CA 1
ATOM 4006 C C . HIS B 1 181 ? -11.594 -16.797 -1.226 1 97.44 181 HIS B C 1
ATOM 4008 O O . HIS B 1 181 ? -11.891 -16.656 -2.412 1 97.44 181 HIS B O 1
ATOM 4014 N N . TYR B 1 182 ? -10.594 -16.172 -0.613 1 97.12 182 TYR B N 1
ATOM 4015 C CA . TYR B 1 182 ? -9.789 -15.164 -1.311 1 97.12 182 TYR B CA 1
ATOM 4016 C C . TYR B 1 182 ? -8.328 -15.578 -1.36 1 97.12 182 TYR B C 1
ATOM 4018 O O . TYR B 1 182 ? -7.793 -16.125 -0.39 1 97.12 182 TYR B O 1
ATOM 4026 N N . THR B 1 183 ? -7.711 -15.32 -2.486 1 97 183 THR B N 1
ATOM 4027 C CA . THR B 1 183 ? -6.258 -15.398 -2.598 1 97 183 THR B CA 1
ATOM 4028 C C . THR B 1 183 ? -5.684 -14.078 -3.111 1 97 183 THR B C 1
ATOM 4030 O O . THR B 1 183 ? -6.32 -13.391 -3.908 1 97 183 THR B O 1
ATOM 4033 N N . CYS B 1 184 ? -4.52 -13.742 -2.58 1 94.75 184 CYS B N 1
ATOM 4034 C CA . CYS B 1 184 ? -3.863 -12.469 -2.875 1 94.75 184 CYS B CA 1
ATOM 4035 C C . CYS B 1 184 ? -2.348 -12.609 -2.789 1 94.75 184 CYS B C 1
ATOM 4037 O O . CYS B 1 184 ? -1.83 -13.281 -1.896 1 94.75 184 CYS B O 1
ATOM 4039 N N . ALA B 1 185 ? -1.681 -11.969 -3.727 1 92.88 185 ALA B N 1
ATOM 4040 C CA . ALA B 1 185 ? -0.224 -12.07 -3.785 1 92.88 185 ALA B CA 1
ATOM 4041 C C . ALA B 1 185 ? 0.424 -11.258 -2.666 1 92.88 185 ALA B C 1
ATOM 4043 O O . ALA B 1 185 ? 1.609 -11.43 -2.373 1 92.88 185 ALA B O 1
ATOM 4044 N N . GLY B 1 186 ? -0.262 -10.414 -2.037 1 94.19 186 GLY B N 1
ATOM 4045 C CA . GLY B 1 186 ? 0.272 -9.484 -1.06 1 94.19 186 GLY B CA 1
ATOM 4046 C C . GLY B 1 186 ? 0.344 -8.055 -1.574 1 94.19 186 GLY B C 1
ATOM 4047 O O . GLY B 1 186 ? -0.427 -7.672 -2.455 1 94.19 186 GLY B O 1
ATOM 4048 N N . GLY B 1 187 ? 1.204 -7.273 -0.947 1 92.5 187 GLY B N 1
ATOM 4049 C CA . GLY B 1 187 ? 1.344 -5.891 -1.373 1 92.5 187 GLY B CA 1
ATOM 4050 C C . GLY B 1 187 ? 0.029 -5.133 -1.382 1 92.5 187 GLY B C 1
ATOM 4051 O O . GLY B 1 187 ? -0.8 -5.309 -0.486 1 92.5 187 GLY B O 1
ATOM 4052 N N . LEU B 1 188 ? -0.083 -4.359 -2.406 1 91.5 188 LEU B N 1
ATOM 4053 C CA . LEU B 1 188 ? -1.278 -3.531 -2.51 1 91.5 188 LEU B CA 1
ATOM 4054 C C . LEU B 1 188 ? -2.523 -4.391 -2.703 1 91.5 188 LEU B C 1
ATOM 4056 O O . LEU B 1 188 ? -3.639 -3.951 -2.416 1 91.5 188 LEU B O 1
ATOM 4060 N N . GLY B 1 189 ? -2.344 -5.605 -3.191 1 93.25 189 GLY B N 1
ATOM 4061 C CA . GLY B 1 189 ? -3.463 -6.527 -3.316 1 93.25 189 GLY B CA 1
ATOM 4062 C C . GLY B 1 189 ? -4.133 -6.832 -1.991 1 93.25 189 GLY B C 1
ATOM 4063 O O . GLY B 1 189 ? -5.359 -6.965 -1.926 1 93.25 189 GLY B O 1
ATOM 4064 N N . ALA B 1 190 ? -3.332 -6.93 -0.953 1 96.75 190 ALA B N 1
ATOM 4065 C CA . ALA B 1 190 ? -3.877 -7.199 0.376 1 96.75 190 ALA B CA 1
ATOM 4066 C C . ALA B 1 190 ? -4.777 -6.059 0.841 1 96.75 190 ALA B C 1
ATOM 4068 O O . ALA B 1 190 ? -5.84 -6.293 1.423 1 96.75 190 ALA B O 1
ATOM 4069 N N . ALA B 1 191 ? -4.359 -4.867 0.58 1 95.81 191 ALA B N 1
ATOM 4070 C CA . ALA B 1 191 ? -5.168 -3.707 0.943 1 95.81 191 ALA B CA 1
ATOM 4071 C C . ALA B 1 191 ? -6.461 -3.664 0.131 1 95.81 191 ALA B C 1
ATOM 4073 O O . ALA B 1 191 ? -7.535 -3.408 0.676 1 95.81 191 ALA B O 1
ATOM 4074 N N . ALA B 1 192 ? -6.316 -3.9 -1.147 1 92.62 192 ALA B N 1
ATOM 4075 C CA . ALA B 1 192 ? -7.484 -3.898 -2.027 1 92.62 192 ALA B CA 1
ATOM 4076 C C . ALA B 1 192 ? -8.5 -4.945 -1.588 1 92.62 192 ALA B C 1
ATOM 4078 O O . ALA B 1 192 ? -9.703 -4.684 -1.579 1 92.62 192 ALA B O 1
ATOM 4079 N N . LEU B 1 193 ? -7.988 -6.066 -1.251 1 95 193 LEU B N 1
ATOM 4080 C CA . LEU B 1 193 ? -8.852 -7.141 -0.773 1 95 193 LEU B CA 1
ATOM 4081 C C . LEU B 1 193 ? -9.586 -6.727 0.498 1 95 193 LEU B C 1
ATOM 4083 O O . LEU B 1 193 ? -10.805 -6.879 0.595 1 95 193 LEU B O 1
ATOM 4087 N N . ALA B 1 194 ? -8.891 -6.203 1.461 1 97.5 194 ALA B N 1
ATOM 4088 C CA . ALA B 1 194 ? -9.5 -5.762 2.713 1 97.5 194 ALA B CA 1
ATOM 4089 C C . ALA B 1 194 ? -10.555 -4.688 2.461 1 97.5 194 ALA B C 1
ATOM 4091 O O . ALA B 1 194 ? -11.648 -4.738 3.027 1 97.5 194 ALA B O 1
ATOM 4092 N N . LEU B 1 195 ? -10.219 -3.75 1.62 1 95 195 LEU B N 1
ATOM 4093 C CA . LEU B 1 195 ? -11.141 -2.664 1.304 1 95 195 LEU B CA 1
ATOM 4094 C C . LEU B 1 195 ? -12.391 -3.195 0.601 1 95 195 LEU B C 1
ATOM 4096 O O . LEU B 1 195 ? -13.492 -2.699 0.826 1 95 195 LEU B O 1
ATOM 4100 N N . SER B 1 196 ? -12.211 -4.188 -0.245 1 92.75 196 SER B N 1
ATOM 4101 C CA . SER B 1 196 ? -13.352 -4.812 -0.903 1 92.75 196 SER B CA 1
ATOM 4102 C C . SER B 1 196 ? -14.281 -5.473 0.11 1 92.75 196 SER B C 1
ATOM 4104 O O . SER B 1 196 ? -15.5 -5.375 -0.004 1 92.75 196 SER B O 1
ATOM 4106 N N . ILE B 1 197 ? -13.727 -6.133 1.071 1 94.5 197 ILE B N 1
ATOM 4107 C CA . ILE B 1 197 ? -14.523 -6.766 2.119 1 94.5 197 ILE B CA 1
ATOM 4108 C C . ILE B 1 197 ? -15.281 -5.699 2.902 1 94.5 197 ILE B C 1
ATOM 4110 O O . ILE B 1 197 ? -16.484 -5.836 3.137 1 94.5 197 ILE B O 1
ATOM 4114 N N . ILE B 1 198 ? -14.648 -4.648 3.273 1 94.75 198 ILE B N 1
ATOM 4115 C CA . ILE B 1 198 ? -15.266 -3.572 4.043 1 94.75 198 ILE B CA 1
ATOM 4116 C C . ILE B 1 198 ? -16.375 -2.924 3.225 1 94.75 198 ILE B C 1
ATOM 4118 O O . ILE B 1 198 ? -17.453 -2.629 3.752 1 94.75 198 ILE B O 1
ATOM 4122 N N . GLN B 1 199 ? -16.094 -2.705 1.954 1 89.38 199 GLN B N 1
ATOM 4123 C CA . GLN B 1 199 ? -17.094 -2.141 1.056 1 89.38 199 GLN B CA 1
ATOM 4124 C C . GLN B 1 199 ? -18.359 -2.994 1.038 1 89.38 199 GLN B C 1
ATOM 4126 O O . GLN B 1 199 ? -19.469 -2.469 1.137 1 89.38 199 GLN B O 1
ATOM 4131 N N . ASN B 1 200 ? -18.219 -4.277 0.981 1 90.44 200 ASN B N 1
ATOM 4132 C CA . ASN B 1 200 ? -19.328 -5.207 0.83 1 90.44 200 ASN B CA 1
ATOM 4133 C C . ASN B 1 200 ? -20.016 -5.473 2.162 1 90.44 200 ASN B C 1
ATOM 4135 O O . ASN B 1 200 ? -21.234 -5.66 2.207 1 90.44 200 ASN B O 1
ATOM 4139 N N . GLU B 1 201 ? -19.234 -5.504 3.26 1 91.38 201 GLU B N 1
ATOM 4140 C CA . GLU B 1 201 ? -19.75 -5.934 4.551 1 91.38 201 GLU B CA 1
ATOM 4141 C C . GLU B 1 201 ? -20.266 -4.742 5.363 1 91.38 201 GLU B C 1
ATOM 4143 O O . GLU B 1 201 ? -21.125 -4.902 6.23 1 91.38 201 GLU B O 1
ATOM 4148 N N . ILE B 1 202 ? -19.688 -3.592 5.102 1 91.44 202 ILE B N 1
ATOM 4149 C CA . ILE B 1 202 ? -20.047 -2.441 5.926 1 91.44 202 ILE B CA 1
ATOM 4150 C C . ILE B 1 202 ? -20.578 -1.315 5.047 1 91.44 202 ILE B C 1
ATOM 4152 O O . ILE B 1 202 ? -21.781 -1.068 5.012 1 91.44 202 ILE B O 1
ATOM 4156 N N . SER B 1 203 ? -19.672 -0.621 4.27 1 86.56 203 SER B N 1
ATOM 4157 C CA . SER B 1 203 ? -20.156 0.41 3.352 1 86.56 203 SER B CA 1
ATOM 4158 C C . SER B 1 203 ? -19.047 0.861 2.404 1 86.56 203 SER B C 1
ATOM 4160 O O . SER B 1 203 ? -17.875 0.81 2.752 1 86.56 203 SER B O 1
ATOM 4162 N N . GLU B 1 204 ? -19.453 1.273 1.278 1 84 204 GLU B N 1
ATOM 4163 C CA . GLU B 1 204 ? -18.516 1.843 0.314 1 84 204 GLU B CA 1
ATOM 4164 C C . GLU B 1 204 ? -17.922 3.152 0.826 1 84 204 GLU B C 1
ATOM 4166 O O . GLU B 1 204 ? -16.734 3.438 0.603 1 84 204 GLU B O 1
ATOM 4171 N N . GLU B 1 205 ? -18.656 3.91 1.499 1 81.12 205 GLU B N 1
ATOM 4172 C CA . GLU B 1 205 ? -18.203 5.191 2.037 1 81.12 205 GLU B CA 1
ATOM 4173 C C . GLU B 1 205 ? -17.047 5.004 3.014 1 81.12 205 GLU B C 1
ATOM 4175 O O . GLU B 1 205 ? -16.047 5.723 2.941 1 81.12 205 GLU B O 1
ATOM 4180 N N . LEU B 1 206 ? -17.219 4.039 3.85 1 87.62 206 LEU B N 1
ATOM 4181 C CA . LEU B 1 206 ? -16.156 3.764 4.82 1 87.62 206 LEU B CA 1
ATOM 4182 C C . LEU B 1 206 ? -14.906 3.246 4.129 1 87.62 206 LEU B C 1
ATOM 4184 O O . LEU B 1 206 ? -13.797 3.672 4.449 1 87.62 206 LEU B O 1
ATOM 4188 N N . ALA B 1 207 ? -15.109 2.367 3.162 1 91 207 ALA B N 1
ATOM 4189 C CA . ALA B 1 207 ? -13.977 1.85 2.398 1 91 207 ALA B CA 1
ATOM 4190 C C . ALA B 1 207 ? -13.227 2.979 1.7 1 91 207 ALA B C 1
ATOM 4192 O O . ALA B 1 207 ? -11.992 3.008 1.706 1 91 207 ALA B O 1
ATOM 4193 N N . ARG B 1 208 ? -13.906 3.877 1.164 1 83.88 208 ARG B N 1
ATOM 4194 C CA . ARG B 1 208 ? -13.312 5.02 0.474 1 83.88 208 ARG B CA 1
ATOM 4195 C C . ARG B 1 208 ? -12.539 5.902 1.447 1 83.88 208 ARG B C 1
ATOM 4197 O O . ARG B 1 208 ? -11.445 6.371 1.133 1 83.88 208 ARG B O 1
ATOM 4204 N N . LYS B 1 209 ? -13.109 6.129 2.547 1 83.75 209 LYS B N 1
ATOM 4205 C CA . LYS B 1 209 ? -12.445 6.93 3.572 1 83.75 209 LYS B CA 1
ATOM 4206 C C . LYS B 1 209 ? -11.125 6.297 3.988 1 83.75 209 LYS B C 1
ATOM 4208 O O . LYS B 1 209 ? -10.102 6.984 4.07 1 83.75 209 LYS B O 1
ATOM 4213 N N . ILE B 1 210 ? -11.156 5.039 4.195 1 92.19 210 ILE B N 1
ATOM 4214 C CA . ILE B 1 210 ? -9.977 4.309 4.633 1 92.19 210 ILE B CA 1
ATOM 4215 C C . ILE B 1 210 ? -8.922 4.328 3.529 1 92.19 210 ILE B C 1
ATOM 4217 O O . ILE B 1 210 ? -7.734 4.539 3.797 1 92.19 210 ILE B O 1
ATOM 4221 N N . ALA B 1 211 ? -9.359 4.074 2.314 1 89.75 211 ALA B N 1
ATOM 4222 C CA . ALA B 1 211 ? -8.445 4.152 1.178 1 89.75 211 ALA B CA 1
ATOM 4223 C C . ALA B 1 211 ? -7.766 5.516 1.117 1 89.75 211 ALA B C 1
ATOM 4225 O O . ALA B 1 211 ? -6.562 5.605 0.851 1 89.75 211 ALA B O 1
ATOM 4226 N N . SER B 1 212 ? -8.5 6.496 1.433 1 84.81 212 SER B N 1
ATOM 4227 C CA . SER B 1 212 ? -7.969 7.855 1.423 1 84.81 212 SER B CA 1
ATOM 4228 C C . SER B 1 212 ? -6.938 8.055 2.529 1 84.81 212 SER B C 1
ATOM 4230 O O . SER B 1 212 ? -5.895 8.672 2.307 1 84.81 212 SER B O 1
ATOM 4232 N N . ILE B 1 213 ? -7.191 7.531 3.656 1 86.81 213 ILE B N 1
ATOM 4233 C CA . ILE B 1 213 ? -6.277 7.648 4.789 1 86.81 213 ILE B CA 1
ATOM 4234 C C . ILE B 1 213 ? -4.965 6.938 4.465 1 86.81 213 ILE B C 1
ATOM 4236 O O . ILE B 1 213 ? -3.885 7.449 4.77 1 86.81 213 ILE B O 1
ATOM 4240 N N . LEU B 1 214 ? -5.047 5.828 3.773 1 92 214 LEU B N 1
ATOM 4241 C CA . LEU B 1 214 ? -3.879 5.008 3.473 1 92 214 LEU B CA 1
ATOM 4242 C C . LEU B 1 214 ? -3.273 5.398 2.129 1 92 214 LEU B C 1
ATOM 4244 O O . LEU B 1 214 ? -2.301 4.785 1.68 1 92 214 LEU B O 1
ATOM 4248 N N . LEU B 1 215 ? -3.893 6.352 1.47 1 87.81 215 LEU B N 1
ATOM 4249 C CA . LEU B 1 215 ? -3.436 6.879 0.187 1 87.81 215 LEU B CA 1
ATOM 4250 C C . LEU B 1 215 ? -3.482 5.797 -0.889 1 87.81 215 LEU B C 1
ATOM 4252 O O . LEU B 1 215 ? -2.586 5.715 -1.731 1 87.81 215 LEU B O 1
ATOM 4256 N N . ILE B 1 216 ? -4.43 4.887 -0.767 1 86.81 216 ILE B N 1
ATOM 4257 C CA . ILE B 1 216 ? -4.652 3.834 -1.751 1 86.81 216 ILE B CA 1
ATOM 4258 C C . ILE B 1 216 ? -5.652 4.312 -2.801 1 86.81 216 ILE B C 1
ATOM 4260 O O . ILE B 1 216 ? -6.758 4.738 -2.465 1 86.81 216 ILE B O 1
ATOM 4264 N N . PRO B 1 217 ? -5.277 4.223 -4.066 1 76.44 217 PRO B N 1
ATOM 4265 C CA . PRO B 1 217 ? -6.27 4.555 -5.09 1 76.44 217 PRO B CA 1
ATOM 4266 C C . PRO B 1 217 ? -7.484 3.625 -5.062 1 76.44 217 PRO B C 1
ATOM 4268 O O . PRO B 1 217 ? -7.348 2.424 -5.305 1 76.44 217 PRO B O 1
ATOM 4271 N N . TYR B 1 218 ? -8.602 4.199 -4.762 1 77.69 218 TYR B N 1
ATOM 4272 C CA . TYR B 1 218 ? -9.797 3.383 -4.539 1 77.69 218 TYR B CA 1
ATOM 4273 C C . TYR B 1 218 ? -10.219 2.678 -5.82 1 77.69 218 TYR B C 1
ATOM 4275 O O . TYR B 1 218 ? -10.922 1.662 -5.777 1 77.69 218 TYR B O 1
ATOM 4283 N N . GLU B 1 219 ? -9.844 3.225 -6.969 1 68.44 219 GLU B N 1
ATOM 4284 C CA . GLU B 1 219 ? -10.141 2.6 -8.25 1 68.44 219 GLU B CA 1
ATOM 4285 C C . GLU B 1 219 ? -9.594 1.178 -8.32 1 68.44 219 GLU B C 1
ATOM 4287 O O . GLU B 1 219 ? -10.094 0.346 -9.078 1 68.44 219 GLU B O 1
ATOM 4292 N N . LEU B 1 220 ? -8.617 0.983 -7.484 1 66.5 220 LEU B N 1
ATOM 4293 C CA . LEU B 1 220 ? -8.031 -0.349 -7.445 1 66.5 220 LEU B CA 1
ATOM 4294 C C . LEU B 1 220 ? -8.969 -1.341 -6.766 1 66.5 220 LEU B C 1
ATOM 4296 O O . LEU B 1 220 ? -8.859 -2.551 -6.977 1 66.5 220 LEU B O 1
ATOM 4300 N N . VAL B 1 221 ? -9.758 -0.849 -5.871 1 67.25 221 VAL B N 1
ATOM 4301 C CA . VAL B 1 221 ? -10.688 -1.683 -5.117 1 67.25 221 VAL B CA 1
ATOM 4302 C C . VAL B 1 221 ? -11.867 -2.072 -6.004 1 67.25 221 VAL B C 1
ATOM 4304 O O . VAL B 1 221 ? -12.344 -3.207 -5.949 1 67.25 221 VAL B O 1
ATOM 4307 N N . ARG B 1 222 ? -12.422 -0.979 -6.648 1 55.38 222 ARG B N 1
ATOM 4308 C CA . ARG B 1 222 ? -13.625 -1.175 -7.445 1 55.38 222 ARG B CA 1
ATOM 4309 C C . ARG B 1 222 ? -13.352 -2.072 -8.648 1 55.38 222 ARG B C 1
ATOM 4311 O O . ARG B 1 222 ? -14.242 -2.799 -9.102 1 55.38 222 ARG B O 1
ATOM 4318 N N . SER B 1 223 ? -12.203 -1.681 -9.211 1 46.19 223 SER B N 1
ATOM 4319 C CA . SER B 1 223 ? -12.031 -2.318 -10.516 1 46.19 223 SER B CA 1
ATOM 4320 C C . SER B 1 223 ? -11.648 -3.785 -10.359 1 46.19 223 SER B C 1
ATOM 4322 O O . SER B 1 223 ? -10.789 -4.125 -9.547 1 46.19 223 SER B O 1
ATOM 4324 N N . GLU B 1 224 ? -12.625 -4.598 -10.305 1 44.19 224 GLU B N 1
ATOM 4325 C CA . GLU B 1 224 ? -12.211 -5.953 -10.664 1 44.19 224 GLU B CA 1
ATOM 4326 C C . GLU B 1 224 ? -10.977 -5.934 -11.555 1 44.19 224 GLU B C 1
ATOM 4328 O O . GLU B 1 224 ? -10.719 -6.887 -12.289 1 44.19 224 GLU B O 1
ATOM 4333 N N . GLN B 1 225 ? -10.383 -4.754 -11.57 1 41.06 225 GLN B N 1
ATOM 4334 C CA . GLN B 1 225 ? -9.328 -4.598 -12.57 1 41.06 225 GLN B CA 1
ATOM 4335 C C . GLN B 1 225 ? -8.047 -5.293 -12.125 1 41.06 225 GLN B C 1
ATOM 4337 O O . GLN B 1 225 ? -7.734 -5.328 -10.938 1 41.06 225 GLN B O 1
ATOM 4342 N N . PRO B 1 226 ? -7.539 -6.086 -12.938 1 39.56 226 PRO B N 1
ATOM 4343 C CA . PRO B 1 226 ? -6.254 -6.758 -12.711 1 39.56 226 PRO B CA 1
ATOM 4344 C C . PRO B 1 226 ? -5.188 -5.82 -12.156 1 39.56 226 PRO B C 1
ATOM 4346 O O . PRO B 1 226 ? -5.184 -4.625 -12.469 1 39.56 226 PRO B O 1
ATOM 4349 N N . ALA B 1 227 ? -4.574 -5.988 -10.953 1 40.62 227 ALA B N 1
ATOM 4350 C CA . ALA B 1 227 ? -3.434 -5.359 -10.297 1 40.62 227 ALA B CA 1
ATOM 4351 C C . ALA B 1 227 ? -2.412 -4.867 -11.312 1 40.62 227 ALA B C 1
ATOM 4353 O O . ALA B 1 227 ? -1.609 -3.979 -11.023 1 40.62 227 ALA B O 1
ATOM 4354 N N . LEU B 1 228 ? -2.186 -5.43 -12.383 1 38.94 228 LEU B N 1
ATOM 4355 C CA . LEU B 1 228 ? -1.111 -5.305 -13.367 1 38.94 228 LEU B CA 1
ATOM 4356 C C . LEU B 1 228 ? -1.067 -3.895 -13.945 1 38.94 228 LEU B C 1
ATOM 4358 O O . LEU B 1 228 ? -0.14 -3.551 -14.68 1 38.94 228 LEU B O 1
ATOM 4362 N N . SER B 1 229 ? -2.121 -3.105 -13.914 1 37.28 229 SER B N 1
ATOM 4363 C CA . SER B 1 229 ? -2.098 -1.851 -14.664 1 37.28 229 SER B CA 1
ATOM 4364 C C . SER B 1 229 ? -1.095 -0.871 -14.062 1 37.28 229 SER B C 1
ATOM 4366 O O . SER B 1 229 ? -0.804 0.17 -14.656 1 37.28 229 SER B O 1
ATOM 4368 N N . PHE B 1 230 ? -0.829 -0.963 -12.922 1 33.72 230 PHE B N 1
ATOM 4369 C CA . PHE B 1 230 ? -0.051 0.081 -12.266 1 33.72 230 PHE B CA 1
ATOM 4370 C C . PHE B 1 230 ? 1.411 0.017 -12.695 1 33.72 230 PHE B C 1
ATOM 4372 O O . PHE B 1 230 ? 2.221 0.849 -12.281 1 33.72 230 PHE B O 1
ATOM 4379 N N . ASN B 1 231 ? 2.039 -1.063 -12.836 1 33.44 231 ASN B N 1
ATOM 4380 C CA . ASN B 1 231 ? 3.459 -1.01 -13.164 1 33.44 231 ASN B CA 1
ATOM 4381 C C . ASN B 1 231 ? 3.701 -0.283 -14.484 1 33.44 231 ASN B C 1
ATOM 4383 O O . ASN B 1 231 ? 3.133 -0.652 -15.516 1 33.44 231 ASN B O 1
ATOM 4387 N N . GLY B 1 232 ? 3.592 0.898 -14.523 1 33.38 232 GLY B N 1
ATOM 4388 C CA . GLY B 1 232 ? 4.223 1.494 -15.695 1 33.38 232 GLY B CA 1
ATOM 4389 C C . GLY B 1 232 ? 5.125 0.53 -16.438 1 33.38 232 GLY B C 1
ATOM 4390 O O . GLY B 1 232 ? 5.723 0.89 -17.453 1 33.38 232 GLY B O 1
ATOM 4391 N N . VAL B 1 233 ? 6.008 -0.097 -15.695 1 32.41 233 VAL B N 1
ATOM 4392 C CA . VAL B 1 233 ? 6.746 -1.076 -16.484 1 32.41 233 VAL B CA 1
ATOM 4393 C C . VAL B 1 233 ? 5.766 -1.987 -17.219 1 32.41 233 VAL B C 1
ATOM 4395 O O . VAL B 1 233 ? 4.711 -2.34 -16.688 1 32.41 233 VAL B O 1
ATOM 4398 N N . ARG B 1 234 ? 5.812 -2.166 -18.438 1 40.22 234 ARG B N 1
ATOM 4399 C CA . ARG B 1 234 ? 5.168 -3.215 -19.219 1 40.22 234 ARG B CA 1
ATOM 4400 C C . ARG B 1 234 ? 4.824 -4.418 -18.344 1 40.22 234 ARG B C 1
ATOM 4402 O O . ARG B 1 234 ? 5.715 -5.047 -17.766 1 40.22 234 ARG B O 1
ATOM 4409 N N . SER B 1 235 ? 3.633 -4.406 -17.531 1 46.66 235 SER B N 1
ATOM 4410 C CA . SER B 1 235 ? 3.104 -5.586 -16.859 1 46.66 235 SER B CA 1
ATOM 4411 C C . SER B 1 235 ? 3.758 -6.863 -17.375 1 46.66 235 SER B C 1
ATOM 4413 O O . SER B 1 235 ? 4.055 -6.973 -18.562 1 46.66 235 SER B O 1
ATOM 4415 N N . PRO B 1 236 ? 4.375 -7.488 -16.469 1 49.66 236 PRO B N 1
ATOM 4416 C CA . PRO B 1 236 ? 4.891 -8.742 -17.016 1 49.66 236 PRO B CA 1
ATOM 4417 C C . PRO B 1 236 ? 3.938 -9.383 -18.016 1 49.66 236 PRO B C 1
ATOM 4419 O O . PRO B 1 236 ? 4.379 -9.922 -19.031 1 49.66 236 PRO B O 1
ATOM 4422 N N . MET B 1 237 ? 2.646 -9.133 -17.688 1 58.78 237 MET B N 1
ATOM 4423 C CA . MET B 1 237 ? 1.676 -9.695 -18.609 1 58.78 237 MET B CA 1
ATOM 4424 C C . MET B 1 237 ? 1.778 -9.016 -19.984 1 58.78 237 MET B C 1
ATOM 4426 O O . MET B 1 237 ? 1.786 -9.688 -21.016 1 58.78 237 MET B O 1
ATOM 4430 N N . ILE B 1 238 ? 1.93 -7.691 -19.812 1 66.62 238 ILE B N 1
ATOM 4431 C CA . ILE B 1 238 ? 2.039 -6.961 -21.078 1 66.62 238 ILE B CA 1
ATOM 4432 C C . ILE B 1 238 ? 3.348 -7.324 -21.766 1 66.62 238 ILE B C 1
ATOM 4434 O O . ILE B 1 238 ? 3.373 -7.543 -22.984 1 66.62 238 ILE B O 1
ATOM 4438 N N . ARG B 1 239 ? 4.297 -7.383 -20.953 1 64.81 239 ARG B N 1
ATOM 4439 C CA . ARG B 1 239 ? 5.582 -7.777 -21.531 1 64.81 239 ARG B CA 1
ATOM 4440 C C . ARG B 1 239 ? 5.512 -9.188 -22.094 1 64.81 239 ARG B C 1
ATOM 4442 O O . ARG B 1 239 ? 6.023 -9.453 -23.188 1 64.81 239 ARG B O 1
ATOM 4449 N N . LYS B 1 240 ? 4.926 -10.062 -21.344 1 71.94 240 LYS B N 1
ATOM 4450 C CA . LYS B 1 240 ? 4.75 -11.43 -21.828 1 71.94 240 LYS B CA 1
ATOM 4451 C C . LYS B 1 240 ? 3.883 -11.453 -23.078 1 71.94 240 LYS B C 1
ATOM 4453 O O . LYS B 1 240 ? 4.184 -12.172 -24.031 1 71.94 240 LYS B O 1
ATOM 4458 N N . ALA B 1 241 ? 2.836 -10.656 -22.969 1 79.12 241 ALA B N 1
ATOM 4459 C CA . ALA B 1 241 ? 1.978 -10.586 -24.141 1 79.12 241 ALA B CA 1
ATOM 4460 C C . ALA B 1 241 ? 2.748 -10.062 -25.359 1 79.12 241 ALA B C 1
ATOM 4462 O O . ALA B 1 241 ? 2.666 -10.633 -26.453 1 79.12 241 ALA B O 1
ATOM 4463 N N . ILE B 1 242 ? 3.545 -9.086 -25.016 1 78.5 242 ILE B N 1
ATOM 4464 C CA . ILE B 1 242 ? 4.328 -8.484 -26.094 1 78.5 242 ILE B CA 1
ATOM 4465 C C . ILE B 1 242 ? 5.363 -9.484 -26.594 1 78.5 242 ILE B C 1
ATOM 4467 O O . ILE B 1 242 ? 5.594 -9.594 -27.812 1 78.5 242 ILE B O 1
ATOM 4471 N N . ARG B 1 243 ? 5.887 -10.18 -25.719 1 78.75 243 ARG B N 1
ATOM 4472 C CA . ARG B 1 243 ? 6.824 -11.219 -26.125 1 78.75 243 ARG B CA 1
ATOM 4473 C C . ARG B 1 243 ? 6.133 -12.273 -26.984 1 78.75 243 ARG B C 1
ATOM 4475 O O . ARG B 1 243 ? 6.68 -12.719 -27.984 1 78.75 243 ARG B O 1
ATOM 4482 N N . ILE B 1 244 ? 5.004 -12.703 -26.531 1 83.5 244 ILE B N 1
ATOM 4483 C CA . ILE B 1 244 ? 4.227 -13.656 -27.328 1 83.5 244 ILE B CA 1
ATOM 4484 C C . ILE B 1 244 ? 3.951 -13.07 -28.703 1 83.5 244 ILE B C 1
ATOM 4486 O O . ILE B 1 244 ? 4.102 -13.758 -29.719 1 83.5 244 ILE B O 1
ATOM 4490 N N . PHE B 1 245 ? 3.604 -11.773 -28.703 1 85.94 245 PHE B N 1
ATOM 4491 C CA . PHE B 1 245 ? 3.383 -11.117 -29.984 1 85.94 245 PHE B CA 1
ATOM 4492 C C . PHE B 1 245 ? 4.633 -11.203 -30.859 1 85.94 245 PHE B C 1
ATOM 4494 O O . PHE B 1 245 ? 4.559 -11.609 -32.031 1 85.94 245 PHE B O 1
ATOM 4501 N N . GLU B 1 246 ? 5.699 -10.875 -30.234 1 82.5 246 GLU B N 1
ATOM 4502 C CA . GLU B 1 246 ? 6.957 -10.805 -30.969 1 82.5 246 GLU B CA 1
ATOM 4503 C C . GLU B 1 246 ? 7.371 -12.188 -31.484 1 82.5 246 GLU B C 1
ATOM 4505 O O . GLU B 1 246 ? 7.871 -12.312 -32.594 1 82.5 246 GLU B O 1
ATOM 4510 N N . GLU B 1 247 ? 7.148 -13.172 -30.703 1 81.69 247 GLU B N 1
ATOM 4511 C CA . GLU B 1 247 ? 7.562 -14.539 -31.031 1 81.69 247 GLU B CA 1
ATOM 4512 C C . GLU B 1 247 ? 6.625 -15.172 -32.062 1 81.69 247 GLU B C 1
ATOM 4514 O O . GLU B 1 247 ? 6.973 -16.172 -32.688 1 81.69 247 GLU B O 1
ATOM 4519 N N . THR B 1 248 ? 5.461 -14.562 -32.188 1 85.31 248 THR B N 1
ATOM 4520 C CA . THR B 1 248 ? 4.465 -15.203 -33.062 1 85.31 248 THR B CA 1
ATOM 4521 C C . THR B 1 248 ? 3.992 -14.242 -34.125 1 85.31 248 THR B C 1
ATOM 4523 O O . THR B 1 248 ? 2.842 -14.312 -34.594 1 85.31 248 THR B O 1
ATOM 4526 N N . LEU B 1 249 ? 4.781 -13.344 -34.531 1 85.12 249 LEU B N 1
ATOM 4527 C CA . LEU B 1 249 ? 4.375 -12.305 -35.469 1 85.12 249 LEU B CA 1
ATOM 4528 C C . LEU B 1 249 ? 4 -12.914 -36.812 1 85.12 249 LEU B C 1
ATOM 4530 O O . LEU B 1 249 ? 3.021 -12.5 -37.438 1 85.12 249 LEU B O 1
ATOM 4534 N N . GLU B 1 250 ? 4.793 -13.844 -37.281 1 84 250 GLU B N 1
ATOM 4535 C CA . GLU B 1 250 ? 4.594 -14.469 -38.594 1 84 250 GLU B CA 1
ATOM 4536 C C . GLU B 1 250 ? 3.344 -15.344 -38.594 1 84 250 GLU B C 1
ATOM 4538 O O . GLU B 1 250 ? 2.641 -15.414 -39.625 1 84 250 GLU B O 1
ATOM 4543 N N . ASP B 1 251 ? 3.133 -16.031 -37.5 1 83.62 251 ASP B N 1
ATOM 4544 C CA . ASP B 1 251 ? 1.954 -16.875 -37.312 1 83.62 251 ASP B CA 1
ATOM 4545 C C . ASP B 1 251 ? 1.195 -16.453 -36.031 1 83.62 251 ASP B C 1
ATOM 4547 O O . ASP B 1 251 ? 1.344 -17.078 -35 1 83.62 251 ASP B O 1
ATOM 4551 N N . PRO B 1 252 ? 0.383 -15.406 -36.281 1 80.69 252 PRO B N 1
ATOM 4552 C CA . PRO B 1 252 ? -0.197 -14.789 -35.094 1 80.69 252 PRO B CA 1
ATOM 4553 C C . PRO B 1 252 ? -1.186 -15.703 -34.375 1 80.69 252 PRO B C 1
ATOM 4555 O O . PRO B 1 252 ? -2.018 -16.344 -35.031 1 80.69 252 PRO B O 1
ATOM 4558 N N . VAL B 1 253 ? -1.042 -15.711 -33.062 1 84 253 VAL B N 1
ATOM 4559 C CA . VAL B 1 253 ? -1.95 -16.422 -32.156 1 84 253 VAL B CA 1
ATOM 4560 C C . VAL B 1 253 ? -3.178 -15.562 -31.875 1 84 253 VAL B C 1
ATOM 4562 O O . VAL B 1 253 ? -3.061 -14.352 -31.672 1 84 253 VAL B O 1
ATOM 4565 N N . PRO B 1 254 ? -4.355 -16.203 -32.062 1 86.25 254 PRO B N 1
ATOM 4566 C CA . PRO B 1 254 ? -5.555 -15.453 -31.688 1 86.25 254 PRO B CA 1
ATOM 4567 C C . PRO B 1 254 ? -5.469 -14.859 -30.281 1 86.25 254 PRO B C 1
ATOM 4569 O O . PRO B 1 254 ? -4.848 -15.453 -29.406 1 86.25 254 PRO B O 1
ATOM 4572 N N . MET B 1 255 ? -6.094 -13.656 -30.172 1 87 255 MET B N 1
ATOM 4573 C CA . MET B 1 255 ? -6.023 -12.938 -28.906 1 87 255 MET B CA 1
ATOM 4574 C C . MET B 1 255 ? -6.508 -13.805 -27.75 1 87 255 MET B C 1
ATOM 4576 O O . MET B 1 255 ? -5.973 -13.734 -26.641 1 87 255 MET B O 1
ATOM 4580 N N . ILE B 1 256 ? -7.516 -14.602 -28.141 1 84.81 256 ILE B N 1
ATOM 4581 C CA . ILE B 1 256 ? -8.07 -15.492 -27.125 1 84.81 256 ILE B CA 1
ATOM 4582 C C . ILE B 1 256 ? -7 -16.469 -26.656 1 84.81 256 ILE B C 1
ATOM 4584 O O . ILE B 1 256 ? -6.934 -16.812 -25.469 1 84.81 256 ILE B O 1
ATOM 4588 N N . ASP B 1 257 ? -6.152 -16.891 -27.531 1 85.62 257 ASP B N 1
ATOM 4589 C CA . ASP B 1 257 ? -5.098 -17.844 -27.203 1 85.62 257 ASP B CA 1
ATOM 4590 C C . ASP B 1 257 ? -3.953 -17.156 -26.453 1 85.62 257 ASP B C 1
ATOM 4592 O O . ASP B 1 257 ? -3.338 -17.75 -25.578 1 85.62 257 ASP B O 1
ATOM 4596 N N . VAL B 1 258 ? -3.697 -15.938 -26.844 1 85.75 258 VAL B N 1
ATOM 4597 C CA . VAL B 1 258 ? -2.699 -15.164 -26.109 1 85.75 258 VAL B CA 1
ATOM 4598 C C . VAL B 1 258 ? -3.145 -14.992 -24.656 1 85.75 258 VAL B C 1
ATOM 4600 O O . VAL B 1 258 ? -2.367 -15.242 -23.734 1 85.75 258 VAL B O 1
ATOM 4603 N N . ALA B 1 259 ? -4.363 -14.641 -24.547 1 81.75 259 ALA B N 1
ATOM 4604 C CA . ALA B 1 259 ? -4.93 -14.453 -23.203 1 81.7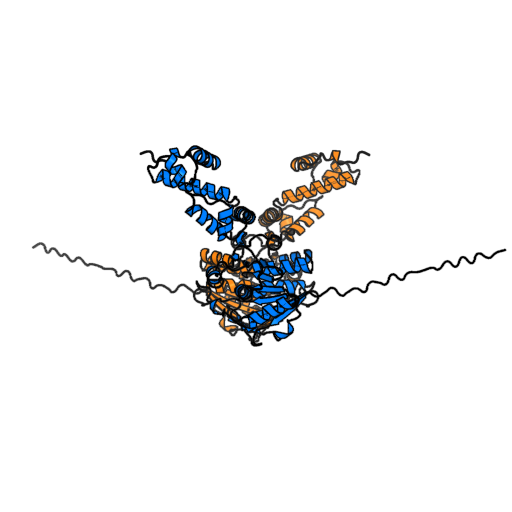5 259 ALA B CA 1
ATOM 4605 C C . ALA B 1 259 ? -4.867 -15.742 -22.406 1 81.75 259 ALA B C 1
ATOM 4607 O O . ALA B 1 259 ? -4.516 -15.727 -21.219 1 81.75 259 ALA B O 1
ATOM 4608 N N . ARG B 1 260 ? -5.152 -16.828 -23.109 1 76.81 260 ARG B N 1
ATOM 4609 C CA . ARG B 1 260 ? -5.113 -18.141 -22.469 1 76.81 260 ARG B CA 1
ATOM 4610 C C . ARG B 1 260 ? -3.711 -18.469 -21.969 1 76.81 260 ARG B C 1
ATOM 4612 O O . ARG B 1 260 ? -3.543 -18.969 -20.844 1 76.81 260 ARG B O 1
ATOM 4619 N N . ARG B 1 261 ? -2.76 -18.141 -22.75 1 75.19 261 ARG B N 1
ATOM 4620 C CA . ARG B 1 261 ? -1.369 -18.391 -22.391 1 75.19 261 ARG B CA 1
ATOM 4621 C C . ARG B 1 261 ? -0.951 -17.547 -21.188 1 75.19 261 ARG B C 1
ATOM 4623 O O . ARG B 1 261 ? -0.059 -17.922 -20.438 1 75.19 261 ARG B O 1
ATOM 4630 N N . LEU B 1 262 ? -1.604 -16.453 -21.156 1 71.88 262 LEU B N 1
ATOM 4631 C CA . LEU B 1 262 ? -1.294 -15.508 -20.078 1 71.88 262 LEU B CA 1
ATOM 4632 C C . LEU B 1 262 ? -2.135 -15.805 -18.844 1 71.88 262 LEU B C 1
ATOM 4634 O O . LEU B 1 262 ? -1.952 -15.172 -17.797 1 71.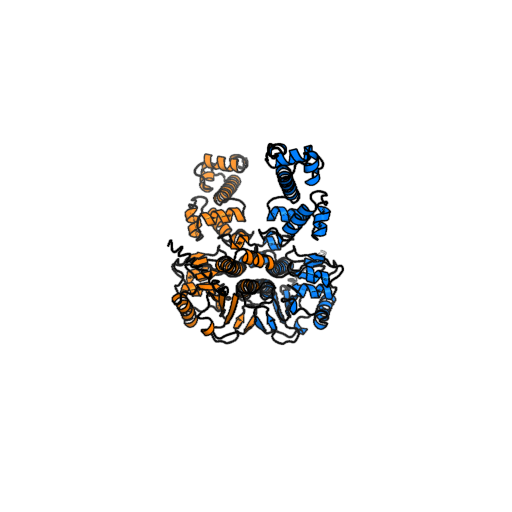88 262 LEU B O 1
ATOM 4638 N N . GLY B 1 263 ? -3.176 -16.734 -19.094 1 65.06 263 GLY B N 1
ATOM 4639 C CA . GLY B 1 263 ? -4.047 -17.109 -18 1 65.06 263 GLY B CA 1
ATOM 4640 C C . GLY B 1 263 ? -5.082 -16.047 -17.672 1 65.06 263 GLY B C 1
ATOM 4641 O O . GLY B 1 263 ? -5.48 -15.898 -16.516 1 65.06 263 GLY B O 1
ATOM 4642 N N . ILE B 1 264 ? -5.383 -15.242 -18.594 1 67.25 264 ILE B N 1
ATOM 4643 C CA . ILE B 1 264 ? -6.344 -14.164 -18.391 1 67.25 264 ILE B CA 1
ATOM 4644 C C . ILE B 1 264 ? -7.375 -14.172 -19.516 1 67.25 264 ILE B C 1
ATOM 4646 O O . ILE B 1 264 ? -7.238 -14.914 -20.484 1 67.25 264 ILE B O 1
ATOM 4650 N N . SER B 1 265 ? -8.547 -13.469 -19.266 1 68.38 265 SER B N 1
ATOM 4651 C CA . SER B 1 265 ? -9.531 -13.297 -20.328 1 68.38 265 SER B CA 1
ATOM 4652 C C . SER B 1 265 ? -9.078 -12.242 -21.328 1 68.38 265 SER B C 1
ATOM 4654 O O . SER B 1 265 ? -8.211 -11.422 -21.031 1 68.38 265 SER B O 1
ATOM 4656 N N . VAL B 1 266 ? -9.68 -12.367 -22.469 1 77.88 266 VAL B N 1
ATOM 4657 C CA . VAL B 1 266 ? -9.391 -11.375 -23.5 1 77.88 266 VAL B CA 1
ATOM 4658 C C . VAL B 1 266 ? -9.75 -9.984 -22.984 1 77.88 266 VAL B C 1
ATOM 4660 O O . VAL B 1 266 ? -9.031 -9.016 -23.25 1 77.88 266 VAL B O 1
ATOM 4663 N N . ARG B 1 267 ? -10.758 -9.961 -22.234 1 71.69 267 ARG B N 1
ATOM 4664 C CA . ARG B 1 267 ? -11.203 -8.68 -21.688 1 71.69 267 ARG B CA 1
ATOM 4665 C C . ARG B 1 267 ? -10.164 -8.109 -20.719 1 71.69 267 ARG B C 1
ATOM 4667 O O . ARG B 1 267 ? -9.836 -6.926 -20.797 1 71.69 267 ARG B O 1
ATOM 4674 N N . GLN B 1 268 ? -9.609 -8.852 -19.984 1 66.12 268 GLN B N 1
ATOM 4675 C CA . GLN B 1 268 ? -8.57 -8.453 -19.047 1 66.12 268 GLN B CA 1
ATOM 4676 C C . GLN B 1 268 ? -7.312 -8 -19.766 1 66.12 268 GLN B C 1
ATOM 4678 O O . GLN B 1 268 ? -6.676 -7.023 -19.375 1 66.12 268 GLN B O 1
ATOM 4683 N N . MET B 1 269 ? -6.977 -8.781 -20.797 1 75.62 269 MET B N 1
ATOM 4684 C CA . MET B 1 269 ? -5.809 -8.43 -21.594 1 75.62 269 MET B CA 1
ATOM 4685 C C . MET B 1 269 ? -5.973 -7.051 -22.219 1 75.62 269 MET B C 1
ATOM 4687 O O . MET B 1 269 ? -5.082 -6.207 -22.125 1 75.62 269 MET B O 1
ATOM 4691 N N . GLU B 1 270 ? -7.113 -6.84 -22.734 1 77.25 270 GLU B N 1
ATOM 4692 C CA . GLU B 1 270 ? -7.391 -5.578 -23.406 1 77.25 270 GLU B CA 1
ATOM 4693 C C . GLU B 1 270 ? -7.375 -4.41 -22.422 1 77.25 270 GLU B C 1
ATOM 4695 O O . GLU B 1 270 ? -6.824 -3.35 -22.719 1 77.25 270 GLU B O 1
ATOM 4700 N N . ARG B 1 271 ? -7.852 -4.668 -21.375 1 68.38 271 ARG B N 1
ATOM 4701 C CA . ARG B 1 271 ? -7.852 -3.643 -20.344 1 68.38 271 ARG B CA 1
ATOM 4702 C C . ARG B 1 271 ? -6.43 -3.312 -19.891 1 68.38 271 ARG B C 1
ATOM 4704 O O . ARG B 1 271 ? -6.086 -2.143 -19.719 1 68.38 271 ARG B O 1
ATOM 4711 N N . GLY B 1 272 ? -5.656 -4.371 -19.734 1 65.69 272 GLY B N 1
ATOM 4712 C CA . GLY B 1 272 ? -4.258 -4.176 -19.391 1 65.69 272 GLY B CA 1
ATOM 4713 C C . GLY B 1 272 ? -3.506 -3.32 -20.391 1 65.69 272 GLY B C 1
ATOM 4714 O O . GLY B 1 272 ? -2.758 -2.418 -20 1 65.69 272 GLY B O 1
ATOM 4715 N N . PHE B 1 273 ? -3.709 -3.613 -21.609 1 73.19 273 PHE B N 1
ATOM 4716 C CA . PHE B 1 273 ? -3.025 -2.873 -22.656 1 73.19 273 PHE B CA 1
ATOM 4717 C C . PHE B 1 273 ? -3.465 -1.414 -22.672 1 73.19 273 PHE B C 1
ATOM 4719 O O . PHE B 1 273 ? -2.633 -0.51 -22.766 1 73.19 273 PHE B O 1
ATOM 4726 N N . ARG B 1 274 ? -4.66 -1.177 -22.484 1 67.69 274 ARG B N 1
ATOM 4727 C CA . ARG B 1 274 ? -5.18 0.186 -22.484 1 67.69 274 ARG B CA 1
ATOM 4728 C C . ARG B 1 274 ? -4.66 0.98 -21.297 1 67.69 274 ARG B C 1
ATOM 4730 O O . ARG B 1 274 ? -4.254 2.135 -21.438 1 67.69 274 ARG B O 1
ATOM 4737 N N . LEU B 1 275 ? -4.598 0.29 -20.328 1 58.62 275 LEU B N 1
ATOM 4738 C CA . LEU B 1 275 ? -4.176 0.948 -19.094 1 58.62 275 LEU B CA 1
ATOM 4739 C C . LEU B 1 275 ? -2.674 1.22 -19.109 1 58.62 275 LEU B C 1
ATOM 4741 O O . LEU B 1 275 ? -2.225 2.277 -18.656 1 58.62 275 LEU B O 1
ATOM 4745 N N . SER B 1 276 ? -1.957 0.214 -19.578 1 58.09 276 SER B N 1
ATOM 4746 C CA . SER B 1 276 ? -0.501 0.283 -19.5 1 58.09 276 SER B CA 1
ATOM 4747 C C . SER B 1 276 ? 0.07 1.116 -20.656 1 58.09 276 SER B C 1
ATOM 4749 O O . SER B 1 276 ? 1.036 1.858 -20.469 1 58.09 276 SER B O 1
ATOM 4751 N N . LEU B 1 277 ? -0.515 0.889 -21.812 1 63.69 277 LEU B N 1
ATOM 4752 C CA . LEU B 1 277 ? 0.122 1.453 -22.984 1 63.69 277 LEU B CA 1
ATOM 4753 C C . LEU B 1 277 ? -0.811 2.434 -23.688 1 63.69 277 LEU B C 1
ATOM 4755 O O . LEU B 1 277 ? -0.418 3.082 -24.672 1 63.69 277 LEU B O 1
ATOM 4759 N N . GLY B 1 278 ? -1.987 2.537 -23.125 1 62.12 278 GLY B N 1
ATOM 4760 C CA . GLY B 1 278 ? -2.963 3.41 -23.75 1 62.12 278 GLY B CA 1
ATOM 4761 C C . GLY B 1 278 ? -3.436 2.896 -25.109 1 62.12 278 GLY B C 1
ATOM 4762 O O . GLY B 1 278 ? -3.99 3.654 -25.906 1 62.12 278 GLY B O 1
ATOM 4763 N N . ARG B 1 279 ? -3.117 1.75 -25.391 1 73.81 279 ARG B N 1
ATOM 4764 C CA . ARG B 1 279 ? -3.445 1.101 -26.656 1 73.81 279 ARG B CA 1
ATOM 4765 C C . ARG B 1 279 ? -4.008 -0.298 -26.438 1 73.81 279 ARG B C 1
ATOM 4767 O O . ARG B 1 279 ? -3.789 -0.892 -25.375 1 73.81 279 ARG B O 1
ATOM 4774 N N . THR B 1 280 ? -4.812 -0.774 -27.406 1 81.88 280 THR B N 1
ATOM 4775 C CA . THR B 1 280 ? -5.301 -2.146 -27.312 1 81.88 280 THR B CA 1
ATOM 4776 C C . THR B 1 280 ? -4.188 -3.139 -27.641 1 81.88 280 THR B C 1
ATOM 4778 O O . THR B 1 280 ? -3.164 -2.766 -28.219 1 81.88 280 THR B O 1
ATOM 4781 N N . ALA B 1 281 ? -4.469 -4.367 -27.25 1 84.75 281 ALA B N 1
ATOM 4782 C CA . ALA B 1 281 ? -3.535 -5.438 -27.594 1 84.75 281 ALA B CA 1
ATOM 4783 C C . ALA B 1 281 ? -3.346 -5.539 -29.109 1 84.75 281 ALA B C 1
ATOM 4785 O O . ALA B 1 281 ? -2.229 -5.73 -29.594 1 84.75 281 ALA B O 1
ATOM 4786 N N . PHE B 1 282 ? -4.398 -5.32 -29.734 1 85.69 282 PHE B N 1
ATOM 4787 C CA . PHE B 1 282 ? -4.363 -5.379 -31.188 1 85.69 282 PHE B CA 1
ATOM 4788 C C . PHE B 1 282 ? -3.467 -4.285 -31.75 1 85.69 282 PHE B C 1
ATOM 4790 O O . PHE B 1 282 ? -2.631 -4.551 -32.625 1 85.69 282 PHE B O 1
ATOM 4797 N N . GLU B 1 283 ? -3.615 -3.143 -31.219 1 86.56 283 GLU B N 1
ATOM 4798 C CA . GLU B 1 283 ? -2.824 -2.012 -31.703 1 86.56 283 GLU B CA 1
ATOM 4799 C C . GLU B 1 283 ? -1.338 -2.223 -31.422 1 86.56 283 GLU B C 1
ATOM 4801 O O . GLU B 1 283 ? -0.498 -1.909 -32.281 1 86.56 283 GLU B O 1
ATOM 4806 N N . VAL B 1 284 ? -1.137 -2.734 -30.297 1 86 284 VAL B N 1
ATOM 4807 C CA . VAL B 1 284 ? 0.254 -2.979 -29.938 1 86 284 VAL B CA 1
ATOM 4808 C C . VAL B 1 284 ? 0.85 -4.043 -30.859 1 86 284 VAL B C 1
ATOM 4810 O O . VAL B 1 284 ? 1.974 -3.896 -31.344 1 86 284 VAL B O 1
ATOM 4813 N N . ARG B 1 285 ? 0.151 -5.098 -31.062 1 88.94 285 ARG B N 1
ATOM 4814 C CA . ARG B 1 285 ? 0.625 -6.137 -31.984 1 88.94 285 ARG B CA 1
ATOM 4815 C C . ARG B 1 285 ? 0.856 -5.578 -33.375 1 88.94 285 ARG B C 1
ATOM 4817 O O . ARG B 1 285 ? 1.854 -5.906 -34.031 1 88.94 285 ARG B O 1
ATOM 4824 N N . GLU B 1 286 ? -0.023 -4.75 -33.781 1 88.31 286 GLU B N 1
ATOM 4825 C CA . GLU B 1 286 ? 0.112 -4.129 -35.094 1 88.31 286 GLU B CA 1
ATOM 4826 C C . GLU B 1 286 ? 1.364 -3.262 -35.156 1 88.31 286 GLU B C 1
ATOM 4828 O O . GLU B 1 286 ? 2.055 -3.248 -36.188 1 88.31 286 GLU B O 1
ATOM 4833 N N . GLU B 1 287 ? 1.578 -2.578 -34.156 1 89.06 287 GLU B N 1
ATOM 4834 C CA . GLU B 1 287 ? 2.775 -1.746 -34.125 1 89.06 287 GLU B CA 1
ATOM 4835 C C . GLU B 1 287 ? 4.043 -2.592 -34.219 1 89.06 287 GLU B C 1
ATOM 4837 O O . GLU B 1 287 ? 5.008 -2.199 -34.875 1 89.06 287 GLU B O 1
ATOM 4842 N N . LEU B 1 288 ? 3.988 -3.619 -33.531 1 88.94 288 LEU B N 1
ATOM 4843 C CA . LEU B 1 288 ? 5.129 -4.527 -33.562 1 88.94 288 LEU B CA 1
ATOM 4844 C C . LEU B 1 288 ? 5.332 -5.094 -34.969 1 88.94 288 LEU B C 1
ATOM 4846 O O . LEU B 1 288 ? 6.469 -5.27 -35.406 1 88.94 288 LEU B O 1
ATOM 4850 N N . ARG B 1 289 ? 4.262 -5.375 -35.594 1 90.75 289 ARG B N 1
ATOM 4851 C CA . ARG B 1 289 ? 4.328 -5.859 -36.969 1 90.75 289 ARG B CA 1
ATOM 4852 C C . ARG B 1 289 ? 4.977 -4.828 -37.906 1 90.75 289 ARG B C 1
ATOM 4854 O O . ARG B 1 289 ? 5.852 -5.16 -38.688 1 90.75 289 ARG B O 1
ATOM 4861 N N . VAL B 1 290 ? 4.566 -3.666 -37.75 1 91 290 VAL B N 1
ATOM 4862 C CA . VAL B 1 290 ? 5.105 -2.588 -38.562 1 91 290 VAL B CA 1
ATOM 4863 C C . VAL B 1 290 ? 6.59 -2.398 -38.281 1 91 290 VAL B C 1
ATOM 4865 O O . VAL B 1 290 ? 7.395 -2.217 -39.188 1 91 290 VAL B O 1
ATOM 4868 N N . LYS B 1 291 ? 6.855 -2.406 -37.094 1 89.5 291 LYS B N 1
ATOM 4869 C CA . LYS B 1 291 ? 8.25 -2.285 -36.688 1 89.5 291 LYS B CA 1
ATOM 4870 C C . LYS B 1 291 ? 9.109 -3.383 -37.312 1 89.5 291 LYS B C 1
ATOM 4872 O O . LYS B 1 291 ? 10.188 -3.111 -37.844 1 89.5 291 LYS B O 1
ATOM 4877 N N . LYS B 1 292 ? 8.664 -4.547 -37.25 1 90 292 LYS B N 1
ATOM 4878 C CA . LYS B 1 292 ? 9.367 -5.676 -37.844 1 90 292 LYS B CA 1
ATOM 4879 C C . LYS B 1 292 ? 9.5 -5.516 -39.375 1 90 292 LYS B C 1
ATOM 4881 O O . LYS B 1 292 ? 10.555 -5.789 -39.938 1 90 292 LYS B O 1
ATOM 4886 N N . ALA B 1 293 ? 8.461 -5.102 -39.906 1 92.12 293 ALA B N 1
ATOM 4887 C CA . ALA B 1 293 ? 8.484 -4.871 -41.344 1 92.12 293 ALA B CA 1
ATOM 4888 C C . ALA B 1 293 ? 9.531 -3.834 -41.719 1 92.12 293 ALA B C 1
ATOM 4890 O O . ALA B 1 293 ? 10.297 -4.031 -42.656 1 92.12 293 ALA B O 1
ATOM 4891 N N . LYS B 1 294 ? 9.562 -2.836 -40.938 1 90.12 294 LYS B N 1
ATOM 4892 C CA . LYS B 1 294 ? 10.555 -1.791 -41.188 1 90.12 294 LYS B CA 1
ATOM 4893 C C . LYS B 1 294 ? 11.977 -2.342 -41.062 1 90.12 294 LYS B C 1
ATOM 4895 O O . LYS B 1 294 ? 12.836 -2.037 -41.906 1 90.12 294 LYS B O 1
ATOM 4900 N N . GLU B 1 295 ? 12.172 -3.057 -40.156 1 86.94 295 GLU B N 1
ATOM 4901 C CA . GLU B 1 295 ? 13.477 -3.674 -39.938 1 86.94 295 GLU B CA 1
ATOM 4902 C C . GLU B 1 295 ? 13.859 -4.582 -41.125 1 86.94 295 GLU B C 1
ATOM 4904 O O . GLU B 1 295 ? 14.992 -4.52 -41.594 1 86.94 295 GLU B O 1
ATOM 4909 N N . LEU B 1 296 ? 12.953 -5.363 -41.5 1 89.12 296 LEU B N 1
ATOM 4910 C CA . LEU B 1 296 ? 13.211 -6.301 -42.594 1 89.12 296 LEU B CA 1
ATOM 4911 C C . LEU B 1 296 ? 13.453 -5.559 -43.875 1 89.12 296 LEU B C 1
ATOM 4913 O O . LEU B 1 296 ? 14.32 -5.945 -44.688 1 89.12 296 LEU B O 1
ATOM 4917 N N . LEU B 1 297 ? 12.719 -4.492 -44.062 1 89.56 297 LEU B N 1
ATOM 4918 C CA . LEU B 1 297 ? 12.875 -3.695 -45.25 1 89.56 297 LEU B CA 1
ATOM 4919 C C . LEU B 1 297 ? 14.242 -3.021 -45.281 1 89.56 297 LEU B C 1
ATOM 4921 O O . LEU B 1 297 ? 14.859 -2.91 -46.344 1 89.56 297 LEU B O 1
ATOM 4925 N N . ALA B 1 298 ? 14.75 -2.717 -44.188 1 85.56 298 ALA B N 1
ATOM 4926 C CA . ALA B 1 298 ? 16.031 -2.025 -44.062 1 85.56 298 ALA B CA 1
ATOM 4927 C C . ALA B 1 298 ? 17.203 -3.014 -44.125 1 85.56 298 ALA B C 1
ATOM 4929 O O . ALA B 1 298 ? 18.281 -2.68 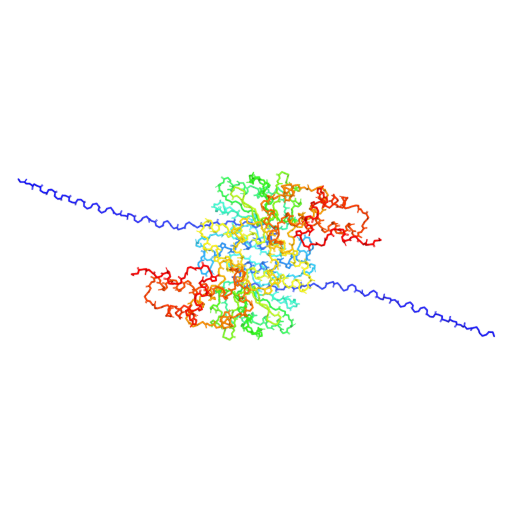-44.625 1 85.56 298 ALA B O 1
ATOM 4930 N N . GLU B 1 299 ? 16.922 -4.176 -43.75 1 83.25 299 GLU B N 1
ATOM 4931 C CA . GLU B 1 299 ? 18.047 -5.059 -43.5 1 83.25 299 GLU B CA 1
ATOM 4932 C C . GLU B 1 299 ? 18.109 -6.203 -44.5 1 83.25 299 GLU B C 1
ATOM 4934 O O . GLU B 1 299 ? 19.109 -6.91 -44.594 1 83.25 299 GLU B O 1
ATOM 4939 N N . THR B 1 300 ? 17.016 -6.359 -45.188 1 85 300 THR B N 1
ATOM 4940 C CA . THR B 1 300 ? 16.984 -7.504 -46.094 1 85 300 THR B CA 1
ATOM 4941 C C . THR B 1 300 ? 16.547 -7.082 -47.5 1 85 300 THR B C 1
ATOM 4943 O O . THR B 1 300 ? 16.188 -5.926 -47.719 1 85 300 THR B O 1
ATOM 4946 N N . SER B 1 301 ? 16.703 -7.957 -48.5 1 87.38 301 SER B N 1
ATOM 4947 C CA . SER B 1 301 ? 16.266 -7.734 -49.875 1 87.38 301 SER B CA 1
ATOM 4948 C C . SER B 1 301 ? 14.984 -8.516 -50.188 1 87.38 301 SER B C 1
ATOM 4950 O O . SER B 1 301 ? 14.711 -8.82 -51.344 1 87.38 301 SER B O 1
ATOM 4952 N N . LEU B 1 302 ? 14.25 -8.828 -49.125 1 88.81 302 LEU B N 1
ATOM 4953 C CA . LEU B 1 302 ? 13.008 -9.578 -49.281 1 88.81 302 LEU B CA 1
ATOM 4954 C C . LEU B 1 302 ? 11.984 -8.75 -50.062 1 88.81 302 LEU B C 1
ATOM 4956 O O . LEU B 1 302 ? 11.992 -7.52 -50 1 88.81 302 LEU B O 1
ATOM 4960 N N . SER B 1 303 ? 11.188 -9.461 -50.812 1 90.69 303 SER B N 1
ATOM 4961 C CA . SER B 1 303 ? 10.109 -8.781 -51.531 1 90.69 303 SER B CA 1
ATOM 4962 C C . SER B 1 303 ? 9.094 -8.195 -50.562 1 90.69 303 SER B C 1
ATOM 4964 O O . SER B 1 303 ? 9.055 -8.586 -49.375 1 90.69 303 SER B O 1
ATOM 4966 N N . LEU B 1 304 ? 8.336 -7.328 -51 1 91.69 304 LEU B N 1
ATOM 4967 C CA . LEU B 1 304 ? 7.309 -6.707 -50.188 1 91.69 304 LEU B CA 1
ATOM 4968 C C . LEU B 1 304 ? 6.359 -7.758 -49.594 1 91.69 304 LEU B C 1
ATOM 4970 O O . LEU B 1 304 ? 5.938 -7.664 -48.438 1 91.69 304 LEU B O 1
ATOM 4974 N N . LEU B 1 305 ? 6.051 -8.742 -50.469 1 90.12 305 LEU B N 1
ATOM 4975 C CA . LEU B 1 305 ? 5.152 -9.805 -50.031 1 90.12 305 LEU B CA 1
ATOM 4976 C C . LEU B 1 305 ? 5.801 -10.648 -48.938 1 90.12 305 LEU B C 1
ATOM 4978 O O . LEU B 1 305 ? 5.145 -11.031 -47.969 1 90.12 305 LEU B O 1
ATOM 4982 N N . GLU B 1 306 ? 7.047 -10.953 -49.125 1 91.06 306 GLU B N 1
ATOM 4983 C CA . GLU B 1 306 ? 7.773 -11.727 -48.125 1 91.06 306 GLU B CA 1
ATOM 4984 C C . GLU B 1 306 ? 7.855 -10.977 -46.812 1 91.06 306 GLU B C 1
ATOM 4986 O O . GLU B 1 306 ? 7.727 -11.578 -45.719 1 91.06 306 GLU B O 1
ATOM 4991 N N . VAL B 1 307 ? 8.141 -9.711 -46.875 1 93.12 307 VAL B N 1
ATOM 4992 C CA . VAL B 1 307 ? 8.195 -8.875 -45.688 1 93.12 307 VAL B CA 1
ATOM 4993 C C . VAL B 1 307 ? 6.832 -8.859 -45 1 93.12 307 VAL B C 1
ATOM 4995 O O . VAL B 1 307 ? 6.746 -8.953 -43.781 1 93.12 307 VAL B O 1
ATOM 4998 N N . ALA B 1 308 ? 5.812 -8.758 -45.781 1 92.81 308 ALA B N 1
ATOM 4999 C CA . ALA B 1 308 ? 4.457 -8.75 -45.219 1 92.81 308 ALA B CA 1
ATOM 5000 C C . ALA B 1 308 ? 4.176 -10.031 -44.438 1 92.81 308 ALA B C 1
ATOM 5002 O O . ALA B 1 308 ? 3.752 -9.984 -43.281 1 92.81 308 ALA B O 1
ATOM 5003 N N . VAL B 1 309 ? 4.512 -11.125 -45 1 87.19 309 VAL B N 1
ATOM 5004 C CA . VAL B 1 309 ? 4.242 -12.43 -44.375 1 87.19 309 VAL B CA 1
ATOM 5005 C C . VAL B 1 309 ? 5.113 -12.609 -43.156 1 87.19 309 VAL B C 1
ATOM 5007 O O . VAL B 1 309 ? 4.625 -13.039 -42.094 1 87.19 309 VAL B O 1
ATOM 5010 N N . ALA B 1 310 ? 6.293 -12.188 -43.25 1 88.88 310 ALA B N 1
ATOM 5011 C CA . ALA B 1 310 ? 7.246 -12.352 -42.156 1 88.88 310 ALA B CA 1
ATOM 5012 C C . ALA B 1 310 ? 6.867 -11.469 -40.969 1 88.88 310 ALA B C 1
ATOM 5014 O O . ALA B 1 310 ? 7.234 -11.766 -39.844 1 88.88 310 ALA B O 1
ATOM 5015 N N . SER B 1 311 ? 6.203 -10.43 -41.312 1 91.94 311 SER B N 1
ATOM 5016 C CA . SER B 1 311 ? 5.809 -9.492 -40.25 1 91.94 311 SER B CA 1
ATOM 5017 C C . SER B 1 311 ? 4.395 -9.781 -39.75 1 91.94 311 SER B C 1
ATOM 5019 O O . SER B 1 311 ? 3.877 -9.07 -38.906 1 91.94 311 SER B O 1
ATOM 5021 N N . GLY B 1 312 ? 3.707 -10.797 -40.344 1 89.62 312 GLY B N 1
ATOM 5022 C CA . GLY B 1 312 ? 2.426 -11.25 -39.844 1 89.62 312 GLY B CA 1
ATOM 5023 C C . GLY B 1 312 ? 1.24 -10.672 -40.594 1 89.62 312 GLY B C 1
ATOM 5024 O O . GLY B 1 312 ? 0.1 -10.781 -40.125 1 89.62 312 GLY B O 1
ATOM 5025 N N . PHE B 1 313 ? 1.453 -10.109 -41.719 1 90.44 313 PHE B N 1
ATOM 5026 C CA . PHE B 1 313 ? 0.36 -9.602 -42.531 1 90.44 313 PHE B CA 1
ATOM 5027 C C . PHE B 1 313 ? -0.081 -10.648 -43.562 1 90.44 313 PHE B C 1
ATOM 5029 O O . PHE B 1 313 ? 0.708 -11.508 -43.938 1 90.44 313 PHE B O 1
ATOM 5036 N N . THR B 1 314 ? -1.358 -10.562 -43.906 1 86.44 314 THR B N 1
ATOM 5037 C CA . THR B 1 314 ? -1.9 -11.508 -44.875 1 86.44 314 THR B CA 1
ATOM 5038 C C . THR B 1 314 ? -1.384 -11.211 -46.281 1 86.44 314 THR B C 1
ATOM 5040 O O . THR B 1 314 ? -1.239 -12.117 -47.094 1 86.44 314 THR B O 1
ATOM 5043 N N . ASP B 1 315 ? -1.233 -9.906 -46.531 1 88.62 315 ASP B N 1
ATOM 5044 C CA . ASP B 1 315 ? -0.765 -9.469 -47.844 1 88.62 315 ASP B CA 1
ATOM 5045 C C . ASP B 1 315 ? -0.171 -8.07 -47.781 1 88.62 315 ASP B C 1
ATOM 5047 O O . ASP B 1 315 ? -0.153 -7.441 -46.719 1 88.62 315 ASP B O 1
ATOM 5051 N N . THR B 1 316 ? 0.427 -7.715 -48.906 1 91.06 316 THR B N 1
ATOM 5052 C CA . THR B 1 316 ? 1.067 -6.406 -49 1 91.06 316 THR B CA 1
ATOM 5053 C C . THR B 1 316 ? 0.051 -5.289 -48.781 1 91.06 316 THR B C 1
ATOM 5055 O O . THR B 1 316 ? 0.381 -4.246 -48.219 1 91.06 316 THR B O 1
ATOM 5058 N N . ARG B 1 317 ? -1.135 -5.523 -49.188 1 89.88 317 ARG B N 1
ATOM 5059 C CA . ARG B 1 317 ? -2.189 -4.531 -49.031 1 89.88 317 ARG B CA 1
ATOM 5060 C C . ARG B 1 317 ? -2.471 -4.277 -47.531 1 89.88 317 ARG B C 1
ATOM 5062 O O . ARG B 1 317 ? -2.598 -3.125 -47.125 1 89.88 317 ARG B O 1
ATOM 5069 N N . SER B 1 318 ? -2.594 -5.32 -46.812 1 92.31 318 SER B N 1
ATOM 5070 C CA . SER B 1 318 ? -2.844 -5.203 -45.406 1 92.31 318 SER B CA 1
ATOM 5071 C C . SER B 1 318 ? -1.68 -4.516 -44.688 1 92.31 318 SER B C 1
ATOM 5073 O O . SER B 1 318 ? -1.888 -3.725 -43.75 1 92.31 318 SER B O 1
ATOM 5075 N N . MET B 1 319 ? -0.527 -4.816 -45.125 1 93.5 319 MET B N 1
ATOM 5076 C CA . MET B 1 319 ? 0.653 -4.164 -44.562 1 93.5 319 MET B CA 1
ATOM 5077 C C . MET B 1 319 ? 0.635 -2.666 -44.875 1 93.5 319 MET B C 1
ATOM 5079 O O . MET B 1 319 ? 0.823 -1.851 -43.969 1 93.5 319 MET B O 1
ATOM 5083 N N . ASN B 1 320 ? 0.395 -2.312 -46.031 1 91.75 320 ASN B N 1
ATOM 5084 C CA . ASN B 1 320 ? 0.335 -0.912 -46.438 1 91.75 320 ASN B CA 1
ATOM 5085 C C . ASN B 1 320 ? -0.705 -0.137 -45.656 1 91.75 320 ASN B C 1
ATOM 5087 O O . ASN B 1 320 ? -0.466 1.005 -45.25 1 91.75 320 ASN B O 1
ATOM 5091 N N . ARG B 1 321 ? -1.78 -0.734 -45.438 1 90.06 321 ARG B N 1
ATOM 5092 C CA . ARG B 1 321 ? -2.85 -0.109 -44.656 1 90.06 321 ARG B CA 1
ATOM 5093 C C . ARG B 1 321 ? -2.395 0.182 -43.25 1 90.06 321 ARG B C 1
ATOM 5095 O O . ARG B 1 321 ? -2.701 1.242 -42.688 1 90.06 321 ARG B O 1
ATOM 5102 N N . SER B 1 322 ? -1.722 -0.776 -42.719 1 91.31 322 SER B N 1
ATOM 5103 C CA . SER B 1 322 ? -1.249 -0.612 -41.344 1 91.31 322 SER B CA 1
ATOM 5104 C C . SER B 1 322 ? -0.19 0.482 -41.25 1 91.31 322 SER B C 1
ATOM 5106 O O . SER B 1 322 ? -0.16 1.243 -40.281 1 91.31 322 SER B O 1
ATOM 5108 N N . PHE B 1 323 ? 0.689 0.572 -42.188 1 91.38 323 PHE B N 1
ATOM 5109 C CA . PHE B 1 323 ? 1.674 1.646 -42.25 1 91.38 323 PHE B CA 1
ATOM 5110 C C . PHE B 1 323 ? 0.988 3.006 -42.312 1 91.38 323 PHE B C 1
ATOM 5112 O O . PHE B 1 323 ? 1.353 3.924 -41.562 1 91.38 323 PHE B O 1
ATOM 5119 N N . SER B 1 324 ? -0.008 3.041 -43.094 1 89.06 324 SER B N 1
ATOM 5120 C CA . SER B 1 324 ? -0.751 4.285 -43.25 1 89.06 324 SER B CA 1
ATOM 5121 C C . SER B 1 324 ? -1.49 4.66 -41.969 1 89.06 324 SER B C 1
ATOM 5123 O O . SER B 1 324 ? -1.475 5.82 -41.531 1 89.06 324 SER B O 1
ATOM 5125 N N . ARG B 1 325 ? -2.096 3.742 -41.375 1 85.5 325 ARG B N 1
ATOM 5126 C CA . ARG B 1 325 ? -2.842 3.965 -40.125 1 85.5 325 ARG B CA 1
ATOM 5127 C C . ARG B 1 325 ? -1.933 4.5 -39.031 1 85.5 325 ARG B C 1
ATOM 5129 O O . ARG B 1 325 ? -2.363 5.297 -38.188 1 85.5 325 ARG B O 1
ATOM 5136 N N . GLN B 1 326 ? -0.751 4.035 -39.125 1 87.38 326 GLN B N 1
ATOM 5137 C CA . GLN B 1 326 ? 0.21 4.418 -38.094 1 87.38 326 GLN B CA 1
ATOM 5138 C C . GLN B 1 326 ? 1.039 5.621 -38.531 1 87.38 326 GLN B C 1
ATOM 5140 O O . GLN B 1 326 ? 2.066 5.93 -37.906 1 87.38 326 GLN B O 1
ATOM 5145 N N . LYS B 1 327 ? 0.699 6.199 -39.656 1 85.75 327 LYS B N 1
ATOM 5146 C CA . LYS B 1 327 ? 1.317 7.402 -40.219 1 85.75 327 LYS B CA 1
ATOM 5147 C C . LYS B 1 327 ? 2.797 7.176 -40.5 1 85.75 327 LYS B C 1
ATOM 5149 O O . LYS B 1 327 ? 3.631 8.039 -40.219 1 85.75 327 LYS B O 1
ATOM 5154 N N . GLN B 1 328 ? 3.074 6.047 -40.938 1 83.75 328 GLN B N 1
ATOM 5155 C CA . GLN B 1 328 ? 4.43 5.703 -41.344 1 83.75 328 GLN B CA 1
ATOM 5156 C C . GLN B 1 328 ? 4.609 5.898 -42.844 1 83.75 328 GLN B C 1
ATOM 5158 O O . GLN B 1 328 ? 3.631 5.93 -43.594 1 83.75 328 GLN B O 1
ATOM 5163 N N . LYS B 1 329 ? 5.859 6.035 -43.281 1 86.38 329 LYS B N 1
ATOM 5164 C CA . LYS B 1 329 ? 6.164 6.027 -44.719 1 86.38 329 LYS B CA 1
ATOM 5165 C C . LYS B 1 329 ? 5.766 4.699 -45.344 1 86.38 329 LYS B C 1
ATOM 5167 O O . LYS B 1 329 ? 5.66 3.682 -44.688 1 86.38 329 LYS B O 1
ATOM 5172 N N . ALA B 1 330 ? 5.551 4.805 -46.656 1 88.69 330 ALA B N 1
ATOM 5173 C CA . ALA B 1 330 ? 5.223 3.574 -47.375 1 88.69 330 ALA B CA 1
ATOM 5174 C C . ALA B 1 330 ? 6.352 2.553 -47.25 1 88.69 330 ALA B C 1
ATOM 5176 O O . ALA B 1 330 ? 7.531 2.918 -47.281 1 88.69 330 ALA B O 1
ATOM 5177 N N . PRO B 1 331 ? 5.957 1.345 -47.125 1 88.75 331 PRO B N 1
ATOM 5178 C CA . PRO B 1 331 ? 6.969 0.299 -46.969 1 88.75 331 PRO B CA 1
ATOM 5179 C C . PRO B 1 331 ? 8.078 0.385 -48 1 88.75 331 PRO B C 1
ATOM 5181 O O . PRO B 1 331 ? 9.258 0.216 -47.688 1 88.75 331 PRO B O 1
ATOM 5184 N N . ARG B 1 332 ? 7.816 0.676 -49.188 1 85.88 332 ARG B N 1
ATOM 5185 C CA . ARG B 1 332 ? 8.789 0.734 -50.281 1 85.88 332 ARG B CA 1
ATOM 5186 C C . ARG B 1 332 ? 9.852 1.795 -50 1 85.88 332 ARG B C 1
ATOM 5188 O O . ARG B 1 332 ? 10.992 1.678 -50.469 1 85.88 332 ARG B O 1
ATOM 5195 N N . ASP B 1 333 ? 9.469 2.744 -49.281 1 85.25 333 ASP B N 1
ATOM 5196 C CA . ASP B 1 333 ? 10.352 3.879 -49.031 1 85.25 333 ASP B CA 1
ATOM 5197 C C . ASP B 1 333 ? 11.414 3.529 -48 1 85.25 333 ASP B C 1
ATOM 5199 O O . ASP B 1 333 ? 12.375 4.277 -47.812 1 85.25 333 ASP B O 1
ATOM 5203 N N . TYR B 1 334 ? 11.18 2.518 -47.281 1 82.12 334 TYR B N 1
ATOM 5204 C CA . TYR B 1 334 ? 12.148 2.104 -46.281 1 82.12 334 TYR B CA 1
ATOM 5205 C C . TYR B 1 334 ? 13.25 1.252 -46.906 1 82.12 334 TYR B C 1
ATOM 5207 O O . TYR B 1 334 ? 14.242 0.934 -46.219 1 82.12 334 TYR B O 1
ATOM 5215 N N . ARG B 1 335 ? 13.172 0.81 -48.062 1 75.12 335 ARG B N 1
ATOM 5216 C CA . ARG B 1 335 ? 14.203 0.048 -48.75 1 75.12 335 ARG B CA 1
ATOM 5217 C C . ARG B 1 335 ? 15.344 0.958 -49.219 1 75.12 335 ARG B C 1
ATOM 5219 O O . ARG B 1 335 ? 15.094 2.055 -49.719 1 75.12 335 ARG B O 1
ATOM 5226 N N . ARG B 1 336 ? 16.469 0.851 -48.594 1 58.47 336 ARG B N 1
ATOM 5227 C CA . ARG B 1 336 ? 17.641 1.578 -49.062 1 58.47 336 ARG B CA 1
ATOM 5228 C C . ARG B 1 336 ? 17.75 1.476 -50.594 1 58.47 336 ARG B C 1
ATOM 5230 O O . ARG B 1 336 ? 17.469 0.426 -51.156 1 58.47 336 ARG B O 1
ATOM 5237 N N . GLN B 1 337 ? 17.547 2.504 -51.312 1 49.22 337 GLN B N 1
ATOM 5238 C CA . GLN B 1 337 ? 18.016 2.564 -52.688 1 49.22 337 GLN B CA 1
ATOM 5239 C C . GLN B 1 337 ? 19.328 1.809 -52.844 1 49.22 337 GLN B C 1
ATOM 5241 O O . GLN B 1 337 ? 20.312 2.121 -52.188 1 49.22 337 GLN B O 1
ATOM 5246 N N . ARG B 1 338 ? 19.391 0.521 -52.938 1 40.38 338 ARG B N 1
ATOM 5247 C CA . ARG B 1 338 ? 20.562 0.047 -53.688 1 40.38 338 ARG B CA 1
ATOM 5248 C C . ARG B 1 338 ? 20.438 0.411 -55.156 1 40.38 338 ARG B C 1
ATOM 5250 O O . ARG B 1 338 ? 19.344 0.404 -55.719 1 40.38 338 ARG B O 1
#

Organism: Brucella abortus (strain 2308) (NCBI:txid359391)

Foldseek 3Di:
DPPPPPPPPPPPPPPPPPPPPQQDAAEEEEEEEAQFAPQQVCLQVVLQQPLCDPPSPSNNHNYYYFYEYLVQAWHAHNVGDTDHGPDYPVVCLPHQEYEYTHHDVVRDDPPPPSLLVSLVSSVVVVHEYEYTACSLLSCLSNVVQPVLEAEAAPVCLVVSCVVHPPHHYQHFALWDDRPRYIHGNGDNSSNLVNLLCCCVSPRVVSSVVSCVVVVHDNCSNPPSATNQLPPLPCRVLSVQLVVLLLVQQLPDDPLQVSCVVSPHGSVNQQVSCCSNVVDGSVLSSLVQLLVQLLVCLQPHPDDLQRSCNNSNHPGSVRNQVSCVVVPHDGSNVSHPPD/DPPPPPVPPPPPPPPPPPPPPQQDAAEEEEEEEAQFAPQQVCLQVVLQQPLCDPPSPSNNHNYYYFYEYLVQAWHAHNVGDTDHGPDYPVVCLPHQEYEYTHHDVVRDDPPPVSLLVSLVSSVVVVHEYEYTACSLLSCLSNVVQPVLEAEAAPVCLVVSCVVHPPHHYQNFALWDDRPRYIHGNGDNSSNLVNLLCCCVSPRVVSSVVSCVVVVHDNCSNPPSATNQLPPLPCRVLNVQLVVLLLVCQLPDDPLQVSCVVSPHGSVNQQVSCCSNVVDGSVLSSLVQLLVQLLVCLQPHPDDLQVSCNNSNHPGSVRNQVSCVVVPHDGSNVSHPPD

InterPro domains:
  IPR002818 DJ-1/PfpI [PF01965] (67-161)
  IPR009057 Homedomain-like superfamily [SSF46689] (288-337)
  IPR018060 AraC-like, DNA binding HTH domain [PF12833] (258-337)
  IPR018060 AraC-like, DNA binding HTH domain [PS01124] (239-337)
  IPR018060 AraC-like, DNA binding HTH domain [SM00342] (252-335)
  IPR029062 Class I glutamine amidotransferase-like [G3DSA:3.40.50.880] (24-224)
  IPR029062 Class I glutamine amidotransferase-like [SSF52317] (27-217)
  IPR052158 Isonitrile Hydratase and Quaternary Amine Regulator [PTHR43130] (23-298)

pLDDT: mean 82.17, std 18.33, range [27.11, 98.44]

Nearest PDB structures (foldseek):
  3er6-assembly3_E  TM=8.686E-01  e=8.095E-11  Vibrio parahaemolyticus
  3mgk-assembly1_A  TM=7.921E-01  e=2.501E-09  Clostridium acetobutylicum
  7l9q-assembly1_B  TM=7.113E-01  e=2.130E-09  Pseudomonas protegens Pf-5
  3oio-assembly1_A  TM=9.290E-01  e=7.360E-06  Chromobacterium violaceum
  3w6v-assembly1_A  TM=9.091E-01  e=3.492E-04  Streptomyces griseus

Sequence (676 aa):
MSVVNETGRDLGGKAEATADVPPRRLSVGIVVLPGFTLSALSLFLDPFRLAADDRDKSRQIRCAWKICTLSGDPVTSSSGMVIEPTVPLGEIDEYDYVAVVGGLLAQYRHSQQALIDLIKRADKRGKAVVGLCTAAFLLAEAGVLEDRNCCVSWFHRDDFLELFDGYTADTTSLFHLSGRHYTCAGGLGAAALALSIIQNEISEELARKIASILLIPYELVRSEQPALSFNGVRSPMIRKAIRIFEETLEDPVPMIDVARRLGISVRQMERGFRLSLGRTAFEVREELRVKKAKELLAETSLSLLEVAVASGFTDTRSMNRSFSRQKQKAPRDYRRQRMSVVNETGRDLGGKAEATADVPPRRLSVGIVVLPGFTLSALSLFLDPFRLAADDRDKSRQIRCAWKICTLSGDPVTSSSGMVIEPTVPLGEIDEYDYVAVVGGLLAQYRHSQQALIDLIKRADKRGKAVVGLCTAAFLLAEAGVLEDRNCCVSWFHRDDFLELFDGYTADTTSLFHLSGRHYTCAGGLGAAALALSIIQNEISEELARKIASILLIPYELVRSEQPALSFNGVRSPMIRKAIRIFEETLEDPVPMIDVARRLGISVRQMERGFRLSLGRTAFEVREELRVKKAKELLAETSLSLLEVAVASGFTDTRSMNRSFSRQKQKAPRDYRRQR